Protein AF-A0A949Y6I0-F1 (afdb_monomer_lite)

Foldseek 3Di:
DDYDDDDDDDDDDDDDDDDDDDDDDDDDDDDDPDDPDDDDDDDDDDDDDDPDDDDDPPDPDDLLRLLLVLLVLLVVLVVVLLVVLLVLLVCLLVCLLVVVLVSVLVSLLCNLCSLVVSLVVSLVVNCVSCPVNLPVLVSLLSNVVSNLVVCLPALPSLLSLLSQQVNVVVSDVDQADDVSRHCLDPPDPDRSDDHPDDFKDKFFDDFQLVSQLCCCDVQNHNPVQALDSSVQSVVLSVVVCVVVVDTFGMWMWGSKWWGFRQWIKIWTFTDDVPDPLGKTWMFIWGQDPSGIHRPDIATHQVSLCLVLDQLFRAISISDSNLVVNLVRVCSSHVPDQSLSSCVNNPSNSSSLSSVSSVVVVCLVPDLFAKDFDDDDQAQFWGWIDTPPDPDIDTDGDPHGDPPDPDDPVRVVVVLVVCVSDTSVSPDHHDDDDDSHDDDPSRHDPVSVVVD

Radius of gyration: 28.42 Å; chains: 1; bounding box: 97×63×74 Å

Sequence (451 aa):
MKRRLQDGEGSLPVRHSPLERDGIRLSVATADPRDPLSESGALTIVGATAREDARPPAGKLTDSRLAALCANAVYGAFLNYQAEFHIITRRARDRFLHRDWPGAYSDAAERLGLYGQVLDELVAAILRLMGNRLEEKPIWAATKAVYSSLITFCDQWEIAESFFNSLTRRLFTTVGVNQQIEFVDSDFDAPPAEPSGRVRGVYQGTALPVLLNAVLTELGFPAEHYANLPAAVAAAAARLEMELGCPVSRIEMAENVFFRGRSAYLVGAAFRRDDERGLPIGFALLHGDGGITLDAVLLGEDDIAILFSFTRSYFRVDAPLPHDLVRFLKLLMPRKPLAELYTAIGYNKHGKTEFYRDFLHHLETSEDEFEKAEGERGMVMTVFTLPSYDVVFKVIRDRFDYPKDTSRAEVMRKYRLVFEHDRAGRLVEAYEFEHLRIPRNRFRPELLEEL

Secondary structure (DSSP, 8-state):
-----------------------PPP-PPPPPS---------------------PPP-----HHHHHHHHHHHHHHHHHHHHHHHHHHHHHHHHHHHTT-HHHHHHHHHHHHHHHHHHHHHHHHHHHHHHGGGTT-HHHHHHHHHHHHHHHTT-TTHHHHHHHHHHHHHHHS--SS--TTTS-SS-S-SS-SS--SS--EEEEESS-HHHHHHHIIIIII--GGGBS-HHHHHHHHHHHHHHHHSS---EEEEESS-EEETTEEEEEEEEE-TT-SS-EEEEEEEEEETTEEEEEEEEESHHHHHHHT-TTSPPPB---S-HHHHHHHHHHH-TTS-HHHHHHHTT-HHHHHHHHHHHHHHHHHH--PPBEEPSSSPPSSEEEEE-TTSS-EEEEE-SSPPTT----HHHHHHHHHHHHHS--TTTS------SS----GGGB-HHHHTT-

pLDDT: mean 84.49, std 21.51, range [23.14, 98.56]

Structure (mmCIF, N/CA/C/O backbone):
data_AF-A0A949Y6I0-F1
#
_entry.id   AF-A0A949Y6I0-F1
#
loop_
_atom_site.group_PDB
_atom_site.id
_atom_site.type_symbol
_atom_site.label_atom_id
_atom_site.label_alt_id
_atom_site.label_comp_id
_atom_site.label_asym_id
_atom_site.label_entity_id
_atom_site.label_seq_id
_atom_site.pdbx_PDB_ins_code
_atom_site.Cartn_x
_atom_site.Cartn_y
_atom_site.Cartn_z
_atom_site.occupancy
_atom_site.B_iso_or_equiv
_atom_site.auth_seq_id
_atom_site.auth_comp_id
_atom_site.auth_asym_id
_atom_site.auth_atom_id
_atom_site.pdbx_PDB_model_num
ATOM 1 N N . MET A 1 1 ? 53.340 16.240 7.770 1.00 32.72 1 MET A N 1
ATOM 2 C CA . MET A 1 1 ? 54.778 16.070 7.464 1.00 32.72 1 MET A CA 1
ATOM 3 C C . MET A 1 1 ? 55.595 16.572 8.657 1.00 32.72 1 MET A C 1
ATOM 5 O O . MET A 1 1 ? 55.570 17.762 8.901 1.00 32.72 1 MET A O 1
ATOM 9 N N . LYS A 1 2 ? 56.270 15.639 9.363 1.00 27.91 2 LYS A N 1
ATOM 10 C CA . LYS A 1 2 ? 57.365 15.782 10.369 1.00 27.91 2 LYS A CA 1
ATOM 11 C C . LYS A 1 2 ? 57.053 16.508 11.707 1.00 27.91 2 LYS A C 1
ATOM 13 O O . LYS A 1 2 ? 56.775 17.691 11.689 1.00 27.91 2 LYS A O 1
ATOM 18 N N . ARG A 1 3 ? 56.968 15.785 12.849 1.00 29.78 3 ARG A N 1
ATOM 19 C CA . ARG A 1 3 ? 58.038 15.284 13.791 1.00 29.78 3 ARG A CA 1
ATOM 20 C C . ARG A 1 3 ? 58.365 16.355 14.867 1.00 29.78 3 ARG A C 1
ATOM 22 O O . ARG A 1 3 ? 58.480 17.500 14.477 1.00 29.78 3 ARG A O 1
ATOM 29 N N . ARG A 1 4 ? 58.608 16.107 16.169 1.00 31.67 4 ARG A N 1
ATOM 30 C CA . ARG A 1 4 ? 58.941 14.920 17.002 1.00 31.67 4 ARG A CA 1
ATOM 31 C C . ARG A 1 4 ? 58.972 15.340 18.502 1.00 31.67 4 ARG A C 1
ATOM 33 O O . ARG A 1 4 ? 59.445 16.441 18.733 1.00 31.67 4 ARG A O 1
ATOM 40 N N . LEU A 1 5 ? 58.647 14.390 19.406 1.00 32.19 5 LEU A N 1
ATOM 41 C CA . LEU A 1 5 ? 59.268 14.038 20.725 1.00 32.19 5 LEU A CA 1
ATOM 42 C C . LEU A 1 5 ? 59.295 15.131 21.832 1.00 32.19 5 LEU A C 1
ATOM 44 O O . LEU A 1 5 ? 59.499 16.291 21.527 1.00 32.19 5 LEU A O 1
ATOM 48 N N . GLN A 1 6 ? 59.138 14.863 23.135 1.00 30.84 6 GLN A N 1
ATOM 49 C CA . GLN A 1 6 ? 59.630 13.733 23.935 1.00 30.84 6 GLN A CA 1
ATOM 50 C C . GLN A 1 6 ? 58.987 13.713 25.346 1.00 30.84 6 GLN A C 1
ATOM 52 O O . GLN A 1 6 ? 58.399 14.701 25.780 1.00 30.84 6 GLN A O 1
ATOM 57 N N . ASP A 1 7 ? 59.144 12.569 26.010 1.00 29.05 7 ASP A N 1
ATOM 58 C CA . ASP A 1 7 ? 58.525 12.053 27.240 1.00 29.05 7 ASP A CA 1
ATOM 59 C C . ASP A 1 7 ? 58.933 12.713 28.578 1.00 29.05 7 ASP A C 1
ATOM 61 O O . ASP A 1 7 ? 59.958 13.388 28.673 1.00 29.05 7 ASP A O 1
ATOM 65 N N . GLY A 1 8 ? 58.176 12.407 29.645 1.00 27.77 8 GLY A N 1
ATOM 66 C CA . GLY A 1 8 ? 58.583 12.619 31.041 1.00 27.77 8 GLY A CA 1
ATOM 67 C C . GLY A 1 8 ? 57.542 12.151 32.072 1.00 27.77 8 GLY A C 1
ATOM 68 O O . GLY A 1 8 ? 56.537 12.820 32.287 1.00 27.77 8 GLY A O 1
ATOM 69 N N . GLU A 1 9 ? 57.801 10.994 32.686 1.00 29.56 9 GLU A N 1
ATOM 70 C CA . GLU A 1 9 ? 57.006 10.276 33.700 1.00 29.56 9 GLU A CA 1
ATOM 71 C C . GLU A 1 9 ? 56.878 10.989 35.068 1.00 29.56 9 GLU A C 1
ATOM 73 O O . GLU A 1 9 ? 57.768 11.728 35.486 1.00 29.56 9 GLU A O 1
ATOM 78 N N . GLY A 1 10 ? 55.808 10.680 35.819 1.00 28.25 10 GLY A N 1
ATOM 79 C CA . GLY A 1 10 ? 55.638 11.047 37.236 1.00 28.25 10 GLY A CA 1
ATOM 80 C C . GLY A 1 10 ? 54.382 10.434 37.883 1.00 28.25 10 GLY A C 1
ATOM 81 O O . GLY A 1 10 ? 53.263 10.721 37.475 1.00 28.25 10 GLY A O 1
ATOM 82 N N . SER A 1 11 ? 54.580 9.576 38.885 1.00 26.38 11 SER A N 1
ATOM 83 C CA . SER A 1 11 ? 53.662 8.533 39.379 1.00 26.38 11 SER A CA 1
ATOM 84 C C . SER A 1 11 ? 52.776 8.889 40.602 1.00 26.38 11 SER A C 1
ATOM 86 O O . SER A 1 11 ? 53.285 9.439 41.572 1.00 26.38 11 SER A O 1
ATOM 88 N N . LEU A 1 12 ? 51.528 8.358 40.589 1.00 29.06 12 LEU A N 1
ATOM 89 C CA . LEU A 1 12 ? 50.633 7.874 41.693 1.00 29.06 12 LEU A CA 1
ATOM 90 C C . LEU A 1 12 ? 49.953 8.885 42.668 1.00 29.06 12 LEU A C 1
ATOM 92 O O . LEU A 1 12 ? 50.502 9.961 42.872 1.00 29.06 12 LEU A O 1
ATOM 96 N N . PRO A 1 13 ? 48.814 8.560 43.361 1.00 31.06 13 PRO A N 1
ATOM 97 C CA . PRO A 1 13 ? 48.021 7.310 43.404 1.00 31.06 13 PRO A CA 1
ATOM 98 C C . PRO A 1 13 ? 46.483 7.463 43.197 1.00 31.06 13 PRO A C 1
ATOM 100 O O . PRO A 1 13 ? 45.886 8.501 43.473 1.00 31.06 13 PRO A O 1
ATOM 103 N N . VAL A 1 14 ? 45.808 6.368 42.818 1.00 28.11 14 VAL A N 1
ATOM 104 C CA . VAL A 1 14 ? 44.333 6.236 42.777 1.00 28.11 14 VAL A CA 1
ATOM 105 C C . VAL A 1 14 ? 43.868 5.287 43.888 1.00 28.11 14 VAL A C 1
ATOM 107 O O . VAL A 1 14 ? 44.447 4.218 44.075 1.00 28.11 14 VAL A O 1
ATOM 110 N N . ARG A 1 15 ? 42.820 5.679 44.628 1.00 27.59 15 ARG A N 1
ATOM 111 C CA . ARG A 1 15 ? 42.113 4.843 45.616 1.00 27.59 15 ARG A CA 1
ATOM 112 C C . ARG A 1 15 ? 40.979 4.028 44.966 1.00 27.59 15 ARG A C 1
ATOM 114 O O . ARG A 1 15 ? 40.342 4.463 44.017 1.00 27.59 15 ARG A O 1
ATOM 121 N N . HIS A 1 16 ? 40.781 2.848 45.547 1.00 28.38 16 HIS A N 1
ATOM 122 C CA . HIS A 1 16 ? 39.996 1.664 45.173 1.00 28.38 16 HIS A CA 1
ATOM 123 C C . HIS A 1 16 ? 38.475 1.800 44.891 1.00 28.38 16 HIS A C 1
ATOM 125 O O . HIS A 1 16 ? 37.761 2.333 45.730 1.00 28.38 16 HIS A O 1
ATOM 131 N N . SER A 1 17 ? 38.047 1.168 43.771 1.00 28.14 17 SER A N 1
ATOM 132 C CA . SER A 1 17 ? 37.035 0.078 43.551 1.00 28.14 17 SER A CA 1
ATOM 133 C C . SER A 1 17 ? 35.580 0.175 44.078 1.00 28.14 17 SER A C 1
ATOM 135 O O . SER A 1 17 ? 35.338 0.942 45.002 1.00 28.14 17 SER A O 1
ATOM 137 N N . PRO A 1 18 ? 34.627 -0.703 43.649 1.00 38.16 18 PRO A N 1
ATOM 138 C CA . PRO A 1 18 ? 34.591 -1.648 42.503 1.00 38.16 18 PRO A CA 1
ATOM 139 C C . PRO A 1 18 ? 33.254 -1.636 41.701 1.00 38.16 18 PRO A C 1
ATOM 141 O O . PRO A 1 18 ? 32.264 -1.087 42.170 1.00 38.16 18 PRO A O 1
ATOM 144 N N . LEU A 1 19 ? 33.215 -2.297 40.528 1.00 27.11 19 LEU A N 1
ATOM 145 C CA . LEU A 1 19 ? 32.168 -3.251 40.074 1.00 27.11 19 LEU A CA 1
ATOM 146 C C . LEU A 1 19 ? 32.425 -3.659 38.600 1.00 27.11 19 LEU A C 1
ATOM 148 O O . LEU A 1 19 ? 32.036 -2.966 37.666 1.00 27.11 19 LEU A O 1
ATOM 152 N N . GLU A 1 20 ? 33.104 -4.795 38.411 1.00 30.27 20 GLU A N 1
ATOM 153 C CA . GLU A 1 20 ? 32.988 -5.664 37.221 1.00 30.27 20 GLU A CA 1
ATOM 154 C C . GLU A 1 20 ? 31.787 -6.619 37.466 1.00 30.27 20 GLU A C 1
ATOM 156 O O . GLU A 1 20 ? 31.506 -6.911 38.628 1.00 30.27 20 GLU A O 1
ATOM 161 N N . ARG A 1 21 ? 30.985 -7.119 36.513 1.00 29.81 21 ARG A N 1
ATOM 162 C CA . ARG A 1 21 ? 31.171 -8.123 35.425 1.00 29.81 21 ARG A CA 1
ATOM 163 C C . ARG A 1 21 ? 29.754 -8.358 34.820 1.00 29.81 21 ARG A C 1
ATOM 165 O O . ARG A 1 21 ? 28.787 -8.001 35.479 1.00 29.81 21 ARG A O 1
ATOM 172 N N . ASP A 1 22 ? 29.462 -8.886 33.629 1.00 29.00 22 ASP A N 1
ATOM 173 C CA . ASP A 1 22 ? 30.057 -9.922 32.776 1.00 29.00 22 ASP A CA 1
ATOM 174 C C . ASP A 1 22 ? 29.699 -9.645 31.297 1.00 29.00 22 ASP A C 1
ATOM 176 O O . ASP A 1 22 ? 28.555 -9.326 30.975 1.00 29.00 22 ASP A O 1
ATOM 180 N N . GLY A 1 23 ? 30.666 -9.816 30.390 1.00 25.52 23 GLY A N 1
ATOM 181 C CA . GLY A 1 23 ? 30.464 -9.832 28.938 1.00 25.52 23 GLY A CA 1
ATOM 182 C C . GLY A 1 23 ? 30.696 -11.237 28.377 1.00 25.52 23 GLY A C 1
ATOM 183 O O . GLY A 1 23 ? 31.665 -11.902 28.742 1.00 25.52 23 GLY A O 1
ATOM 184 N N . ILE A 1 24 ? 29.816 -11.697 27.487 1.00 27.17 24 ILE A N 1
ATOM 185 C CA . ILE A 1 24 ? 29.906 -13.014 26.841 1.00 27.17 24 ILE A CA 1
ATOM 186 C C . ILE A 1 24 ? 30.937 -12.962 25.697 1.00 27.17 24 ILE A C 1
ATOM 188 O O . ILE A 1 24 ? 30.835 -12.131 24.797 1.00 27.17 24 ILE A O 1
ATOM 192 N N . ARG A 1 25 ? 31.922 -13.874 25.720 1.00 24.59 25 ARG A N 1
ATOM 193 C CA . ARG A 1 25 ? 32.853 -14.159 24.610 1.00 24.59 25 ARG A CA 1
ATOM 194 C C . ARG A 1 25 ? 32.292 -15.275 23.727 1.00 24.59 25 ARG A C 1
ATOM 196 O O . ARG A 1 25 ? 31.953 -16.339 24.232 1.00 24.59 25 ARG A O 1
ATOM 203 N N . LEU A 1 26 ? 32.290 -15.060 22.414 1.00 23.14 26 LEU A N 1
ATOM 204 C CA . LEU A 1 26 ? 32.064 -16.094 21.402 1.00 23.14 26 LEU A CA 1
ATOM 205 C C . LEU A 1 26 ? 33.422 -16.590 20.886 1.00 23.14 26 LEU A C 1
ATOM 207 O O . LEU A 1 26 ? 34.235 -15.790 20.426 1.00 23.14 26 LEU A O 1
ATOM 211 N N . SER A 1 27 ? 33.670 -17.898 20.952 1.00 24.56 27 SER A N 1
ATOM 212 C CA . SER A 1 27 ? 34.800 -18.559 20.288 1.00 24.56 27 SER A CA 1
ATOM 213 C C . SER A 1 27 ? 34.279 -19.528 19.231 1.00 24.56 27 SER A C 1
ATOM 215 O O . SER A 1 27 ? 33.478 -20.406 19.545 1.00 24.56 27 SER A O 1
ATOM 217 N N . VAL A 1 28 ? 34.748 -19.376 17.994 1.00 24.66 28 VAL A N 1
ATOM 218 C CA . VAL A 1 28 ? 34.443 -20.259 16.860 1.00 24.66 28 VAL A CA 1
ATOM 219 C C . VAL A 1 28 ? 35.544 -21.315 16.758 1.00 24.66 28 VAL A C 1
ATOM 221 O O . VAL A 1 28 ? 36.719 -20.962 16.686 1.00 24.66 28 VAL A O 1
ATOM 224 N N . ALA A 1 29 ? 35.174 -22.596 16.747 1.00 26.62 29 ALA A N 1
ATOM 225 C CA . ALA A 1 29 ? 36.079 -23.694 16.418 1.00 26.62 29 ALA A CA 1
ATOM 226 C C . ALA A 1 29 ? 35.913 -24.075 14.938 1.00 26.62 29 ALA A C 1
ATOM 228 O O . ALA A 1 29 ? 34.793 -24.236 14.455 1.00 26.62 29 ALA A O 1
ATOM 229 N N . THR A 1 30 ? 37.026 -24.207 14.220 1.00 26.91 30 THR A N 1
ATOM 230 C CA . THR A 1 30 ? 37.101 -24.702 12.840 1.00 26.91 30 THR A CA 1
ATOM 231 C C . THR A 1 30 ? 37.200 -26.233 12.829 1.00 26.91 30 THR A C 1
ATOM 233 O O . THR A 1 30 ? 37.941 -26.804 13.626 1.00 26.91 30 THR A O 1
ATOM 236 N N . ALA A 1 31 ? 36.466 -26.901 11.933 1.00 31.00 31 ALA A N 1
ATOM 237 C CA . ALA A 1 31 ? 36.465 -28.362 11.783 1.00 31.00 31 ALA A CA 1
ATOM 238 C C . ALA A 1 31 ? 37.336 -28.836 10.595 1.00 31.00 31 ALA A C 1
ATOM 240 O O . ALA A 1 31 ? 37.393 -28.177 9.557 1.00 31.00 31 ALA A O 1
ATOM 241 N N . ASP A 1 32 ? 38.004 -29.980 10.779 1.00 32.34 32 ASP A N 1
ATOM 242 C CA . ASP A 1 32 ? 38.894 -30.702 9.845 1.00 32.34 32 ASP A CA 1
ATOM 243 C C . ASP A 1 32 ? 38.079 -31.567 8.846 1.00 32.34 32 ASP A C 1
ATOM 245 O O . ASP A 1 32 ? 37.168 -32.277 9.277 1.00 32.34 32 ASP A O 1
ATOM 249 N N . PRO A 1 33 ? 38.341 -31.538 7.522 1.00 32.38 33 PRO A N 1
ATOM 250 C CA . PRO A 1 33 ? 37.414 -32.083 6.525 1.00 32.38 33 PRO A CA 1
ATOM 251 C C . PRO A 1 33 ? 37.675 -33.552 6.121 1.00 32.38 33 PRO A C 1
ATOM 253 O O . PRO A 1 33 ? 37.726 -33.853 4.926 1.00 32.38 33 PRO A O 1
ATOM 256 N N . ARG A 1 34 ? 37.854 -34.490 7.067 1.00 33.38 34 ARG A N 1
ATOM 257 C CA . ARG A 1 34 ? 38.134 -35.913 6.738 1.00 33.38 34 ARG A CA 1
ATOM 258 C C . ARG A 1 34 ? 37.484 -36.972 7.645 1.00 33.38 34 ARG A C 1
ATOM 260 O O . ARG A 1 34 ? 38.145 -37.940 8.008 1.00 33.38 34 ARG A O 1
ATOM 267 N N . ASP A 1 35 ? 36.186 -36.866 7.924 1.00 35.50 35 ASP A N 1
ATOM 268 C CA . ASP A 1 35 ? 35.437 -38.000 8.493 1.00 35.50 35 ASP A CA 1
ATOM 269 C C . ASP A 1 35 ? 33.979 -38.058 7.988 1.00 35.50 35 ASP A C 1
ATOM 271 O O . ASP A 1 35 ? 33.163 -37.208 8.356 1.00 35.50 35 ASP A O 1
ATOM 275 N N . PRO A 1 36 ? 33.622 -39.004 7.098 1.00 36.66 36 PRO A N 1
ATOM 276 C CA . PRO A 1 36 ? 32.258 -39.205 6.649 1.00 36.66 36 PRO A CA 1
ATOM 277 C C . PRO A 1 36 ? 31.672 -40.398 7.408 1.00 36.66 36 PRO A C 1
ATOM 279 O O . PRO A 1 36 ? 31.881 -41.524 6.973 1.00 36.66 36 PRO A O 1
ATOM 282 N N . LEU A 1 37 ? 30.988 -40.146 8.534 1.00 36.38 37 LEU A N 1
ATOM 283 C CA . LEU A 1 37 ? 29.917 -40.953 9.163 1.00 36.38 37 LEU A CA 1
ATOM 284 C C . LEU A 1 37 ? 29.797 -40.603 10.665 1.00 36.38 37 LEU A C 1
ATOM 286 O O . LEU A 1 37 ? 30.328 -41.300 11.523 1.00 36.38 37 LEU A O 1
ATOM 290 N N . SER A 1 38 ? 29.029 -39.565 11.008 1.00 28.56 38 SER A N 1
ATOM 291 C CA . SER A 1 38 ? 28.221 -39.589 12.239 1.00 28.56 38 SER A CA 1
ATOM 292 C C . SER A 1 38 ? 27.020 -38.650 12.098 1.00 28.56 38 SER A C 1
ATOM 294 O O . SER A 1 38 ? 27.156 -37.477 11.755 1.00 28.56 38 SER A O 1
ATOM 296 N N . GLU A 1 39 ? 25.826 -39.206 12.276 1.00 33.91 39 GLU A N 1
ATOM 297 C CA . GLU A 1 39 ? 24.554 -38.488 12.288 1.00 33.91 39 GLU A CA 1
ATOM 298 C C . GLU A 1 39 ? 24.327 -37.769 13.631 1.00 33.91 39 GLU A C 1
ATOM 300 O O . GLU A 1 39 ? 24.743 -38.245 14.685 1.00 33.91 39 GLU A O 1
ATOM 305 N N . SER A 1 40 ? 23.550 -36.678 13.577 1.00 36.22 40 SER A N 1
ATOM 306 C CA . SER A 1 40 ? 22.813 -36.052 14.691 1.00 36.22 40 SER A CA 1
ATOM 307 C C . SER A 1 40 ? 23.626 -35.365 15.806 1.00 36.22 40 SER A C 1
ATOM 309 O O . SER A 1 40 ? 23.812 -35.897 16.900 1.00 36.22 40 SER A O 1
ATOM 311 N N . GLY A 1 41 ? 23.959 -34.086 15.595 1.00 26.50 41 GLY A N 1
ATOM 312 C CA . GLY A 1 41 ? 24.355 -33.147 16.653 1.00 26.50 41 GLY A CA 1
ATOM 313 C C . GLY A 1 41 ? 23.189 -32.268 17.117 1.00 26.50 41 GLY A C 1
ATOM 314 O O . GLY A 1 41 ? 23.084 -31.113 16.712 1.00 26.50 41 GLY A O 1
ATOM 315 N N . ALA A 1 42 ? 22.309 -32.807 17.962 1.00 29.56 42 ALA A N 1
ATOM 316 C CA . ALA A 1 42 ? 21.327 -32.024 18.708 1.00 29.56 42 ALA A CA 1
ATOM 317 C C . ALA A 1 42 ? 22.038 -31.204 19.801 1.00 29.56 42 ALA A C 1
ATOM 319 O O . ALA A 1 42 ? 22.770 -31.757 20.626 1.00 29.56 42 ALA A O 1
ATOM 320 N N . LEU A 1 43 ? 21.817 -29.886 19.829 1.00 26.38 43 LEU A N 1
ATOM 321 C CA . LEU A 1 43 ? 22.284 -29.029 20.918 1.00 26.38 43 LEU A CA 1
ATOM 322 C C . LEU A 1 43 ? 21.574 -29.426 22.221 1.00 26.38 43 LEU A C 1
ATOM 324 O O . LEU A 1 43 ? 20.390 -29.158 22.412 1.00 26.38 43 LEU A O 1
ATOM 328 N N . THR A 1 44 ? 22.318 -30.051 23.129 1.00 25.64 44 THR A N 1
ATOM 329 C CA . THR A 1 44 ? 21.883 -30.311 24.503 1.00 25.64 44 THR A CA 1
ATOM 330 C C . THR A 1 44 ? 22.328 -29.139 25.374 1.00 25.64 44 THR A C 1
ATOM 332 O O . THR A 1 44 ? 23.517 -28.974 25.638 1.00 25.64 44 THR A O 1
ATOM 335 N N . ILE A 1 45 ? 21.381 -28.315 25.830 1.00 28.75 45 ILE A N 1
ATOM 336 C CA . ILE A 1 45 ? 21.623 -27.329 26.890 1.00 28.75 45 ILE A CA 1
ATOM 337 C C . ILE A 1 45 ? 21.527 -28.071 28.226 1.00 28.75 45 ILE A C 1
ATOM 339 O O . ILE A 1 45 ? 20.441 -28.440 28.670 1.00 28.75 45 ILE A O 1
ATOM 343 N N . VAL A 1 46 ? 22.671 -28.319 28.864 1.00 30.30 46 VAL A N 1
ATOM 344 C CA . VAL A 1 46 ? 22.731 -28.924 30.200 1.00 30.30 46 VAL A CA 1
ATOM 345 C C . VAL A 1 46 ? 22.559 -27.837 31.264 1.00 30.30 46 VAL A C 1
ATOM 347 O O . VAL A 1 46 ? 23.464 -27.052 31.520 1.00 30.30 46 VAL A O 1
ATOM 350 N N . GLY A 1 47 ? 21.373 -27.835 31.877 1.00 25.66 47 GLY A N 1
ATOM 351 C CA . GLY A 1 47 ? 21.138 -27.640 33.312 1.00 25.66 47 GLY A CA 1
ATOM 352 C C . GLY A 1 47 ? 21.657 -26.367 33.986 1.00 25.66 47 GLY A C 1
ATOM 353 O O . GLY A 1 47 ? 22.682 -26.402 34.661 1.00 25.66 47 GLY A O 1
ATOM 354 N N . ALA A 1 48 ? 20.845 -25.306 33.978 1.00 30.78 48 ALA A N 1
ATOM 355 C CA . ALA A 1 48 ? 20.763 -24.415 35.134 1.00 30.78 48 ALA A CA 1
ATOM 356 C C . ALA A 1 48 ? 19.747 -25.016 36.116 1.00 30.78 48 ALA A C 1
ATOM 358 O O . ALA A 1 48 ? 18.597 -25.283 35.766 1.00 30.78 48 ALA A O 1
ATOM 359 N N . THR A 1 49 ? 20.214 -25.305 37.323 1.00 29.88 49 THR A N 1
ATOM 360 C CA . THR A 1 49 ? 19.473 -25.950 38.403 1.00 29.88 49 THR A CA 1
ATOM 361 C C . THR A 1 49 ? 18.188 -25.202 38.752 1.00 29.88 49 THR A C 1
ATOM 363 O O . THR A 1 49 ? 18.171 -23.983 38.923 1.00 29.88 49 THR A O 1
ATOM 366 N N . ALA A 1 50 ? 17.104 -25.968 38.881 1.00 35.88 50 ALA A N 1
ATOM 367 C CA . ALA A 1 50 ? 15.821 -25.504 39.375 1.00 35.88 50 ALA A CA 1
ATOM 368 C C . ALA A 1 50 ? 15.985 -24.881 40.770 1.00 35.88 50 ALA A C 1
ATOM 370 O O . ALA A 1 50 ? 16.266 -25.570 41.749 1.00 35.88 50 ALA A O 1
ATOM 371 N N . ARG A 1 51 ? 15.781 -23.565 40.855 1.00 30.70 51 ARG A N 1
ATOM 372 C CA . ARG A 1 51 ? 15.223 -22.943 42.054 1.00 30.70 51 ARG A CA 1
ATOM 373 C C . ARG A 1 51 ? 13.713 -22.897 41.867 1.00 30.70 51 ARG A C 1
ATOM 375 O O . ARG A 1 51 ? 13.173 -21.943 41.314 1.00 30.70 51 ARG A O 1
ATOM 382 N N . GLU A 1 52 ? 13.059 -23.972 42.290 1.00 41.31 52 GLU A N 1
ATOM 383 C CA . GLU A 1 52 ? 11.706 -23.858 42.826 1.00 41.31 52 GLU A CA 1
ATOM 384 C C . GLU A 1 52 ? 11.738 -22.911 44.037 1.00 41.31 52 GLU A C 1
ATOM 386 O O . GLU A 1 52 ? 12.740 -22.826 44.747 1.00 41.31 52 GLU A O 1
ATOM 391 N N . ASP A 1 53 ? 10.633 -22.192 44.220 1.00 39.81 53 ASP A N 1
ATOM 392 C CA . ASP A 1 53 ? 10.323 -21.274 45.322 1.00 39.81 53 ASP A CA 1
ATOM 393 C C . ASP A 1 53 ? 10.854 -19.835 45.242 1.00 39.81 53 ASP A C 1
ATOM 395 O O . ASP A 1 53 ? 11.752 -19.406 45.962 1.00 39.81 53 ASP A O 1
ATOM 399 N N . ALA A 1 54 ? 10.161 -19.036 44.422 1.00 35.25 54 ALA A N 1
ATOM 400 C CA . ALA A 1 54 ? 9.344 -17.930 44.942 1.00 35.25 54 ALA A CA 1
ATOM 401 C C . ALA A 1 54 ? 8.433 -17.375 43.829 1.00 35.25 54 ALA A C 1
ATOM 403 O O . ALA A 1 54 ? 8.728 -16.352 43.208 1.00 35.25 54 ALA A O 1
ATOM 404 N N . ARG A 1 55 ? 7.285 -18.024 43.574 1.00 38.91 55 ARG A N 1
ATOM 405 C CA . ARG A 1 55 ? 6.161 -17.303 42.952 1.00 38.91 55 ARG A CA 1
ATOM 406 C C . ARG A 1 55 ? 5.788 -16.178 43.923 1.00 38.91 55 ARG A C 1
ATOM 408 O O . ARG A 1 55 ? 5.485 -16.491 45.076 1.00 38.91 55 ARG A O 1
ATOM 415 N N . PRO A 1 56 ? 5.809 -14.897 43.512 1.00 38.53 56 PRO A N 1
ATOM 416 C CA . PRO A 1 56 ? 5.299 -13.849 44.377 1.00 38.53 56 PRO A CA 1
ATOM 417 C C . PRO A 1 56 ? 3.834 -14.180 44.706 1.00 38.53 56 PRO A C 1
ATOM 419 O O . PRO A 1 56 ? 3.133 -14.735 43.851 1.00 38.53 56 PRO A O 1
ATOM 422 N N . PRO A 1 57 ? 3.363 -13.888 45.932 1.00 40.84 57 PRO A N 1
ATOM 423 C CA . PRO A 1 57 ? 1.964 -14.090 46.281 1.00 40.84 57 PRO A CA 1
ATOM 424 C C . PRO A 1 57 ? 1.092 -13.395 45.233 1.00 40.84 57 PRO A C 1
ATOM 426 O O . PRO A 1 57 ? 1.476 -12.341 44.723 1.00 40.84 57 PRO A O 1
ATOM 429 N N . ALA A 1 58 ? -0.050 -14.001 44.899 1.00 40.28 58 ALA A N 1
ATOM 430 C CA . ALA A 1 58 ? -1.026 -13.510 43.928 1.00 40.28 58 ALA A CA 1
ATOM 431 C C . ALA A 1 58 ? -1.666 -12.182 44.388 1.00 40.28 58 ALA A C 1
ATOM 433 O O . ALA A 1 58 ? -2.849 -12.101 44.701 1.00 40.28 58 ALA A O 1
ATOM 434 N N . GLY A 1 59 ? -0.862 -11.125 44.463 1.00 52.12 59 GLY A N 1
ATOM 435 C CA . GLY A 1 59 ? -1.315 -9.751 44.478 1.00 52.12 59 GLY A CA 1
ATOM 436 C C . GLY A 1 59 ? -1.711 -9.386 43.056 1.00 52.12 59 GLY A C 1
ATOM 437 O O . GLY A 1 59 ? -0.969 -9.669 42.113 1.00 52.12 59 GLY A O 1
ATOM 438 N N . LYS A 1 60 ? -2.891 -8.780 42.897 1.00 73.56 60 LYS A N 1
ATOM 439 C CA . LYS A 1 60 ? -3.327 -8.200 41.621 1.00 73.56 60 LYS A CA 1
ATOM 440 C C . LYS A 1 60 ? -2.168 -7.384 41.034 1.00 73.56 60 LYS A C 1
ATOM 442 O O . LYS A 1 60 ? -1.619 -6.527 41.727 1.00 73.56 60 LYS A O 1
ATOM 447 N N . LEU A 1 61 ? -1.780 -7.670 39.787 1.00 85.62 61 LEU A N 1
ATOM 448 C CA . LEU A 1 61 ? -0.811 -6.846 39.062 1.00 85.62 61 LEU A CA 1
ATOM 449 C C . LEU A 1 61 ? -1.256 -5.382 39.146 1.00 85.62 61 LEU A C 1
ATOM 451 O O . LEU A 1 61 ? -2.436 -5.089 38.948 1.00 85.62 61 LEU A O 1
ATOM 455 N N . THR A 1 62 ? -0.323 -4.475 39.440 1.00 92.12 62 THR A N 1
ATOM 456 C CA . THR A 1 62 ? -0.610 -3.039 39.374 1.00 92.12 62 THR A CA 1
ATOM 457 C C . THR A 1 62 ? -0.949 -2.646 37.940 1.00 92.12 62 THR A C 1
ATOM 459 O O . THR A 1 62 ? -0.485 -3.287 36.994 1.00 92.12 62 THR A O 1
ATOM 462 N N . ASP A 1 63 ? -1.717 -1.574 37.773 1.00 92.31 63 ASP A N 1
ATOM 463 C CA . ASP A 1 63 ? -2.172 -1.086 36.465 1.00 92.31 63 ASP A CA 1
ATOM 464 C C . ASP A 1 63 ? -0.994 -0.855 35.522 1.00 92.31 63 ASP A C 1
ATOM 466 O O . ASP A 1 63 ? -0.997 -1.344 34.399 1.00 92.31 63 ASP A O 1
ATOM 470 N N . SER A 1 64 ? 0.074 -0.218 36.014 1.00 93.25 64 SER A N 1
ATOM 471 C CA . SER A 1 64 ? 1.290 0.034 35.237 1.00 93.25 64 SER A CA 1
ATOM 472 C C . SER A 1 64 ? 2.011 -1.251 34.819 1.00 93.25 64 SER A C 1
ATOM 474 O O . SER A 1 64 ? 2.516 -1.331 33.703 1.00 93.25 64 SER A O 1
ATOM 476 N N . ARG A 1 65 ? 2.060 -2.275 35.687 1.00 94.88 65 ARG A N 1
ATOM 477 C CA . ARG A 1 65 ? 2.689 -3.563 35.345 1.00 94.88 65 ARG A CA 1
ATOM 478 C C . ARG A 1 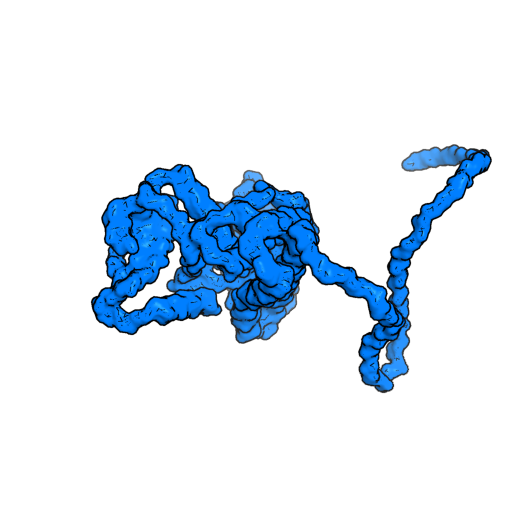65 ? 1.859 -4.325 34.322 1.00 94.88 65 ARG A C 1
ATOM 480 O O . ARG A 1 65 ? 2.424 -4.879 33.386 1.00 94.88 65 ARG A O 1
ATOM 487 N N . LEU A 1 66 ? 0.537 -4.341 34.485 1.00 95.69 66 LEU A N 1
ATOM 488 C CA . LEU A 1 66 ? -0.358 -4.986 33.531 1.00 95.69 66 LEU A CA 1
ATOM 489 C C . LEU A 1 66 ? -0.321 -4.276 32.170 1.00 95.69 66 LEU A C 1
ATOM 491 O O . LEU A 1 66 ? -0.205 -4.947 31.148 1.00 95.69 66 LEU A O 1
ATOM 495 N N . ALA A 1 67 ? -0.321 -2.942 32.160 1.00 96.88 67 ALA A N 1
ATOM 496 C CA . ALA A 1 67 ? -0.177 -2.144 30.948 1.00 96.88 67 ALA A CA 1
ATOM 497 C C . ALA A 1 67 ? 1.151 -2.415 30.229 1.00 96.88 67 ALA A C 1
ATOM 499 O O . ALA A 1 67 ? 1.162 -2.641 29.022 1.00 96.88 67 ALA A O 1
ATOM 500 N N . ALA A 1 68 ? 2.265 -2.476 30.967 1.00 97.56 68 ALA A N 1
ATOM 501 C CA . ALA A 1 68 ? 3.565 -2.808 30.392 1.00 97.56 68 ALA A CA 1
ATOM 502 C C . ALA A 1 68 ? 3.595 -4.225 29.795 1.00 97.56 68 ALA A C 1
ATOM 504 O O . ALA A 1 68 ? 4.125 -4.416 28.702 1.00 97.56 68 ALA A O 1
ATOM 505 N N . LEU A 1 69 ? 3.006 -5.217 30.472 1.00 97.94 69 LEU A N 1
ATOM 506 C CA . LEU A 1 69 ? 2.904 -6.585 29.950 1.00 97.94 69 LEU A CA 1
ATOM 507 C C . LEU A 1 69 ? 2.060 -6.646 28.673 1.00 97.94 69 LEU A C 1
ATOM 509 O O . LEU A 1 69 ? 2.471 -7.288 27.709 1.00 97.94 69 LEU A O 1
ATOM 513 N N . CYS A 1 70 ? 0.920 -5.952 28.644 1.00 98.06 70 CYS A N 1
ATOM 514 C CA . CYS A 1 70 ? 0.079 -5.873 27.453 1.00 98.06 70 CYS A CA 1
ATOM 515 C C . CYS A 1 70 ? 0.831 -5.192 26.304 1.00 98.06 70 CYS A C 1
ATOM 517 O O . CYS A 1 70 ? 0.906 -5.762 25.223 1.00 98.06 70 CYS A O 1
ATOM 519 N N . ALA A 1 71 ? 1.467 -4.041 26.543 1.00 98.12 71 ALA A N 1
ATOM 520 C CA . ALA A 1 71 ? 2.208 -3.303 25.520 1.00 98.12 71 ALA A CA 1
ATOM 521 C C . ALA A 1 71 ? 3.342 -4.140 24.908 1.00 98.12 71 ALA A C 1
ATOM 523 O O . ALA A 1 71 ? 3.480 -4.186 23.689 1.00 98.12 71 ALA A O 1
ATOM 524 N N . ASN A 1 72 ? 4.101 -4.867 25.736 1.00 98.06 72 ASN A N 1
ATOM 525 C CA . ASN A 1 72 ? 5.138 -5.783 25.256 1.00 98.06 72 ASN A CA 1
ATOM 526 C C . ASN A 1 72 ? 4.556 -6.966 24.471 1.00 98.06 72 ASN A C 1
ATOM 528 O O . ASN A 1 72 ? 5.149 -7.374 23.477 1.00 98.06 72 ASN A O 1
ATOM 532 N N . ALA A 1 73 ? 3.397 -7.501 24.873 1.00 98.44 73 ALA A N 1
ATOM 533 C CA . ALA A 1 73 ? 2.719 -8.547 24.111 1.00 98.44 73 ALA A CA 1
ATOM 534 C C . ALA A 1 73 ? 2.276 -8.042 22.727 1.00 98.44 73 ALA A C 1
ATOM 536 O O . ALA A 1 73 ? 2.511 -8.725 21.731 1.00 98.44 73 ALA A O 1
ATOM 537 N N . VAL A 1 74 ? 1.705 -6.831 22.646 1.00 98.44 74 VAL A N 1
ATOM 538 C CA . VAL A 1 74 ? 1.343 -6.210 21.360 1.00 98.44 74 VAL A CA 1
ATOM 539 C C . VAL A 1 74 ? 2.580 -5.966 20.503 1.00 98.44 74 VAL A C 1
ATOM 541 O O . VAL A 1 74 ? 2.578 -6.301 19.322 1.00 98.44 74 VAL A O 1
ATOM 544 N N . TYR A 1 75 ? 3.648 -5.420 21.087 1.00 98.38 75 TYR A N 1
ATOM 545 C CA . TYR A 1 75 ? 4.881 -5.127 20.361 1.00 98.38 75 TYR A CA 1
ATOM 546 C C . TYR A 1 75 ? 5.567 -6.396 19.849 1.00 98.38 75 TYR A C 1
ATOM 548 O O . TYR A 1 75 ? 5.919 -6.466 18.677 1.00 98.38 75 TYR A O 1
ATOM 556 N N . GLY A 1 76 ? 5.665 -7.439 20.675 1.00 98.25 76 GLY A N 1
ATOM 557 C CA . GLY A 1 76 ? 6.199 -8.735 20.256 1.00 98.25 76 GLY A CA 1
ATOM 558 C C . GLY A 1 76 ? 5.386 -9.373 19.126 1.00 98.25 76 GLY A C 1
ATOM 559 O O . GLY A 1 76 ? 5.965 -9.858 18.156 1.00 98.25 76 GLY A O 1
ATOM 560 N N . ALA A 1 77 ? 4.053 -9.320 19.204 1.00 98.56 77 ALA A N 1
ATOM 561 C CA . ALA A 1 77 ? 3.184 -9.807 18.133 1.00 98.56 77 ALA A CA 1
ATOM 562 C C . ALA A 1 77 ? 3.346 -8.993 16.839 1.00 98.56 77 ALA A C 1
ATOM 564 O O . ALA A 1 77 ? 3.393 -9.572 15.756 1.00 98.56 77 ALA A O 1
ATOM 565 N N . PHE A 1 78 ? 3.489 -7.669 16.941 1.00 98.44 78 PHE A N 1
ATOM 566 C CA . PHE A 1 78 ? 3.757 -6.808 15.792 1.00 98.44 78 PHE A CA 1
ATOM 567 C C . PHE A 1 78 ? 5.104 -7.133 15.127 1.00 98.44 78 PHE A C 1
ATOM 569 O O . PHE A 1 78 ? 5.158 -7.302 13.911 1.00 98.44 78 PHE A O 1
ATOM 576 N N . LEU A 1 79 ? 6.176 -7.300 15.909 1.00 97.50 79 LEU A N 1
ATOM 577 C CA . LEU A 1 79 ? 7.485 -7.700 15.383 1.00 97.50 79 LEU A CA 1
ATOM 578 C C . LEU A 1 79 ? 7.435 -9.074 14.703 1.00 97.50 79 LEU A C 1
ATOM 580 O O . LEU A 1 79 ? 8.029 -9.250 13.641 1.00 97.50 79 LEU A O 1
ATOM 584 N N . ASN A 1 80 ? 6.695 -10.028 15.276 1.00 97.75 80 ASN A N 1
ATOM 585 C CA . ASN A 1 80 ? 6.475 -11.336 14.661 1.00 97.75 80 ASN A CA 1
ATOM 586 C C . ASN A 1 80 ? 5.726 -11.218 13.324 1.00 97.75 80 ASN A C 1
ATOM 588 O O . ASN A 1 80 ? 6.152 -11.791 12.325 1.00 97.75 80 ASN A O 1
ATOM 592 N N . TYR A 1 81 ? 4.652 -10.421 13.283 1.00 98.19 81 TYR A N 1
ATOM 593 C CA . TYR A 1 81 ? 3.928 -10.124 12.048 1.00 98.19 81 TYR A CA 1
ATOM 594 C C . TYR A 1 81 ? 4.858 -9.541 10.975 1.00 98.19 81 TYR A C 1
ATOM 596 O O . TYR A 1 81 ? 4.881 -10.048 9.856 1.00 98.19 81 TYR A O 1
ATOM 604 N N . GLN A 1 82 ? 5.655 -8.525 11.315 1.00 97.38 82 GLN A N 1
ATOM 605 C CA . GLN A 1 82 ? 6.595 -7.905 10.380 1.00 97.38 82 GLN A CA 1
ATOM 606 C C . GLN A 1 82 ? 7.637 -8.915 9.877 1.00 97.38 82 GLN A C 1
ATOM 608 O O . GLN A 1 82 ? 7.874 -9.009 8.672 1.00 97.38 82 GLN A O 1
ATOM 613 N N . ALA A 1 83 ? 8.226 -9.714 10.771 1.00 96.94 83 ALA A N 1
ATOM 614 C CA . ALA A 1 83 ? 9.220 -10.720 10.405 1.00 96.94 83 ALA A CA 1
ATOM 615 C C . ALA A 1 83 ? 8.665 -11.741 9.398 1.00 96.94 83 ALA A C 1
ATOM 617 O O . ALA A 1 83 ? 9.266 -11.945 8.338 1.00 96.94 83 ALA A O 1
ATOM 618 N N . GLU A 1 84 ? 7.497 -12.323 9.682 1.00 98.06 84 GLU A N 1
ATOM 619 C CA . GLU A 1 84 ? 6.836 -13.291 8.799 1.00 98.06 84 GLU A CA 1
ATOM 620 C C . GLU A 1 84 ? 6.389 -12.652 7.477 1.00 98.06 84 GLU A C 1
ATOM 622 O O . GLU A 1 84 ? 6.607 -13.209 6.398 1.00 98.06 84 GLU A O 1
ATOM 627 N N . PHE A 1 85 ? 5.854 -11.430 7.526 1.00 98.00 85 PHE A N 1
ATOM 628 C CA . PHE A 1 85 ? 5.478 -10.672 6.335 1.00 98.00 85 PHE A CA 1
ATOM 629 C C . PHE A 1 85 ? 6.672 -10.483 5.393 1.00 98.00 85 PHE A C 1
ATOM 631 O O . PHE A 1 85 ? 6.550 -10.698 4.182 1.00 98.00 85 PHE A O 1
ATOM 638 N N . HIS A 1 86 ? 7.840 -10.135 5.934 1.00 96.88 86 HIS A N 1
ATOM 639 C CA . HIS A 1 86 ? 9.076 -10.001 5.168 1.00 96.88 86 HIS A CA 1
ATOM 640 C C . HIS A 1 86 ? 9.612 -11.348 4.667 1.00 96.88 86 HIS A C 1
ATOM 642 O O . HIS A 1 86 ? 10.052 -11.431 3.519 1.00 96.88 86 HIS A O 1
ATOM 648 N N . ILE A 1 87 ? 9.538 -12.419 5.469 1.00 97.81 87 ILE A N 1
ATOM 649 C CA . ILE A 1 87 ? 9.919 -13.775 5.039 1.00 97.81 87 ILE A CA 1
ATOM 650 C C . ILE A 1 87 ? 9.122 -14.183 3.799 1.00 97.81 87 ILE A C 1
ATOM 652 O O . ILE A 1 87 ? 9.723 -14.560 2.793 1.00 97.81 87 ILE A O 1
ATOM 656 N N . ILE A 1 88 ? 7.792 -14.064 3.838 1.00 98.19 88 ILE A N 1
ATOM 657 C CA . ILE A 1 88 ? 6.923 -14.418 2.708 1.00 98.19 88 ILE A CA 1
ATOM 658 C C . ILE A 1 88 ? 7.213 -13.514 1.503 1.00 98.19 88 ILE A C 1
ATOM 660 O O . ILE A 1 88 ? 7.296 -13.983 0.368 1.00 98.19 88 ILE A O 1
ATOM 664 N N . THR A 1 89 ? 7.413 -12.216 1.739 1.00 97.94 89 THR A N 1
ATOM 665 C CA . THR A 1 89 ? 7.670 -11.234 0.677 1.00 97.94 89 THR A CA 1
ATOM 666 C C . THR A 1 89 ? 8.980 -11.512 -0.065 1.00 97.94 89 THR A C 1
ATOM 668 O O . THR A 1 89 ? 8.996 -11.459 -1.297 1.00 97.94 89 THR A O 1
ATOM 671 N N . ARG A 1 90 ? 10.055 -11.882 0.644 1.00 97.50 90 ARG A N 1
ATOM 672 C CA . ARG A 1 90 ? 11.364 -12.195 0.042 1.00 97.50 90 ARG A CA 1
ATOM 673 C C . ARG A 1 90 ? 11.338 -13.392 -0.902 1.00 97.50 90 ARG A C 1
ATOM 675 O O . ARG A 1 90 ? 12.074 -13.392 -1.888 1.00 97.50 90 ARG A O 1
ATOM 682 N N . ARG A 1 91 ? 10.445 -14.364 -0.672 1.00 98.12 91 ARG A N 1
ATOM 683 C CA . ARG A 1 91 ? 10.266 -15.521 -1.571 1.00 98.12 91 ARG A CA 1
ATOM 684 C C . ARG A 1 91 ? 9.936 -15.086 -3.000 1.00 98.12 91 ARG A C 1
ATOM 686 O O . ARG A 1 91 ? 10.269 -15.799 -3.939 1.00 98.12 91 ARG A O 1
ATOM 693 N N . ALA A 1 92 ? 9.315 -13.916 -3.193 1.00 98.06 92 ALA A N 1
ATOM 694 C CA . ALA A 1 92 ? 8.837 -13.459 -4.498 1.00 98.06 92 ALA A CA 1
ATOM 695 C C . ALA A 1 92 ? 9.930 -13.420 -5.578 1.00 98.06 92 ALA A C 1
ATOM 697 O O . ALA A 1 92 ? 9.652 -13.766 -6.728 1.00 98.06 92 ALA A O 1
ATOM 698 N N . ARG A 1 93 ? 11.168 -13.063 -5.207 1.00 97.56 93 ARG A N 1
ATOM 699 C CA . ARG A 1 93 ? 12.306 -13.059 -6.133 1.00 97.56 93 ARG A CA 1
ATOM 700 C C . ARG A 1 93 ? 12.623 -14.465 -6.634 1.00 97.56 93 ARG A C 1
ATOM 702 O O . ARG A 1 93 ? 12.736 -14.674 -7.841 1.00 97.56 93 ARG A O 1
ATOM 709 N N . ASP A 1 94 ? 12.701 -15.428 -5.723 1.00 97.62 94 ASP A N 1
ATOM 710 C CA . ASP A 1 94 ? 12.992 -16.819 -6.065 1.00 97.62 94 ASP A CA 1
ATOM 711 C C . ASP A 1 94 ? 11.833 -17.456 -6.830 1.00 97.62 94 ASP A C 1
ATOM 713 O O . ASP A 1 94 ? 12.073 -18.145 -7.821 1.00 97.62 94 ASP A O 1
ATOM 717 N N . ARG A 1 95 ? 10.577 -17.171 -6.453 1.00 97.88 95 ARG A N 1
ATOM 718 C CA . ARG A 1 95 ? 9.395 -17.611 -7.216 1.00 97.88 95 ARG A CA 1
ATOM 719 C C . ARG A 1 95 ? 9.442 -17.106 -8.652 1.00 97.88 95 ARG A C 1
ATOM 721 O O . ARG A 1 95 ? 9.161 -17.868 -9.572 1.00 97.88 95 ARG A O 1
ATOM 728 N N . PHE A 1 96 ? 9.810 -15.839 -8.849 1.00 98.31 96 PHE A N 1
ATOM 729 C CA . PHE A 1 96 ? 9.941 -15.249 -10.178 1.00 98.31 96 PHE A CA 1
ATOM 730 C C . PHE A 1 96 ? 11.039 -15.935 -10.993 1.00 98.31 96 PHE A C 1
ATOM 732 O O . PHE A 1 96 ? 10.759 -16.373 -12.105 1.00 98.31 96 PHE A O 1
ATOM 739 N N . LEU A 1 97 ? 12.241 -16.102 -10.428 1.00 97.31 97 LEU A N 1
ATOM 740 C CA . LEU A 1 97 ? 13.385 -16.737 -11.099 1.00 97.31 97 LEU A CA 1
ATOM 741 C C . LEU A 1 97 ? 13.151 -18.211 -11.447 1.00 97.31 97 LEU A C 1
ATOM 743 O O . LEU A 1 97 ? 13.568 -18.668 -12.504 1.00 97.31 97 LEU A O 1
ATOM 747 N N . HIS A 1 98 ? 12.446 -18.953 -10.595 1.00 97.06 98 HIS A N 1
ATOM 748 C CA . HIS A 1 98 ? 12.104 -20.352 -10.859 1.00 97.06 98 HIS A CA 1
ATOM 749 C C . HIS A 1 98 ? 10.804 -20.511 -11.658 1.00 97.06 98 HIS A C 1
ATOM 751 O O . HIS A 1 98 ? 10.410 -21.635 -11.965 1.00 97.06 98 HIS A O 1
ATOM 757 N N . ARG A 1 99 ? 10.135 -19.400 -12.002 1.00 97.50 99 ARG A N 1
ATOM 758 C CA . ARG A 1 99 ? 8.825 -19.375 -12.673 1.00 97.50 99 ARG A CA 1
ATOM 759 C C . ARG A 1 99 ? 7.756 -20.176 -11.919 1.00 97.50 99 ARG A C 1
ATOM 761 O O . ARG A 1 99 ? 6.827 -20.723 -12.515 1.00 97.50 99 ARG A O 1
ATOM 768 N N . ASP A 1 100 ? 7.872 -20.221 -10.594 1.00 97.75 100 ASP A N 1
ATOM 769 C CA . ASP A 1 100 ? 6.923 -20.870 -9.694 1.00 97.75 100 ASP A CA 1
ATOM 770 C C . ASP A 1 100 ? 5.722 -19.950 -9.442 1.00 97.75 100 ASP A C 1
ATOM 772 O O . ASP A 1 100 ? 5.574 -19.302 -8.400 1.00 97.75 100 ASP A O 1
ATOM 776 N N . TRP A 1 101 ? 4.857 -19.861 -10.454 1.00 95.94 101 TRP A N 1
ATOM 777 C CA . TRP A 1 101 ? 3.637 -19.061 -10.393 1.00 95.94 101 TRP A CA 1
ATOM 778 C C . TRP A 1 101 ? 2.639 -19.569 -9.350 1.00 95.94 101 TRP A C 1
ATOM 780 O O . TRP A 1 101 ? 2.108 -18.732 -8.620 1.00 95.94 101 TRP A O 1
ATOM 790 N N . PRO A 1 102 ? 2.380 -20.887 -9.217 1.00 96.19 102 PRO A N 1
ATOM 791 C CA . PRO A 1 102 ? 1.521 -21.397 -8.152 1.00 96.19 102 PRO A CA 1
ATOM 792 C C . PRO A 1 102 ? 2.026 -21.009 -6.757 1.00 96.19 102 PRO A C 1
ATOM 794 O O . PRO A 1 102 ? 1.243 -20.493 -5.958 1.00 96.19 102 PRO A O 1
ATOM 797 N N . GLY A 1 103 ? 3.329 -21.158 -6.489 1.00 97.00 103 GLY A N 1
ATOM 798 C CA . GLY A 1 103 ? 3.945 -20.716 -5.238 1.00 97.00 103 GLY A CA 1
ATOM 799 C C . GLY A 1 103 ? 3.817 -19.209 -5.034 1.00 97.00 103 GLY A C 1
ATOM 800 O O . GLY A 1 103 ? 3.463 -18.761 -3.947 1.00 97.00 103 GLY A O 1
ATOM 801 N N . ALA A 1 104 ? 3.976 -18.416 -6.096 1.00 95.56 104 ALA A N 1
ATOM 802 C CA . ALA A 1 104 ? 3.722 -16.984 -6.037 1.00 95.56 104 ALA A CA 1
ATOM 803 C C . ALA A 1 104 ? 2.262 -16.639 -5.667 1.00 95.56 104 ALA A C 1
ATOM 805 O O . ALA A 1 104 ? 2.054 -15.712 -4.887 1.00 95.56 104 ALA A O 1
ATOM 806 N N . TYR A 1 105 ? 1.250 -17.332 -6.187 1.00 93.69 105 TYR A N 1
ATOM 807 C CA . TYR A 1 105 ? -0.137 -17.079 -5.770 1.00 93.69 105 TYR A CA 1
ATOM 808 C C . TYR A 1 105 ? -0.391 -17.530 -4.324 1.00 93.69 105 TYR A C 1
ATOM 810 O O . TYR A 1 105 ? -1.068 -16.821 -3.581 1.00 93.69 105 TYR A O 1
ATOM 818 N N . SER A 1 106 ? 0.210 -18.648 -3.902 1.00 95.25 106 SER A N 1
ATOM 819 C CA . SER A 1 106 ? 0.139 -19.132 -2.517 1.00 95.25 106 SER A CA 1
ATOM 820 C C . SER A 1 106 ? 0.740 -18.130 -1.528 1.00 95.25 106 SER A C 1
ATOM 822 O O . SER A 1 106 ? 0.080 -17.767 -0.559 1.00 95.25 106 SER A O 1
ATOM 824 N N . ASP A 1 107 ? 1.945 -17.619 -1.801 1.00 97.00 107 ASP A N 1
ATOM 825 C CA . ASP A 1 107 ? 2.616 -16.634 -0.941 1.00 97.00 107 ASP A CA 1
ATOM 826 C C . ASP A 1 107 ? 1.786 -15.333 -0.826 1.00 97.00 107 ASP A C 1
ATOM 828 O O . ASP A 1 107 ? 1.768 -14.683 0.218 1.00 97.00 107 ASP A O 1
ATOM 832 N N . ALA A 1 108 ? 1.070 -14.935 -1.888 1.00 93.75 108 ALA A N 1
ATOM 833 C CA . ALA A 1 108 ? 0.196 -13.760 -1.849 1.00 93.75 108 ALA A CA 1
ATOM 834 C C . ALA A 1 108 ? -1.017 -13.965 -0.923 1.00 93.75 108 ALA A C 1
ATOM 836 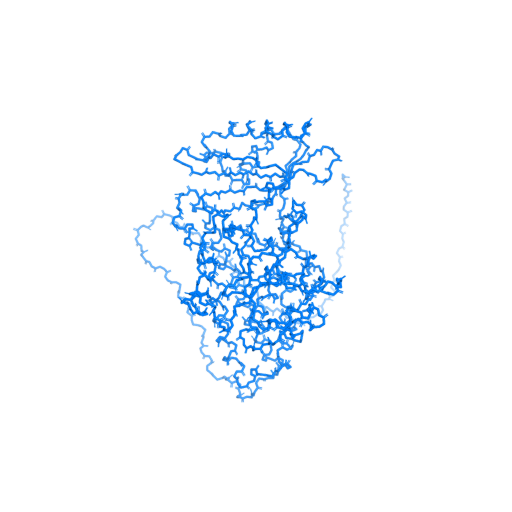O O . ALA A 1 108 ? -1.354 -13.060 -0.159 1.00 93.75 108 ALA A O 1
ATOM 837 N N . ALA A 1 109 ? -1.640 -15.148 -0.960 1.00 93.31 109 ALA A N 1
ATOM 838 C CA . ALA A 1 109 ? -2.751 -15.498 -0.076 1.00 93.31 109 ALA A CA 1
ATOM 839 C C . ALA A 1 109 ? -2.299 -15.661 1.389 1.00 93.31 109 ALA A C 1
ATOM 841 O O . ALA A 1 109 ? -2.956 -15.143 2.292 1.00 93.31 109 ALA A O 1
ATOM 842 N N . GLU A 1 110 ? -1.154 -16.313 1.622 1.00 96.25 110 GLU A N 1
ATOM 843 C CA . GLU A 1 110 ? -0.533 -16.468 2.949 1.00 96.25 110 GLU A CA 1
ATOM 844 C C . GLU A 1 110 ? -0.285 -15.096 3.593 1.00 96.25 110 GLU A C 1
ATOM 846 O O . GLU A 1 110 ? -0.763 -14.821 4.695 1.00 96.25 110 GLU A O 1
ATOM 851 N N . ARG A 1 111 ? 0.363 -14.183 2.856 1.00 96.56 111 ARG A N 1
ATOM 852 C CA . ARG A 1 111 ? 0.643 -12.816 3.319 1.00 96.56 111 ARG A CA 1
ATOM 853 C C . ARG A 1 111 ? -0.629 -12.019 3.618 1.00 96.56 111 ARG A C 1
ATOM 855 O O . ARG A 1 111 ? -0.645 -11.252 4.576 1.00 96.56 111 ARG A O 1
ATOM 862 N N . LEU A 1 112 ? -1.688 -12.195 2.823 1.00 93.00 112 LEU A N 1
ATOM 863 C CA . LEU A 1 112 ? -2.973 -11.519 3.030 1.00 93.00 112 LEU A CA 1
ATOM 864 C C . LEU A 1 112 ? -3.665 -11.966 4.331 1.00 93.00 112 LEU A C 1
ATOM 866 O O . LEU A 1 112 ? -4.260 -11.144 5.029 1.00 93.00 112 LEU A O 1
ATOM 870 N N . GLY A 1 113 ? -3.582 -13.260 4.658 1.00 94.50 113 GLY A N 1
ATOM 871 C CA . GLY A 1 113 ? -4.175 -13.844 5.866 1.00 94.50 113 GLY A CA 1
ATOM 872 C C . GLY A 1 113 ? -3.374 -13.600 7.151 1.00 94.50 113 GLY A C 1
ATOM 873 O O . GLY A 1 113 ? -3.965 -13.552 8.234 1.00 94.50 113 GLY A O 1
ATOM 874 N N . LEU A 1 114 ? -2.058 -13.392 7.035 1.00 97.38 114 LEU A N 1
ATOM 875 C CA . LEU A 1 114 ? -1.112 -13.321 8.154 1.00 97.38 114 LEU A CA 1
ATOM 876 C C . LEU A 1 114 ? -1.527 -12.328 9.251 1.00 97.38 114 LEU A C 1
ATOM 878 O O . LEU A 1 114 ? -1.559 -12.673 10.430 1.00 97.38 114 LEU A O 1
ATOM 882 N N . TYR A 1 115 ? -1.896 -11.102 8.870 1.00 96.44 115 TYR A N 1
ATOM 883 C CA . TYR A 1 115 ? -2.289 -10.058 9.826 1.00 96.44 115 TYR A CA 1
ATOM 884 C C . TYR A 1 115 ? -3.457 -10.503 10.716 1.00 96.44 115 TYR A C 1
ATOM 886 O O . TYR A 1 115 ? -3.504 -10.212 11.910 1.00 96.44 115 TYR A O 1
ATOM 894 N N . GLY A 1 116 ? -4.423 -11.210 10.121 1.00 95.25 116 GLY A N 1
ATOM 895 C CA . GLY A 1 116 ? -5.599 -11.687 10.831 1.00 95.25 116 GLY A CA 1
ATOM 896 C C . GLY A 1 116 ? -5.254 -12.744 11.874 1.00 95.25 116 GLY A C 1
ATOM 897 O O . GLY A 1 116 ? -5.718 -12.627 13.007 1.00 95.25 116 GLY A O 1
ATOM 898 N N . GLN A 1 117 ? -4.407 -13.699 11.485 1.00 97.12 117 GLN A N 1
ATOM 899 C CA . GLN A 1 117 ? -3.948 -14.807 12.322 1.00 97.12 117 GLN A CA 1
ATOM 900 C C . GLN A 1 117 ? -3.162 -14.307 13.538 1.00 97.12 117 GLN A C 1
ATOM 902 O O . GLN A 1 117 ? -3.514 -14.634 14.670 1.00 97.12 117 GLN A O 1
ATOM 907 N N . VAL A 1 118 ? -2.169 -13.435 13.324 1.00 98.12 118 VAL A N 1
ATOM 908 C CA . VAL A 1 118 ? -1.352 -12.888 14.422 1.00 98.12 118 VAL A CA 1
ATOM 909 C C . VAL A 1 118 ? -2.212 -12.095 15.413 1.00 98.12 118 VAL A C 1
ATOM 911 O O . VAL A 1 118 ? -2.021 -12.189 16.626 1.00 98.12 118 VAL A O 1
ATOM 914 N N . LEU A 1 119 ? -3.200 -11.337 14.924 1.00 97.25 119 LEU A N 1
ATOM 915 C CA . LEU A 1 119 ? -4.117 -10.620 15.808 1.00 97.25 119 LEU A CA 1
ATOM 916 C C . LEU A 1 119 ? -5.027 -11.547 16.621 1.00 97.25 119 LEU A C 1
ATOM 918 O O . LEU A 1 119 ? -5.329 -11.211 17.762 1.00 97.25 119 LEU A O 1
ATOM 922 N N . ASP A 1 120 ? -5.472 -12.684 16.081 1.00 96.94 120 ASP A N 1
ATOM 923 C CA . ASP A 1 120 ? -6.321 -13.622 16.831 1.00 96.94 120 ASP A CA 1
ATOM 924 C C . ASP A 1 120 ? -5.548 -14.256 17.996 1.00 96.94 120 ASP A C 1
ATOM 926 O O . ASP A 1 120 ? -6.055 -14.350 19.120 1.00 96.94 120 ASP A O 1
ATOM 930 N N . GLU A 1 121 ? -4.283 -14.606 17.764 1.00 97.75 121 GLU A N 1
ATOM 931 C CA . GLU A 1 121 ? -3.379 -15.092 18.808 1.00 97.75 121 GLU A CA 1
ATOM 932 C C . GLU A 1 121 ? -3.116 -14.027 19.880 1.00 97.75 121 GLU A C 1
ATOM 934 O O . GLU A 1 121 ? -3.178 -14.315 21.084 1.00 97.75 121 GLU A O 1
ATOM 939 N N . LEU A 1 122 ? -2.880 -12.781 19.456 1.00 98.25 122 LEU A N 1
ATOM 940 C CA . LEU A 1 122 ? -2.674 -11.653 20.359 1.00 98.25 122 LEU A CA 1
ATOM 941 C C . LEU A 1 122 ? -3.920 -11.359 21.198 1.00 98.25 122 LEU A C 1
ATOM 943 O O . LEU A 1 122 ? -3.806 -11.181 22.410 1.00 98.25 122 LEU A O 1
ATOM 947 N N . VAL A 1 123 ? -5.110 -11.350 20.592 1.00 97.62 123 VAL A N 1
ATOM 948 C CA . VAL A 1 123 ? -6.387 -11.182 21.304 1.00 97.62 123 VAL A CA 1
ATOM 949 C C . VAL A 1 123 ? -6.514 -12.236 22.401 1.00 97.62 123 VAL A C 1
ATOM 951 O O . VAL A 1 123 ? -6.762 -11.894 23.558 1.00 97.62 123 VAL A O 1
ATOM 954 N N . ALA A 1 124 ? -6.258 -13.509 22.085 1.00 96.75 124 ALA A N 1
ATOM 955 C CA . ALA A 1 124 ? -6.297 -14.580 23.076 1.00 96.75 124 ALA A CA 1
ATOM 956 C C . ALA A 1 124 ? -5.271 -14.371 24.209 1.00 96.75 124 ALA A C 1
ATOM 958 O O . ALA A 1 124 ? -5.567 -14.661 25.371 1.00 96.75 124 ALA A O 1
ATOM 959 N N . ALA A 1 125 ? -4.074 -13.862 23.901 1.00 97.19 125 ALA A N 1
ATOM 960 C CA . ALA A 1 125 ? -3.059 -13.541 24.903 1.00 97.19 125 ALA A CA 1
ATOM 961 C C . ALA A 1 125 ? -3.482 -12.383 25.820 1.00 97.19 125 ALA A C 1
ATOM 963 O O . ALA A 1 125 ? -3.370 -12.502 27.042 1.00 97.19 125 ALA A O 1
ATOM 964 N N . ILE A 1 126 ? -4.024 -11.302 25.257 1.00 97.38 126 ILE A N 1
ATOM 965 C CA . ILE A 1 126 ? -4.498 -10.139 26.016 1.00 97.38 126 ILE A CA 1
ATOM 966 C C . ILE A 1 126 ? -5.681 -10.507 26.914 1.00 97.38 126 ILE A C 1
ATOM 968 O O . ILE A 1 126 ? -5.687 -10.135 28.086 1.00 97.38 126 ILE A O 1
ATOM 972 N N . LEU A 1 127 ? -6.634 -11.308 26.423 1.00 95.50 127 LEU A N 1
ATOM 973 C CA . LEU A 1 127 ? -7.750 -11.807 27.235 1.00 95.50 127 LEU A CA 1
ATOM 974 C C . LEU A 1 127 ? -7.259 -12.588 28.464 1.00 95.50 127 LEU A C 1
ATOM 976 O O . LEU A 1 127 ? -7.789 -12.408 29.561 1.00 95.50 127 LEU A O 1
ATOM 980 N N . ARG A 1 128 ? -6.209 -13.409 28.313 1.00 95.38 128 ARG A N 1
ATOM 981 C CA . ARG A 1 128 ? -5.584 -14.125 29.441 1.00 95.38 128 ARG A CA 1
ATOM 982 C C . ARG A 1 128 ? -4.848 -13.191 30.403 1.00 95.38 128 ARG A C 1
ATOM 984 O O . ARG A 1 128 ? -4.897 -13.427 31.606 1.00 95.38 128 ARG A O 1
ATOM 991 N N . LEU A 1 129 ? -4.164 -12.164 29.893 1.00 94.56 129 LEU A N 1
ATOM 992 C CA . LEU A 1 129 ? -3.416 -11.204 30.713 1.00 94.56 129 LEU A CA 1
ATOM 993 C C . LEU A 1 129 ? -4.341 -10.295 31.530 1.00 94.56 129 LEU A C 1
ATOM 995 O O . LEU A 1 129 ? -4.094 -10.079 32.716 1.00 94.56 129 LEU A O 1
ATOM 999 N N . MET A 1 130 ? -5.390 -9.760 30.904 1.00 93.06 130 MET A N 1
ATOM 1000 C CA . MET A 1 130 ? -6.274 -8.773 31.529 1.00 93.06 130 MET A CA 1
ATOM 1001 C C . MET A 1 130 ? -7.404 -9.415 32.335 1.00 93.06 130 MET A C 1
ATOM 1003 O O . MET A 1 130 ? -7.818 -8.849 33.347 1.00 93.06 130 MET A O 1
ATOM 1007 N N . GLY A 1 131 ? -7.900 -10.591 31.934 1.00 91.81 131 GLY A N 1
ATOM 1008 C CA . GLY A 1 131 ? -8.984 -11.285 32.627 1.00 91.81 131 GLY A CA 1
ATOM 1009 C C . GLY A 1 131 ? -10.199 -10.380 32.858 1.00 91.81 131 GLY A C 1
ATOM 1010 O O . GLY A 1 131 ? -10.713 -9.755 31.934 1.00 91.81 131 GLY A O 1
ATOM 1011 N N . ASN A 1 132 ? -10.633 -10.258 34.113 1.00 92.12 132 ASN A N 1
ATOM 1012 C CA . ASN A 1 132 ? -11.764 -9.407 34.501 1.00 92.12 132 ASN A CA 1
ATOM 1013 C C . ASN A 1 132 ? -11.489 -7.894 34.413 1.00 92.12 132 ASN A C 1
ATOM 1015 O O . ASN A 1 132 ? -12.404 -7.106 34.633 1.00 92.12 132 ASN A O 1
ATOM 1019 N N . ARG A 1 133 ? -10.252 -7.488 34.115 1.00 93.00 133 ARG A N 1
ATOM 1020 C CA . ARG A 1 133 ? -9.826 -6.086 33.999 1.00 93.00 133 ARG A CA 1
ATOM 1021 C C . ARG A 1 133 ? -9.838 -5.571 32.561 1.00 93.00 133 ARG A C 1
ATOM 1023 O O . ARG A 1 133 ? -9.382 -4.461 32.306 1.00 93.00 133 ARG A O 1
ATOM 1030 N N . LEU A 1 134 ? -10.319 -6.377 31.610 1.00 91.12 134 LEU A N 1
ATOM 1031 C CA . LEU A 1 134 ? -10.313 -6.051 30.182 1.00 91.12 134 LEU A CA 1
ATOM 1032 C C . LEU A 1 134 ? -11.001 -4.714 29.879 1.00 91.12 134 LEU A C 1
ATOM 1034 O O . LEU A 1 134 ? -10.505 -3.948 29.063 1.00 91.12 134 LEU A O 1
ATOM 1038 N N . GLU A 1 135 ? -12.109 -4.411 30.556 1.00 90.44 135 GLU A N 1
ATOM 1039 C CA . GLU A 1 135 ? -12.904 -3.198 30.318 1.00 90.44 135 GLU A CA 1
ATOM 1040 C C . GLU A 1 135 ? -12.340 -1.939 31.011 1.00 90.44 135 GLU A C 1
ATOM 1042 O O . GLU A 1 135 ? -12.866 -0.835 30.843 1.00 90.44 135 GLU A O 1
ATOM 1047 N N . GLU A 1 136 ? -11.252 -2.060 31.780 1.00 91.38 136 GLU A N 1
ATOM 1048 C CA . GLU A 1 136 ? -10.655 -0.941 32.512 1.00 91.38 136 GLU A CA 1
ATOM 1049 C C . GLU A 1 136 ? -9.865 -0.010 31.573 1.00 91.38 136 GLU A C 1
ATOM 1051 O O . GLU A 1 136 ? -8.663 -0.167 31.346 1.00 91.38 136 GLU A O 1
ATOM 1056 N N . LYS A 1 137 ? -10.542 1.022 31.051 1.00 89.50 137 LYS A N 1
ATOM 1057 C CA . LYS A 1 137 ? -9.959 2.036 30.147 1.00 89.50 137 LYS A CA 1
ATOM 1058 C C . LYS A 1 137 ? -8.633 2.663 30.617 1.00 89.50 137 LYS A C 1
ATOM 1060 O O . LYS A 1 137 ? -7.772 2.859 29.760 1.00 89.50 137 LYS A O 1
ATOM 1065 N N . PRO A 1 138 ? -8.406 2.963 31.915 1.00 92.69 138 PRO A N 1
ATOM 1066 C CA . PRO A 1 138 ? -7.123 3.513 32.360 1.00 92.69 138 PRO A CA 1
ATOM 1067 C C . PRO A 1 138 ? -5.925 2.604 32.046 1.00 92.69 138 PRO A C 1
ATOM 1069 O O . PRO A 1 138 ? -4.848 3.102 31.720 1.00 92.69 138 PRO A O 1
ATOM 1072 N N . ILE A 1 139 ? -6.112 1.279 32.075 1.00 94.00 139 ILE A N 1
ATOM 1073 C CA . ILE A 1 139 ? -5.056 0.316 31.737 1.00 94.00 139 ILE A CA 1
ATOM 1074 C C . ILE A 1 139 ? -4.744 0.376 30.244 1.00 94.00 139 ILE A C 1
ATOM 1076 O O . ILE A 1 139 ? -3.578 0.337 29.863 1.00 94.00 139 ILE A O 1
ATOM 1080 N N . TRP A 1 140 ? -5.759 0.521 29.392 1.00 95.19 140 TRP A N 1
ATOM 1081 C CA . TRP A 1 140 ? -5.578 0.668 27.946 1.00 95.19 140 TRP A CA 1
ATOM 1082 C C . TRP A 1 140 ? -4.879 1.965 27.564 1.00 95.19 140 TRP A C 1
ATOM 1084 O O . TRP A 1 140 ? -3.968 1.929 26.742 1.00 95.19 140 TRP A O 1
ATOM 1094 N N . ALA A 1 141 ? -5.233 3.080 28.205 1.00 93.75 141 ALA A N 1
ATOM 1095 C CA . ALA A 1 141 ? -4.532 4.347 28.013 1.00 93.75 141 ALA A CA 1
ATOM 1096 C C . ALA A 1 141 ? -3.048 4.228 28.409 1.00 93.75 141 ALA A C 1
ATOM 1098 O O . ALA A 1 141 ? -2.165 4.631 27.654 1.00 93.75 141 ALA A O 1
ATOM 1099 N N . ALA A 1 142 ? -2.755 3.588 29.548 1.00 95.38 142 ALA A N 1
ATOM 1100 C CA . ALA A 1 142 ? -1.380 3.305 29.960 1.00 95.38 142 ALA A CA 1
ATOM 1101 C C . ALA A 1 142 ? -0.668 2.328 29.005 1.00 95.38 142 ALA A C 1
ATOM 1103 O O . ALA A 1 142 ? 0.516 2.494 28.722 1.00 95.38 142 ALA A O 1
ATOM 1104 N N . THR A 1 143 ? -1.382 1.330 28.477 1.00 97.12 143 THR A N 1
ATOM 1105 C CA . THR A 1 143 ? -0.848 0.361 27.507 1.00 97.12 143 THR A CA 1
ATOM 1106 C C . THR A 1 143 ? -0.466 1.066 26.210 1.00 97.12 143 THR A C 1
ATOM 1108 O O . THR A 1 143 ? 0.646 0.864 25.730 1.00 97.12 143 THR A O 1
ATOM 1111 N N . LYS A 1 144 ? -1.344 1.933 25.684 1.00 96.00 144 LYS A N 1
ATOM 1112 C CA . LYS A 1 144 ? -1.080 2.770 24.505 1.00 96.00 144 LYS A CA 1
ATOM 1113 C C . LYS A 1 144 ? 0.164 3.634 24.725 1.00 96.00 144 LYS A C 1
ATOM 1115 O O . LYS A 1 144 ? 1.046 3.633 23.877 1.00 96.00 144 LYS A O 1
ATOM 1120 N N . ALA A 1 145 ? 0.274 4.304 25.875 1.00 94.69 145 ALA A N 1
ATOM 1121 C CA . ALA A 1 145 ? 1.421 5.159 26.189 1.00 94.69 145 ALA A CA 1
ATOM 1122 C C . ALA A 1 145 ? 2.752 4.384 26.225 1.00 94.69 145 ALA A C 1
ATOM 1124 O O . ALA A 1 145 ? 3.737 4.809 25.622 1.00 94.69 145 ALA A O 1
ATOM 1125 N N . VAL A 1 146 ? 2.782 3.220 26.888 1.00 96.50 146 VAL A N 1
ATOM 1126 C CA . VAL A 1 146 ? 3.980 2.361 26.909 1.00 96.50 146 VAL A CA 1
ATOM 1127 C C . VAL A 1 146 ? 4.291 1.828 25.509 1.00 96.50 146 VAL A C 1
ATOM 1129 O O . VAL A 1 146 ? 5.449 1.824 25.105 1.00 96.50 146 VAL A O 1
ATOM 1132 N N . TYR A 1 147 ? 3.273 1.411 24.753 1.00 97.00 147 TYR A N 1
ATOM 1133 C CA . TYR A 1 147 ? 3.434 0.918 23.386 1.00 97.00 147 TYR A CA 1
ATOM 1134 C C . TYR A 1 147 ? 3.999 1.990 22.445 1.00 97.00 147 TYR A C 1
ATOM 1136 O O . TYR A 1 147 ? 4.951 1.711 21.723 1.00 97.00 147 TYR A O 1
ATOM 1144 N N . SER A 1 148 ? 3.486 3.222 22.523 1.00 94.75 148 SER A N 1
ATOM 1145 C CA . SER A 1 148 ? 3.972 4.388 21.769 1.00 94.75 148 SER A CA 1
ATOM 1146 C C . SER A 1 148 ? 5.476 4.625 21.999 1.00 94.75 148 SER A C 1
ATOM 1148 O O . SER A 1 148 ? 6.236 4.818 21.053 1.00 94.75 148 SER A O 1
ATOM 1150 N N . SER A 1 149 ? 5.951 4.456 23.243 1.00 93.94 149 SER A N 1
ATOM 1151 C CA . SER A 1 149 ? 7.388 4.533 23.568 1.00 93.94 149 SER A CA 1
ATOM 1152 C C . SER A 1 149 ? 8.225 3.378 22.996 1.00 93.94 149 SER A C 1
ATOM 1154 O O . SER A 1 149 ? 9.410 3.555 22.726 1.00 93.94 149 SER A O 1
ATOM 1156 N N . LEU A 1 150 ? 7.650 2.180 22.830 1.00 95.00 150 LEU A N 1
ATOM 1157 C CA . LEU A 1 150 ? 8.360 1.028 22.253 1.00 95.00 150 LEU A CA 1
ATOM 1158 C C . LEU A 1 150 ? 8.559 1.184 20.740 1.00 95.00 150 LEU A C 1
ATOM 1160 O O . LEU A 1 150 ? 9.610 0.815 20.220 1.00 95.00 150 LEU A O 1
ATOM 1164 N N . ILE A 1 151 ? 7.565 1.738 20.042 1.00 94.88 151 ILE A N 1
ATOM 1165 C CA . ILE A 1 151 ? 7.578 1.853 18.577 1.00 94.88 151 ILE A CA 1
ATOM 1166 C C . ILE A 1 151 ? 8.373 3.060 18.065 1.00 94.88 151 ILE A C 1
ATOM 1168 O O . ILE A 1 151 ? 8.631 3.133 16.872 1.00 94.88 151 ILE A O 1
ATOM 1172 N N . THR A 1 152 ? 8.822 3.966 18.942 1.00 89.81 152 THR A N 1
ATOM 1173 C CA . THR A 1 152 ? 9.643 5.142 18.582 1.00 89.81 152 THR A CA 1
ATOM 1174 C C . THR A 1 152 ? 10.896 4.782 17.773 1.00 89.81 152 THR A C 1
ATOM 1176 O O . THR A 1 152 ? 11.311 5.545 16.910 1.00 89.81 152 THR A O 1
ATOM 1179 N N . PHE A 1 153 ? 11.498 3.618 18.029 1.00 83.62 153 PHE A N 1
ATOM 1180 C CA . PHE A 1 153 ? 12.697 3.143 17.322 1.00 83.62 153 PHE A CA 1
ATOM 1181 C C . PHE A 1 153 ? 12.385 2.073 16.270 1.00 83.62 153 PHE A C 1
ATOM 1183 O O . PHE A 1 153 ? 13.284 1.371 15.810 1.00 83.62 153 PHE A O 1
ATOM 1190 N N . CYS A 1 154 ? 11.108 1.894 15.931 1.00 89.25 154 CYS A N 1
ATOM 1191 C CA . CYS A 1 154 ? 10.681 0.968 14.901 1.00 89.25 154 CYS A CA 1
ATOM 1192 C C . CYS A 1 154 ? 10.558 1.703 13.565 1.00 89.25 154 CYS A C 1
ATOM 1194 O O . CYS A 1 154 ? 9.810 2.668 13.445 1.00 89.25 154 CYS A O 1
ATOM 1196 N N . ASP A 1 155 ? 11.218 1.180 12.538 1.00 90.19 155 ASP A N 1
ATOM 1197 C CA . ASP A 1 155 ? 11.135 1.684 11.162 1.00 90.19 155 ASP A CA 1
ATOM 1198 C C . ASP A 1 155 ? 9.715 1.601 10.552 1.00 90.19 155 ASP A C 1
ATOM 1200 O O . ASP A 1 155 ? 9.452 2.191 9.509 1.00 90.19 155 ASP A O 1
ATOM 1204 N N . GLN A 1 156 ? 8.798 0.851 11.180 1.00 93.94 156 GLN A N 1
ATOM 1205 C CA . GLN A 1 156 ? 7.406 0.655 10.743 1.00 93.94 156 GLN A CA 1
ATOM 1206 C C . GLN A 1 156 ? 6.396 1.147 11.791 1.00 93.94 156 GLN A C 1
ATOM 1208 O O . GLN A 1 156 ? 5.332 0.546 11.984 1.00 93.94 156 GLN A O 1
ATOM 1213 N N . TRP A 1 157 ? 6.759 2.202 12.519 1.00 93.81 157 TRP A N 1
ATOM 1214 C CA . TRP A 1 157 ? 5.976 2.787 13.607 1.00 93.81 157 TRP A CA 1
ATOM 1215 C C . TRP A 1 157 ? 4.521 3.085 13.206 1.00 93.81 157 TRP A C 1
ATOM 1217 O O . TRP A 1 157 ? 3.607 2.801 13.978 1.00 93.81 157 TRP A O 1
ATOM 1227 N N . GLU A 1 158 ? 4.267 3.556 11.983 1.00 94.62 158 GLU A N 1
ATOM 1228 C CA . GLU A 1 158 ? 2.931 3.946 11.516 1.00 94.62 158 GLU A CA 1
ATOM 1229 C C . GLU A 1 158 ? 2.008 2.732 11.317 1.00 94.62 158 GLU A C 1
ATOM 1231 O O . GLU A 1 158 ? 0.796 2.759 11.574 1.00 94.62 158 GLU A O 1
ATOM 1236 N N . ILE A 1 159 ? 2.605 1.607 10.918 1.00 96.81 159 ILE A N 1
ATOM 1237 C CA . ILE A 1 159 ? 1.910 0.327 10.785 1.00 96.81 159 ILE A CA 1
ATOM 1238 C C . ILE A 1 159 ? 1.665 -0.254 12.181 1.00 96.81 159 ILE A C 1
ATOM 1240 O O . ILE A 1 159 ? 0.606 -0.839 12.422 1.00 96.81 159 ILE A O 1
ATOM 1244 N N . ALA A 1 160 ? 2.594 -0.041 13.116 1.00 97.06 160 ALA A N 1
ATOM 1245 C CA . ALA A 1 160 ? 2.472 -0.454 14.510 1.00 97.06 160 ALA A CA 1
ATOM 1246 C C . ALA A 1 160 ? 1.265 0.216 15.200 1.00 97.06 160 ALA A C 1
ATOM 1248 O O . ALA A 1 160 ? 0.457 -0.459 15.843 1.00 97.06 160 ALA A O 1
ATOM 1249 N N . GLU A 1 161 ? 1.055 1.519 14.987 1.00 96.44 161 GLU A N 1
ATOM 1250 C CA . GLU A 1 161 ? -0.147 2.228 15.456 1.00 96.44 161 GLU A CA 1
ATOM 1251 C C . GLU A 1 161 ? -1.441 1.583 14.931 1.00 96.44 161 GLU A C 1
ATOM 1253 O O . GLU A 1 161 ? -2.394 1.335 15.677 1.00 96.44 161 GLU A O 1
ATOM 1258 N N . SER A 1 162 ? -1.467 1.246 13.639 1.00 96.38 162 SER A N 1
ATOM 1259 C CA . SER A 1 162 ? -2.622 0.593 13.005 1.00 96.38 162 SER A CA 1
ATOM 1260 C C . SER A 1 162 ? -2.854 -0.830 13.517 1.00 96.38 162 SER A C 1
ATOM 1262 O O . SER A 1 162 ? -4.004 -1.273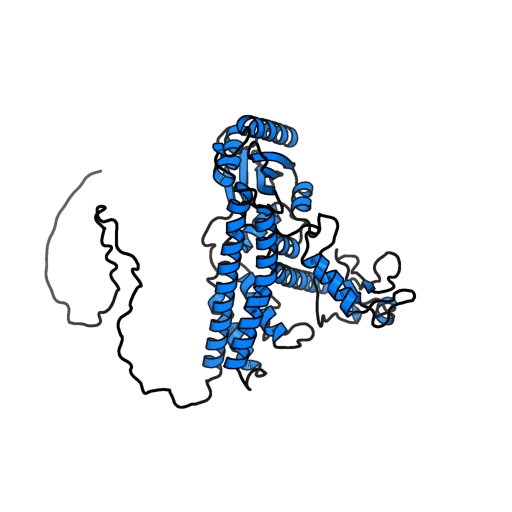 13.645 1.00 96.38 162 SER A O 1
ATOM 1264 N N . PHE A 1 163 ? -1.774 -1.535 13.853 1.00 97.62 163 PHE A N 1
ATOM 1265 C CA . PHE A 1 163 ? -1.811 -2.845 14.490 1.00 97.62 163 PHE A CA 1
ATOM 1266 C C . PHE A 1 163 ? -2.450 -2.770 15.879 1.00 97.62 163 PHE A C 1
ATOM 1268 O O . PHE A 1 163 ? -3.377 -3.531 16.172 1.00 97.62 163 PHE A O 1
ATOM 1275 N N . PHE A 1 164 ? -2.056 -1.783 16.687 1.00 97.00 164 PHE A N 1
ATOM 1276 C CA . PHE A 1 164 ? -2.677 -1.516 17.984 1.00 97.00 164 PHE A CA 1
ATOM 1277 C C . PHE A 1 164 ? -4.167 -1.166 17.853 1.00 97.00 164 PHE A C 1
ATOM 1279 O O . PHE A 1 164 ? -4.998 -1.751 18.548 1.00 97.00 164 PHE A O 1
ATOM 1286 N N . ASN A 1 165 ? -4.535 -0.288 16.912 1.00 94.94 165 ASN A N 1
ATOM 1287 C CA . ASN A 1 165 ? -5.939 0.052 16.641 1.00 94.94 165 ASN A CA 1
ATOM 1288 C C . ASN A 1 165 ? -6.771 -1.173 16.251 1.00 94.94 165 ASN A C 1
ATOM 1290 O O . ASN A 1 165 ? -7.940 -1.300 16.612 1.00 94.94 165 ASN A O 1
ATOM 1294 N N . SER A 1 166 ? -6.176 -2.095 15.497 1.00 94.88 166 SER A N 1
ATOM 1295 C CA . SER A 1 166 ? -6.861 -3.319 15.088 1.00 94.88 166 SER A CA 1
ATOM 1296 C C . SER A 1 166 ? -7.095 -4.266 16.264 1.00 94.88 166 SER A C 1
ATOM 1298 O O . SER A 1 166 ? -8.147 -4.901 16.324 1.00 94.88 166 SER A O 1
ATOM 1300 N N . LEU A 1 167 ? -6.156 -4.340 17.212 1.00 95.56 167 LEU A N 1
ATOM 1301 C CA . LEU A 1 167 ? -6.339 -5.080 18.458 1.00 95.56 167 LEU A CA 1
ATOM 1302 C C . LEU A 1 167 ? -7.490 -4.498 19.283 1.00 95.56 167 LEU A C 1
ATOM 1304 O O . LEU A 1 167 ? -8.394 -5.236 19.678 1.00 95.56 167 LEU A O 1
ATOM 1308 N N . THR A 1 168 ? -7.474 -3.189 19.541 1.00 93.38 168 THR A N 1
ATOM 1309 C CA . THR A 1 168 ? -8.498 -2.561 20.386 1.00 93.38 168 THR A CA 1
ATOM 1310 C C . THR A 1 168 ? -9.878 -2.664 19.749 1.00 93.38 168 THR A C 1
ATOM 1312 O O . THR A 1 168 ? -10.827 -3.023 20.438 1.00 93.38 168 THR A O 1
ATOM 1315 N N . ARG A 1 169 ? -9.994 -2.506 18.427 1.00 90.50 169 ARG A N 1
ATOM 1316 C CA . ARG A 1 169 ? -11.263 -2.708 17.703 1.00 90.50 169 ARG A CA 1
ATOM 1317 C C . ARG A 1 169 ? -11.761 -4.155 17.668 1.00 90.50 169 ARG A C 1
ATOM 1319 O O . ARG A 1 169 ? -12.957 -4.363 17.509 1.00 90.50 169 ARG A O 1
ATOM 1326 N N . ARG A 1 170 ? -10.891 -5.162 17.812 1.00 91.12 170 ARG A N 1
ATOM 1327 C CA . ARG A 1 170 ? -11.331 -6.563 17.977 1.00 91.12 170 ARG A CA 1
ATOM 1328 C C . ARG A 1 170 ? -11.861 -6.847 19.379 1.00 91.12 170 ARG A C 1
ATOM 1330 O O . ARG A 1 170 ? -12.733 -7.695 19.535 1.00 91.12 170 ARG A O 1
ATOM 1337 N N . LEU A 1 171 ? -11.318 -6.169 20.387 1.00 90.75 171 LEU A N 1
ATOM 1338 C CA . LEU A 1 171 ? -11.692 -6.358 21.790 1.00 90.75 171 LEU A CA 1
ATOM 1339 C C . LEU A 1 171 ? -12.886 -5.493 22.208 1.00 90.75 171 LEU A C 1
ATOM 1341 O O . LEU A 1 171 ? -13.639 -5.885 23.096 1.00 90.75 171 LEU A O 1
ATOM 1345 N N . PHE A 1 172 ? -13.071 -4.341 21.564 1.00 86.69 172 PHE A N 1
ATOM 1346 C CA . PHE A 1 172 ? -14.121 -3.381 21.874 1.00 86.69 172 PHE A CA 1
ATOM 1347 C C . PHE A 1 172 ? -15.002 -3.104 20.663 1.00 86.69 172 PHE A C 1
ATOM 1349 O O . PHE A 1 172 ? -14.521 -2.754 19.588 1.00 86.69 172 PHE A O 1
ATOM 1356 N N . THR A 1 173 ? -16.317 -3.130 20.874 1.00 79.06 173 THR A N 1
ATOM 1357 C CA . THR A 1 173 ? -17.279 -2.547 19.933 1.00 79.06 173 THR A CA 1
ATOM 1358 C C . THR A 1 173 ? -17.263 -1.020 20.072 1.00 79.06 173 THR A C 1
ATOM 1360 O O . THR A 1 173 ? -18.137 -0.421 20.699 1.00 79.06 173 THR A O 1
ATOM 1363 N N . THR A 1 174 ? -16.226 -0.371 19.537 1.00 74.44 174 THR A N 1
ATOM 1364 C CA . THR A 1 174 ? -16.125 1.095 19.523 1.00 74.44 174 THR A CA 1
ATOM 1365 C C . THR A 1 174 ? -16.997 1.669 18.406 1.00 74.44 174 THR A C 1
ATOM 1367 O O . THR A 1 174 ? -16.797 1.361 17.234 1.00 74.44 174 THR A O 1
ATOM 1370 N N . VAL A 1 175 ? -17.938 2.554 18.752 1.00 70.06 175 VAL A N 1
ATOM 1371 C CA . VAL A 1 175 ? -18.655 3.377 17.764 1.00 70.06 175 VAL A CA 1
ATOM 1372 C C . VAL A 1 175 ? -17.823 4.614 17.432 1.00 70.06 175 VAL A C 1
ATOM 1374 O O . VAL A 1 175 ? -17.530 5.423 18.313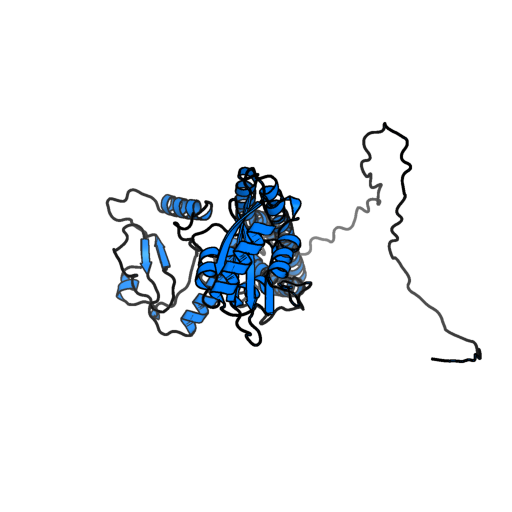 1.00 70.06 175 VAL A O 1
ATOM 1377 N N . GLY A 1 176 ? -17.463 4.782 16.158 1.00 78.19 176 GLY A N 1
ATOM 1378 C CA . GLY A 1 176 ? -16.569 5.840 15.692 1.00 78.19 176 GLY A CA 1
ATOM 1379 C C . GLY A 1 176 ? -15.106 5.573 16.057 1.00 78.19 176 GLY A C 1
ATOM 1380 O O . GLY A 1 176 ? -14.493 4.635 15.544 1.00 78.19 176 GLY A O 1
ATOM 1381 N N . VAL A 1 177 ? -14.543 6.429 16.913 1.00 76.19 177 VAL A N 1
ATOM 1382 C CA . VAL A 1 177 ? -13.161 6.357 17.410 1.00 76.19 177 VAL A CA 1
ATOM 1383 C C . VAL A 1 177 ? -13.094 6.710 18.889 1.00 76.19 177 VAL A C 1
ATOM 1385 O O . VAL A 1 177 ? -13.908 7.488 19.391 1.00 76.19 177 VAL A O 1
ATOM 1388 N N . ASN A 1 178 ? -12.081 6.185 19.577 1.00 80.50 178 ASN A N 1
ATOM 1389 C CA . ASN A 1 178 ? -11.760 6.567 20.946 1.00 80.50 178 ASN A CA 1
ATOM 1390 C C . ASN A 1 178 ? -10.267 6.906 21.080 1.00 80.50 178 ASN A C 1
ATOM 1392 O O . ASN A 1 178 ? -9.455 6.025 21.345 1.00 80.50 178 ASN A O 1
ATOM 1396 N N . GLN A 1 179 ? -9.918 8.193 20.962 1.00 83.75 179 GLN A N 1
ATOM 1397 C CA . GLN A 1 179 ? -8.532 8.694 21.030 1.00 83.75 179 GLN A CA 1
ATOM 1398 C C . GLN A 1 179 ? -7.763 8.278 22.301 1.00 83.75 179 GLN A C 1
ATOM 1400 O O . GLN A 1 179 ? -6.534 8.215 22.284 1.00 83.75 179 GLN A O 1
ATOM 1405 N N . GLN A 1 180 ? -8.457 7.954 23.402 1.00 79.94 180 GLN A N 1
ATOM 1406 C CA . GLN A 1 180 ? -7.806 7.498 24.638 1.00 79.94 180 GLN A CA 1
ATOM 1407 C C . GLN A 1 180 ? -7.170 6.108 24.504 1.00 79.94 180 GLN A C 1
ATOM 1409 O O . GLN A 1 180 ? -6.253 5.781 25.253 1.00 79.94 180 GLN A O 1
ATOM 1414 N N . ILE A 1 181 ? -7.678 5.278 23.588 1.00 83.38 181 ILE A N 1
ATOM 1415 C CA . ILE A 1 181 ? -7.270 3.875 23.418 1.00 83.38 181 ILE A CA 1
ATOM 1416 C C . ILE A 1 181 ? -7.004 3.511 21.947 1.00 83.38 181 ILE A C 1
ATOM 1418 O O . ILE A 1 181 ? -6.774 2.350 21.637 1.00 83.38 181 ILE A O 1
ATOM 1422 N N . GLU A 1 182 ? -7.045 4.483 21.037 1.00 85.75 182 GLU A N 1
ATOM 1423 C CA . GLU A 1 182 ? -6.748 4.341 19.608 1.00 85.75 182 GLU A CA 1
ATOM 1424 C C . GLU A 1 182 ? -5.824 5.490 19.166 1.00 85.75 182 GLU A C 1
ATOM 1426 O O . GLU A 1 182 ? -5.888 6.606 19.689 1.00 85.75 182 GLU A O 1
ATOM 1431 N N . PHE A 1 183 ? -4.956 5.217 18.199 1.00 86.44 183 PHE A N 1
ATOM 1432 C CA . PHE A 1 183 ? -4.179 6.189 17.431 1.00 86.44 183 PHE A CA 1
ATOM 1433 C C . PHE A 1 183 ? -5.045 6.702 16.274 1.00 86.44 183 PHE A C 1
ATOM 1435 O O . PHE A 1 183 ? -5.003 6.156 15.171 1.00 86.44 183 PHE A O 1
ATOM 1442 N N . VAL A 1 184 ? -5.925 7.669 16.554 1.00 80.19 184 VAL A N 1
ATOM 1443 C CA . VAL A 1 184 ? -6.778 8.294 15.523 1.00 80.19 184 VAL A CA 1
ATOM 1444 C C . VAL A 1 184 ? -5.901 9.130 14.604 1.00 80.19 184 VAL A C 1
ATOM 1446 O O . VAL A 1 184 ? -5.772 8.821 13.421 1.00 80.19 184 VAL A O 1
ATOM 1449 N N . ASP A 1 185 ? -5.212 10.091 15.200 1.00 80.94 185 ASP A N 1
ATOM 1450 C CA . ASP A 1 185 ? -4.059 10.751 14.613 1.00 80.94 185 ASP A CA 1
ATOM 1451 C C . ASP A 1 185 ? -2.804 9.941 14.934 1.00 80.94 185 ASP A C 1
ATOM 1453 O O . ASP A 1 185 ? -2.809 9.077 15.821 1.00 80.94 185 ASP A O 1
ATOM 1457 N N . SER A 1 186 ? -1.756 10.177 14.155 1.00 79.19 186 SER A N 1
ATOM 1458 C CA . SER A 1 186 ? -0.429 9.665 14.476 1.00 79.19 186 SER A CA 1
ATOM 1459 C C . SER A 1 186 ? 0.063 10.326 15.761 1.00 79.19 186 SER A C 1
ATOM 1461 O O . SER A 1 186 ? -0.106 11.534 15.926 1.00 79.19 186 SER A O 1
ATOM 1463 N N . ASP A 1 187 ? 0.702 9.568 16.652 1.00 74.75 187 ASP A N 1
ATOM 1464 C CA . ASP A 1 187 ? 1.422 10.157 17.791 1.00 74.75 187 ASP A CA 1
ATOM 1465 C C . ASP A 1 187 ? 2.727 10.853 17.320 1.00 74.75 187 ASP A C 1
ATOM 1467 O O . ASP A 1 187 ? 3.390 11.535 18.105 1.00 74.75 187 ASP A O 1
ATOM 1471 N N . PHE A 1 188 ? 3.093 10.704 16.038 1.00 73.06 188 PHE A N 1
ATOM 1472 C CA . PHE A 1 188 ? 4.291 11.271 15.418 1.00 73.06 188 PHE A CA 1
ATOM 1473 C C . PHE A 1 188 ? 3.955 12.120 14.176 1.00 73.06 188 PHE A C 1
ATOM 1475 O O . PHE A 1 188 ? 3.452 11.606 13.175 1.00 73.06 188 PHE A O 1
ATOM 1482 N N . ASP A 1 189 ? 4.293 13.413 14.199 1.00 64.50 189 ASP A N 1
ATOM 1483 C CA . ASP A 1 189 ? 4.102 14.332 13.056 1.00 64.50 189 ASP A CA 1
ATOM 1484 C C . ASP A 1 189 ? 5.085 14.068 11.894 1.00 64.50 189 ASP A C 1
ATOM 1486 O O . ASP A 1 189 ? 4.861 14.451 10.743 1.00 64.50 189 ASP A O 1
ATOM 1490 N N . ALA A 1 190 ? 6.205 13.417 12.203 1.00 74.12 190 ALA A N 1
ATOM 1491 C CA . ALA A 1 190 ? 7.271 13.019 11.293 1.00 74.12 190 ALA A CA 1
ATOM 1492 C C . ALA A 1 190 ? 7.877 11.697 11.791 1.00 74.12 190 ALA A C 1
ATOM 1494 O O . ALA A 1 190 ? 7.645 11.344 12.949 1.00 74.12 190 ALA A O 1
ATOM 1495 N N . PRO A 1 191 ? 8.665 10.974 10.970 1.00 77.44 191 PRO A N 1
ATOM 1496 C CA . PRO A 1 191 ? 9.372 9.787 11.438 1.00 77.44 191 PRO A CA 1
ATOM 1497 C C . PRO A 1 191 ? 10.097 10.059 12.772 1.00 77.44 191 PRO A C 1
ATOM 1499 O O . PRO A 1 191 ? 10.871 11.016 12.852 1.00 77.44 191 PRO A O 1
ATOM 1502 N N . PRO A 1 192 ? 9.835 9.264 13.825 1.00 75.00 192 PRO A N 1
ATOM 1503 C CA . PRO A 1 192 ? 10.353 9.516 15.172 1.00 75.00 192 PRO A CA 1
ATOM 1504 C C . PRO A 1 192 ? 11.866 9.326 15.299 1.00 75.00 192 PRO A C 1
ATOM 1506 O O . PRO A 1 192 ? 12.475 9.805 16.256 1.00 75.00 192 PRO A O 1
ATOM 1509 N N . ALA A 1 193 ? 12.469 8.627 14.341 1.00 78.94 193 ALA A N 1
ATOM 1510 C CA . ALA A 1 193 ? 13.894 8.385 14.244 1.00 78.94 193 ALA A CA 1
ATOM 1511 C C . ALA A 1 193 ? 14.356 8.565 12.793 1.00 78.94 193 ALA A C 1
ATOM 1513 O O . ALA A 1 193 ? 13.552 8.509 11.858 1.00 78.94 193 ALA A O 1
ATOM 1514 N N . GLU A 1 194 ? 15.661 8.779 12.607 1.00 76.62 194 GLU A N 1
ATOM 1515 C CA . GLU A 1 194 ? 16.246 8.751 11.268 1.00 76.62 194 GLU A CA 1
ATOM 1516 C C . GLU A 1 194 ? 16.106 7.346 10.658 1.00 76.62 194 GLU A C 1
ATOM 1518 O O . GLU A 1 194 ? 16.286 6.359 11.380 1.00 76.62 194 GLU A O 1
ATOM 1523 N N . PRO A 1 195 ? 15.820 7.238 9.348 1.00 74.75 195 PRO A N 1
ATOM 1524 C CA . PRO A 1 195 ? 15.689 5.945 8.693 1.00 74.75 195 PRO A CA 1
ATOM 1525 C C . PRO A 1 195 ? 16.967 5.116 8.835 1.00 74.75 195 PRO A C 1
ATOM 1527 O O . PRO A 1 195 ? 18.075 5.611 8.616 1.00 74.75 195 PRO A O 1
ATOM 1530 N N . SER A 1 196 ? 16.820 3.825 9.129 1.00 78.31 196 SER A N 1
ATOM 1531 C CA . SER A 1 196 ? 17.955 2.907 9.301 1.00 78.31 196 SER A CA 1
ATOM 1532 C C . SER A 1 196 ? 18.692 2.555 7.995 1.00 78.31 196 SER A C 1
ATOM 1534 O O . SER A 1 196 ? 19.712 1.860 8.017 1.00 78.31 196 SER A O 1
ATOM 1536 N N . GLY A 1 197 ? 18.203 3.032 6.845 1.00 81.56 197 GLY A N 1
ATOM 1537 C CA . GLY A 1 197 ? 18.703 2.664 5.526 1.00 81.56 197 GLY A CA 1
ATOM 1538 C C . GLY A 1 197 ? 18.278 3.613 4.408 1.00 81.56 197 GLY A C 1
ATOM 1539 O O . GLY A 1 197 ? 17.851 4.745 4.631 1.00 81.56 197 GLY A O 1
ATOM 1540 N N . ARG A 1 198 ? 18.429 3.141 3.169 1.00 84.81 198 ARG A N 1
ATOM 1541 C CA . ARG A 1 198 ? 18.151 3.897 1.947 1.00 84.81 198 ARG A CA 1
ATOM 1542 C C . ARG A 1 198 ? 16.970 3.265 1.207 1.00 84.81 198 ARG A C 1
ATOM 1544 O O . ARG A 1 198 ? 16.777 2.058 1.254 1.00 84.81 198 ARG A O 1
ATOM 1551 N N . VAL A 1 199 ? 16.166 4.097 0.543 1.00 87.44 199 VAL A N 1
ATOM 1552 C CA . VAL A 1 199 ? 15.018 3.646 -0.273 1.00 87.44 199 VAL A CA 1
ATOM 1553 C C . VAL A 1 199 ? 15.155 3.964 -1.759 1.00 87.44 199 VAL A C 1
ATOM 1555 O O . VAL A 1 199 ? 14.349 3.504 -2.566 1.00 87.44 199 VAL A O 1
ATOM 1558 N N . ARG A 1 200 ? 16.167 4.760 -2.133 1.00 91.88 200 ARG A N 1
ATOM 1559 C CA . ARG A 1 200 ? 16.331 5.306 -3.486 1.00 91.88 200 ARG A CA 1
ATOM 1560 C C . ARG A 1 200 ? 17.756 5.171 -4.018 1.00 91.88 200 ARG A C 1
ATOM 1562 O O . ARG A 1 200 ? 18.613 5.979 -3.657 1.00 91.88 200 ARG A O 1
ATOM 1569 N N . GLY A 1 201 ? 17.987 4.277 -4.974 1.00 93.38 201 GLY A N 1
ATOM 1570 C CA . GLY A 1 201 ? 19.215 4.187 -5.770 1.00 93.38 201 GLY A CA 1
ATOM 1571 C C . GLY A 1 201 ? 19.359 5.373 -6.734 1.00 93.38 201 GLY A C 1
ATOM 1572 O O . GLY A 1 201 ? 18.362 5.892 -7.223 1.00 93.38 201 GLY A O 1
ATOM 1573 N N . VAL A 1 202 ? 20.586 5.831 -7.004 1.00 95.06 202 VAL A N 1
ATOM 1574 C CA . VAL A 1 202 ? 20.862 6.938 -7.943 1.00 95.06 202 VAL A CA 1
ATOM 1575 C C . VAL A 1 202 ? 21.952 6.498 -8.910 1.00 95.06 202 VAL A C 1
ATOM 1577 O O . VAL A 1 202 ? 23.051 6.154 -8.480 1.00 95.06 202 VAL A O 1
ATOM 1580 N N . TYR A 1 203 ? 21.647 6.558 -10.202 1.00 94.94 203 TYR A N 1
ATOM 1581 C CA . TYR A 1 203 ? 22.513 6.177 -11.312 1.00 94.94 203 TYR A CA 1
ATOM 1582 C C . TYR A 1 203 ? 22.800 7.424 -12.151 1.00 94.94 203 TYR A C 1
ATOM 1584 O O . TYR A 1 203 ? 21.878 8.034 -12.691 1.00 94.94 203 TYR A O 1
ATOM 1592 N N . GLN A 1 204 ? 24.065 7.832 -12.258 1.00 93.75 204 GLN A N 1
ATOM 1593 C CA . GLN A 1 204 ? 24.458 9.062 -12.956 1.00 93.75 204 GLN A CA 1
ATOM 1594 C C . GLN A 1 204 ? 25.896 8.998 -13.488 1.00 93.75 204 GLN A C 1
ATOM 1596 O O . GLN A 1 204 ? 26.662 8.106 -13.131 1.00 93.75 204 GLN A O 1
ATOM 1601 N N . GLY A 1 205 ? 26.279 9.978 -14.313 1.00 84.44 205 GLY A N 1
ATOM 1602 C CA . GLY A 1 205 ? 27.676 10.192 -14.721 1.00 84.44 205 GLY A CA 1
ATOM 1603 C C . GLY A 1 205 ? 28.151 9.380 -15.930 1.00 84.44 205 GLY A C 1
ATOM 1604 O O . GLY A 1 205 ? 29.337 9.412 -16.247 1.00 84.44 205 GLY A O 1
ATOM 1605 N N . THR A 1 206 ? 27.253 8.675 -16.622 1.00 88.75 206 THR A N 1
ATOM 1606 C CA . THR A 1 206 ? 27.559 7.912 -17.845 1.00 88.75 206 THR A CA 1
ATOM 1607 C C . THR A 1 206 ? 26.425 8.033 -18.870 1.00 88.75 206 THR A C 1
ATOM 1609 O O . THR A 1 206 ? 25.407 8.671 -18.603 1.00 88.75 206 THR A O 1
ATOM 1612 N N . ALA A 1 207 ? 26.610 7.466 -20.067 1.00 91.88 207 ALA A N 1
ATOM 1613 C CA . ALA A 1 207 ? 25.583 7.454 -21.109 1.00 91.88 207 ALA A CA 1
ATOM 1614 C C . ALA A 1 207 ? 24.366 6.607 -20.698 1.00 91.88 207 ALA A C 1
ATOM 1616 O O . ALA A 1 207 ? 24.509 5.601 -20.003 1.00 91.88 207 ALA A O 1
ATOM 1617 N N . LEU A 1 208 ? 23.175 6.967 -21.187 1.00 94.56 208 LEU A N 1
ATOM 1618 C CA . LEU A 1 208 ? 21.918 6.334 -20.783 1.00 94.56 208 LEU A CA 1
ATOM 1619 C C . LEU A 1 208 ? 21.903 4.795 -20.914 1.00 94.56 208 LEU A C 1
ATOM 1621 O O . LEU A 1 208 ? 21.482 4.148 -19.955 1.00 94.56 208 LEU A O 1
ATOM 1625 N N . PRO A 1 209 ? 22.397 4.169 -22.002 1.00 95.88 209 PRO A N 1
ATOM 1626 C CA . PRO A 1 209 ? 22.464 2.708 -22.079 1.00 95.88 209 PRO A CA 1
ATOM 1627 C C . PRO A 1 209 ? 23.279 2.071 -20.943 1.00 95.88 209 PRO A C 1
ATOM 1629 O O . PRO A 1 209 ? 22.922 1.006 -20.450 1.00 95.88 209 PRO A O 1
ATOM 1632 N N . VAL A 1 210 ? 24.347 2.729 -20.482 1.00 95.56 210 VAL A N 1
ATOM 1633 C CA . VAL A 1 210 ? 25.175 2.240 -19.367 1.00 95.56 210 VAL A CA 1
ATOM 1634 C C . VAL A 1 210 ? 24.411 2.348 -18.048 1.00 95.56 210 VAL A C 1
ATOM 1636 O O . VAL A 1 210 ? 24.409 1.395 -17.270 1.00 95.56 210 VAL A O 1
ATOM 1639 N N . LEU A 1 211 ? 23.704 3.462 -17.827 1.00 95.56 211 LEU A N 1
ATOM 1640 C CA . LEU A 1 211 ? 22.840 3.638 -16.655 1.00 95.56 211 LEU A CA 1
ATOM 1641 C C . LEU A 1 211 ? 21.721 2.592 -16.618 1.00 95.56 211 LEU A C 1
ATOM 1643 O O . LEU A 1 211 ? 21.495 1.975 -15.584 1.00 95.56 211 LEU A O 1
ATOM 1647 N N . LEU A 1 212 ? 21.047 2.357 -17.746 1.00 97.25 212 LEU A N 1
ATOM 1648 C CA . LEU A 1 212 ? 19.968 1.372 -17.840 1.00 97.25 212 LEU A CA 1
ATOM 1649 C C . LEU A 1 212 ? 20.474 -0.059 -17.684 1.00 97.25 212 LEU A C 1
ATOM 1651 O O . LEU A 1 212 ? 19.802 -0.863 -17.044 1.00 97.25 212 LEU A O 1
ATOM 1655 N N . ASN A 1 213 ? 21.657 -0.375 -18.215 1.00 97.50 213 ASN A N 1
ATOM 1656 C CA . ASN A 1 213 ? 22.292 -1.659 -17.953 1.00 97.50 213 ASN A CA 1
ATOM 1657 C C . ASN A 1 213 ? 22.503 -1.849 -16.446 1.00 97.50 213 ASN A C 1
ATOM 1659 O O . ASN A 1 213 ? 22.069 -2.862 -15.914 1.00 97.50 213 ASN A O 1
ATOM 1663 N N . ALA A 1 214 ? 23.088 -0.860 -15.758 1.00 96.25 214 ALA A N 1
ATOM 1664 C CA . ALA A 1 214 ? 23.298 -0.911 -14.311 1.00 96.25 214 ALA A CA 1
ATOM 1665 C C . ALA A 1 214 ? 21.979 -1.052 -13.531 1.00 96.25 214 ALA A C 1
ATOM 1667 O O . ALA A 1 214 ? 21.879 -1.914 -12.666 1.00 96.25 214 ALA A O 1
ATOM 1668 N N . VAL A 1 215 ? 20.933 -0.291 -13.878 1.00 96.81 215 VAL A N 1
ATOM 1669 C CA . VAL A 1 215 ? 19.595 -0.432 -13.270 1.00 96.81 215 VAL A CA 1
ATOM 1670 C C . VAL A 1 215 ? 19.050 -1.853 -13.459 1.00 96.81 215 VAL A C 1
ATOM 1672 O O . VAL A 1 215 ? 18.602 -2.482 -12.504 1.00 96.81 215 VAL A O 1
ATOM 1675 N N . LEU A 1 216 ? 19.103 -2.396 -14.676 1.00 97.69 216 LEU A N 1
ATOM 1676 C CA . LEU A 1 216 ? 18.569 -3.728 -14.960 1.00 97.69 216 LEU A CA 1
ATOM 1677 C C . LEU A 1 216 ? 19.389 -4.852 -14.308 1.00 97.69 216 LEU A C 1
ATOM 1679 O O . LEU A 1 216 ? 18.805 -5.889 -13.980 1.00 97.69 216 LEU A O 1
ATOM 1683 N N . THR A 1 217 ? 20.698 -4.665 -14.095 1.00 96.75 217 THR A N 1
ATOM 1684 C CA . THR A 1 217 ? 21.574 -5.708 -13.539 1.00 96.75 217 THR A CA 1
ATOM 1685 C C . THR A 1 217 ? 21.795 -5.637 -12.037 1.00 96.75 217 THR A C 1
ATOM 1687 O O . THR A 1 217 ? 21.772 -6.669 -11.372 1.00 96.75 217 THR A O 1
ATOM 1690 N N . GLU A 1 218 ? 22.035 -4.443 -11.497 1.00 94.50 218 GLU A N 1
ATOM 1691 C CA . GLU A 1 218 ? 22.353 -4.248 -10.078 1.00 94.50 218 GLU A CA 1
ATOM 1692 C C . GLU A 1 218 ? 21.091 -4.277 -9.217 1.00 94.50 218 GLU A C 1
ATOM 1694 O O . GLU A 1 218 ? 21.079 -4.915 -8.168 1.00 94.50 218 GLU A O 1
ATOM 1699 N N . LEU A 1 219 ? 20.022 -3.613 -9.673 1.00 92.38 219 LEU A N 1
ATOM 1700 C CA . LEU A 1 219 ? 18.739 -3.586 -8.971 1.00 92.38 219 LEU A CA 1
ATOM 1701 C C . LEU A 1 219 ? 17.829 -4.746 -9.400 1.00 92.38 219 LEU A C 1
ATOM 1703 O O . LEU A 1 219 ? 17.155 -5.344 -8.565 1.00 92.38 219 LEU A O 1
ATOM 1707 N N . GLY A 1 220 ? 17.785 -5.049 -10.701 1.00 93.31 220 GLY A N 1
ATOM 1708 C CA . GLY A 1 220 ? 16.960 -6.127 -11.246 1.00 93.31 220 GLY A CA 1
ATOM 1709 C C . GLY A 1 220 ? 17.560 -7.517 -11.020 1.00 93.31 220 GLY A C 1
ATOM 1710 O O . GLY A 1 220 ? 17.389 -8.141 -9.970 1.00 93.31 220 GLY A O 1
ATOM 1711 N N . PHE A 1 221 ? 18.215 -8.043 -12.053 1.00 97.31 221 PHE A N 1
ATOM 1712 C CA . PHE A 1 221 ? 18.723 -9.415 -12.078 1.00 97.31 221 PHE A CA 1
ATOM 1713 C C . PHE A 1 221 ? 20.092 -9.488 -12.753 1.00 97.31 221 PHE A C 1
ATOM 1715 O O . PHE A 1 221 ? 20.342 -8.726 -13.677 1.00 97.31 221 PHE A O 1
ATOM 1722 N N . PRO A 1 222 ? 20.969 -10.428 -12.373 1.00 97.00 222 PRO A N 1
ATOM 1723 C CA . PRO A 1 222 ? 22.222 -10.648 -13.089 1.00 97.00 222 PRO A CA 1
ATOM 1724 C C . PRO A 1 222 ? 22.027 -10.833 -14.605 1.00 97.00 222 PRO A C 1
ATOM 1726 O O . PRO A 1 222 ? 21.008 -11.369 -15.055 1.00 97.00 222 PRO A O 1
ATOM 1729 N N . ALA A 1 223 ? 22.998 -10.371 -15.398 1.00 96.88 223 ALA A N 1
ATOM 1730 C CA . ALA A 1 223 ? 22.891 -10.286 -16.857 1.00 96.88 223 ALA A CA 1
ATOM 1731 C C . ALA A 1 223 ? 22.588 -11.640 -17.525 1.00 96.88 223 ALA A C 1
ATOM 1733 O O . ALA A 1 223 ? 21.867 -11.685 -18.521 1.00 96.88 223 ALA A O 1
ATOM 1734 N N . GLU A 1 224 ? 23.085 -12.736 -16.952 1.00 96.19 224 GLU A N 1
ATOM 1735 C CA . GLU A 1 224 ? 22.886 -14.113 -17.410 1.00 96.19 224 GLU A CA 1
ATOM 1736 C C . GLU A 1 224 ? 21.429 -14.590 -17.360 1.00 96.19 224 GLU A C 1
ATOM 1738 O O . GLU A 1 224 ? 21.079 -15.549 -18.045 1.00 96.19 224 GLU A O 1
ATOM 1743 N N . HIS A 1 225 ? 20.568 -13.932 -16.580 1.00 97.06 225 HIS A N 1
ATOM 1744 C CA . HIS A 1 225 ? 19.151 -14.279 -16.536 1.00 97.06 225 HIS A CA 1
ATOM 1745 C C . HIS A 1 225 ? 18.355 -13.682 -17.696 1.00 97.06 225 HIS A C 1
ATOM 1747 O O . HIS A 1 225 ? 17.245 -14.143 -17.957 1.00 97.06 225 HIS A O 1
ATOM 1753 N N . TYR A 1 226 ? 18.872 -12.664 -18.386 1.00 98.19 226 TYR A N 1
ATOM 1754 C CA . TYR A 1 226 ? 18.157 -12.012 -19.479 1.00 98.19 226 TYR A CA 1
ATOM 1755 C C . TYR A 1 226 ? 18.304 -12.775 -20.792 1.00 98.19 226 TYR A C 1
ATOM 1757 O O . TYR A 1 226 ? 19.394 -13.196 -21.165 1.00 98.19 226 TYR A O 1
ATOM 1765 N N . ALA A 1 227 ? 17.213 -12.851 -21.556 1.00 97.56 227 ALA A N 1
ATOM 1766 C CA . ALA A 1 227 ? 17.222 -13.448 -22.889 1.00 97.56 227 ALA A CA 1
ATOM 1767 C C . ALA A 1 227 ? 18.134 -12.672 -23.861 1.00 97.56 227 ALA A C 1
ATOM 1769 O O . ALA A 1 227 ? 18.858 -13.261 -24.660 1.00 97.56 227 ALA A O 1
ATOM 1770 N N . ASN A 1 228 ? 18.087 -11.334 -23.803 1.00 96.69 228 ASN A N 1
ATOM 1771 C CA . ASN A 1 228 ? 18.952 -10.439 -24.575 1.00 96.69 228 ASN A CA 1
ATOM 1772 C C . ASN A 1 228 ? 19.024 -9.051 -23.910 1.00 96.69 228 ASN A C 1
ATOM 1774 O O . ASN A 1 228 ? 18.306 -8.122 -24.291 1.00 96.69 228 ASN A O 1
ATOM 1778 N N . LEU A 1 229 ? 19.881 -8.917 -22.893 1.00 97.75 229 LEU A N 1
ATOM 1779 C CA . LEU A 1 229 ? 20.049 -7.662 -22.153 1.00 97.75 229 LEU A CA 1
ATOM 1780 C C . LEU A 1 229 ? 20.481 -6.478 -23.046 1.00 97.75 229 LEU A C 1
ATOM 1782 O O . LEU A 1 229 ? 19.854 -5.425 -22.934 1.00 97.75 229 LEU A O 1
ATOM 1786 N N . PRO A 1 230 ? 21.466 -6.606 -23.965 1.00 97.81 230 PRO A N 1
ATOM 1787 C CA . PRO A 1 230 ? 21.862 -5.487 -24.824 1.00 97.81 230 PRO A CA 1
ATOM 1788 C C . PRO A 1 230 ? 20.712 -4.926 -25.669 1.00 97.81 230 PRO A C 1
ATOM 1790 O O . PRO A 1 230 ? 20.570 -3.709 -25.781 1.00 97.81 230 PRO A O 1
ATOM 1793 N N . ALA A 1 231 ? 19.861 -5.795 -26.227 1.00 96.81 231 ALA A N 1
ATOM 1794 C CA . ALA A 1 231 ? 18.697 -5.359 -26.994 1.00 96.81 231 ALA A CA 1
ATOM 1795 C C . ALA A 1 231 ? 17.647 -4.668 -26.109 1.00 96.81 231 ALA A C 1
ATOM 1797 O O . ALA A 1 231 ? 17.114 -3.629 -26.497 1.00 96.81 231 ALA A O 1
ATOM 1798 N N . ALA A 1 232 ? 17.386 -5.205 -24.911 1.00 97.06 232 ALA A N 1
ATOM 1799 C CA . ALA A 1 232 ? 16.467 -4.601 -23.946 1.00 97.06 232 ALA A CA 1
ATOM 1800 C C . ALA A 1 232 ? 16.925 -3.195 -23.521 1.00 97.06 232 ALA A C 1
ATOM 1802 O O . ALA A 1 232 ? 16.137 -2.251 -23.549 1.00 97.06 232 ALA A O 1
ATOM 1803 N N . VAL A 1 233 ? 18.213 -3.042 -23.198 1.00 98.00 233 VAL A N 1
ATOM 1804 C CA . VAL A 1 233 ? 18.830 -1.756 -22.841 1.00 98.00 233 VAL A CA 1
ATOM 1805 C C . VAL A 1 233 ? 18.726 -0.754 -23.990 1.00 98.00 233 VAL A C 1
ATOM 1807 O O . VAL A 1 233 ? 18.324 0.386 -23.766 1.00 98.00 233 VAL A O 1
ATOM 1810 N N . ALA A 1 234 ? 19.053 -1.165 -25.219 1.00 97.06 234 ALA A N 1
ATOM 1811 C CA . ALA A 1 234 ? 18.991 -0.285 -26.384 1.00 97.06 234 ALA A CA 1
ATOM 1812 C C . ALA A 1 234 ? 17.557 0.191 -26.673 1.00 97.06 234 ALA A C 1
ATOM 1814 O O . ALA A 1 234 ? 17.340 1.380 -26.909 1.00 97.06 234 ALA A O 1
ATOM 1815 N N . ALA A 1 235 ? 16.574 -0.713 -26.604 1.00 96.50 235 ALA A N 1
ATOM 1816 C CA . ALA A 1 235 ? 15.167 -0.373 -26.799 1.00 96.50 235 ALA A CA 1
ATOM 1817 C C . ALA A 1 235 ? 14.649 0.581 -25.710 1.00 96.50 235 ALA A C 1
ATOM 1819 O O . ALA A 1 235 ? 13.969 1.562 -26.016 1.00 96.50 235 ALA A O 1
ATOM 1820 N N . ALA A 1 236 ? 15.010 0.333 -24.448 1.00 97.19 236 ALA A N 1
ATOM 1821 C CA . ALA A 1 236 ? 14.638 1.193 -23.331 1.00 97.19 236 ALA A CA 1
ATOM 1822 C C . ALA A 1 236 ? 15.262 2.589 -23.429 1.00 97.19 236 ALA A C 1
ATOM 1824 O O . ALA A 1 236 ? 14.564 3.583 -23.227 1.00 97.19 236 ALA A O 1
ATOM 1825 N N . ALA A 1 237 ? 16.548 2.667 -23.787 1.00 96.00 237 ALA A N 1
ATOM 1826 C CA . ALA A 1 237 ? 17.247 3.931 -23.994 1.00 96.00 237 ALA A CA 1
ATOM 1827 C C . ALA A 1 237 ? 16.573 4.752 -25.098 1.00 96.00 237 ALA A C 1
ATOM 1829 O O . ALA A 1 237 ? 16.210 5.901 -24.865 1.00 96.00 237 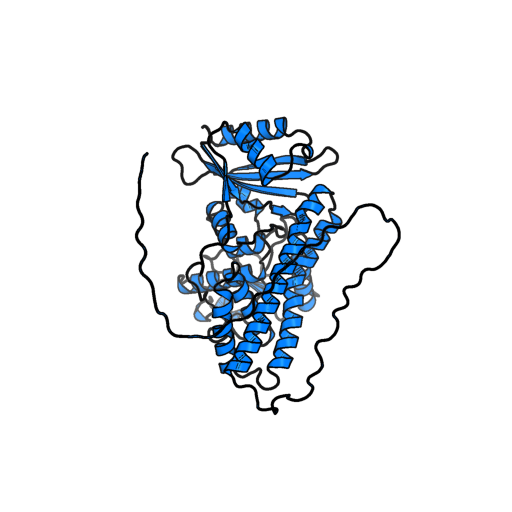ALA A O 1
ATOM 1830 N N . ALA A 1 238 ? 16.317 4.131 -26.254 1.00 94.44 238 ALA A N 1
ATOM 1831 C CA . ALA A 1 238 ? 15.665 4.792 -27.380 1.00 94.44 238 ALA A CA 1
ATOM 1832 C C . ALA A 1 238 ? 14.262 5.308 -27.018 1.00 94.44 238 ALA A C 1
ATOM 1834 O O . ALA A 1 238 ? 13.904 6.429 -27.377 1.00 94.44 238 ALA A O 1
ATOM 1835 N N . ARG A 1 239 ? 13.467 4.518 -26.279 1.00 94.62 239 ARG A N 1
ATOM 1836 C CA . ARG A 1 239 ? 12.120 4.922 -25.847 1.00 94.62 239 ARG A CA 1
ATOM 1837 C C . ARG A 1 239 ? 12.156 6.106 -24.876 1.00 94.62 239 ARG A C 1
ATOM 1839 O O . ARG A 1 239 ? 11.320 7.000 -25.006 1.00 94.62 239 ARG A O 1
ATOM 1846 N N . LEU A 1 240 ? 13.100 6.111 -23.933 1.00 94.12 240 LEU A N 1
ATOM 1847 C CA . LEU A 1 240 ? 13.240 7.166 -22.928 1.00 94.12 240 LEU A CA 1
ATOM 1848 C C . LEU A 1 240 ? 13.815 8.463 -23.521 1.00 94.12 240 LEU A C 1
ATOM 1850 O O . LEU A 1 240 ? 13.327 9.545 -23.204 1.00 94.12 240 LEU A O 1
ATOM 1854 N N . GLU A 1 241 ? 14.802 8.369 -24.416 1.00 91.94 241 GLU A N 1
ATOM 1855 C CA . GLU A 1 241 ? 15.346 9.524 -25.148 1.00 91.94 241 GLU A CA 1
ATOM 1856 C C . GLU A 1 241 ? 14.297 10.163 -26.056 1.00 91.94 241 GLU A C 1
ATOM 1858 O O . GLU A 1 241 ? 14.206 11.389 -26.116 1.00 91.94 241 GLU A O 1
ATOM 1863 N N . MET A 1 242 ? 13.475 9.345 -26.723 1.00 92.00 242 MET A N 1
ATOM 1864 C CA . MET A 1 242 ? 12.369 9.835 -27.544 1.00 92.00 242 MET A CA 1
ATOM 1865 C C . MET A 1 242 ? 11.348 10.624 -26.717 1.00 92.00 242 MET A C 1
ATOM 1867 O O . MET A 1 242 ? 10.887 11.666 -27.172 1.00 92.00 242 MET A O 1
ATOM 1871 N N . GLU A 1 243 ? 11.009 10.150 -25.516 1.00 92.75 243 GLU A N 1
ATOM 1872 C CA . GLU A 1 243 ? 10.045 10.822 -24.637 1.00 92.75 243 GLU A CA 1
ATOM 1873 C C . GLU A 1 243 ? 10.599 12.125 -24.049 1.00 92.75 243 GLU A C 1
ATOM 1875 O O . GLU A 1 243 ? 9.918 13.145 -24.019 1.00 92.75 243 GLU A O 1
ATOM 1880 N N . LEU A 1 244 ? 11.850 12.108 -23.582 1.00 88.44 244 LEU A N 1
ATOM 1881 C CA . LEU A 1 244 ? 12.452 13.266 -22.921 1.00 88.44 244 LEU A CA 1
ATOM 1882 C C . LEU A 1 244 ? 12.951 14.331 -23.903 1.00 88.44 244 LEU A C 1
ATOM 1884 O O . LEU A 1 244 ? 13.079 15.495 -23.518 1.00 88.44 244 LEU A O 1
ATOM 1888 N N . GLY A 1 245 ? 13.275 13.949 -25.142 1.00 87.94 245 GLY A N 1
ATOM 1889 C CA . GLY A 1 245 ? 13.799 14.846 -26.177 1.00 87.94 245 GLY A CA 1
ATOM 1890 C C . GLY A 1 245 ? 15.179 15.442 -25.867 1.00 87.94 245 GLY A C 1
ATOM 1891 O O . GLY A 1 245 ? 15.670 16.290 -26.612 1.00 87.94 245 GLY A O 1
ATOM 1892 N N . CYS A 1 246 ? 15.817 15.031 -24.769 1.00 84.50 246 CYS A N 1
ATOM 1893 C CA . CYS A 1 246 ? 17.138 15.479 -24.354 1.00 84.50 246 CYS A CA 1
ATOM 1894 C C . CYS A 1 246 ? 17.869 14.392 -23.543 1.00 84.50 246 CYS A C 1
ATOM 1896 O O . CYS A 1 246 ? 17.243 13.430 -23.089 1.00 84.50 246 CYS A O 1
ATOM 1898 N N . PRO A 1 247 ? 19.196 14.520 -23.350 1.00 86.88 247 PRO A N 1
ATOM 1899 C CA . PRO A 1 247 ? 19.962 13.539 -22.592 1.00 86.88 247 PRO A CA 1
ATOM 1900 C C . PRO A 1 247 ? 19.515 13.433 -21.127 1.00 86.88 247 PRO A C 1
ATOM 1902 O O . PRO A 1 247 ? 19.368 14.440 -20.427 1.00 86.88 247 PRO A O 1
ATOM 1905 N N . VAL A 1 248 ? 19.383 12.197 -20.646 1.00 91.56 248 VAL A N 1
ATOM 1906 C CA . VAL A 1 248 ? 19.135 11.882 -19.232 1.00 91.56 248 VAL A CA 1
ATOM 1907 C C . VAL A 1 248 ? 20.387 12.188 -18.410 1.00 91.56 248 VAL A C 1
ATOM 1909 O O . VAL A 1 248 ? 21.479 11.733 -18.743 1.00 91.56 248 VAL A O 1
ATOM 1912 N N . SER A 1 249 ? 20.236 12.958 -17.330 1.00 91.50 249 SER A N 1
ATOM 1913 C CA . SER A 1 249 ? 21.336 13.336 -16.431 1.00 91.50 249 SER A CA 1
ATOM 1914 C C . SER A 1 249 ? 21.562 12.303 -15.324 1.00 91.50 249 SER A C 1
ATOM 1916 O O . SER A 1 249 ? 22.705 11.962 -15.008 1.00 91.50 249 SER A O 1
ATOM 1918 N N . ARG A 1 250 ? 20.466 11.799 -14.752 1.00 94.69 250 ARG A N 1
ATOM 1919 C CA . ARG A 1 250 ? 20.445 10.763 -13.719 1.00 94.69 250 ARG A CA 1
ATOM 1920 C C . ARG A 1 250 ? 19.138 9.979 -13.760 1.00 94.69 250 ARG A C 1
ATOM 1922 O O . ARG A 1 250 ? 18.111 10.495 -14.202 1.00 94.69 250 ARG A O 1
ATOM 1929 N N . ILE A 1 251 ? 19.181 8.760 -13.244 1.00 96.44 251 ILE A N 1
ATOM 1930 C CA . ILE A 1 251 ? 18.011 7.932 -12.957 1.00 96.44 251 ILE A CA 1
ATOM 1931 C C . ILE A 1 251 ? 17.991 7.666 -11.458 1.00 96.44 251 ILE A C 1
ATOM 1933 O O . ILE A 1 251 ? 19.008 7.290 -10.875 1.00 96.44 251 ILE A O 1
ATOM 1937 N N . GLU A 1 252 ? 16.836 7.850 -10.835 1.00 96.75 252 GLU A N 1
ATOM 1938 C CA . GLU A 1 252 ? 16.612 7.494 -9.441 1.00 96.75 252 GLU A CA 1
ATOM 1939 C C . GLU A 1 252 ? 15.594 6.361 -9.372 1.00 96.75 252 GLU A C 1
ATOM 1941 O O . GLU A 1 252 ? 14.508 6.487 -9.926 1.00 96.75 252 GLU A O 1
ATOM 1946 N N . MET A 1 253 ? 15.925 5.261 -8.703 1.00 97.88 253 MET A N 1
ATOM 1947 C CA . MET A 1 253 ? 15.079 4.064 -8.633 1.00 97.88 253 MET A CA 1
ATOM 1948 C C . MET A 1 253 ? 14.743 3.737 -7.187 1.00 97.88 253 MET A C 1
ATOM 1950 O O . MET A 1 253 ? 15.592 3.918 -6.317 1.00 97.88 253 MET A O 1
ATOM 1954 N N . ALA A 1 254 ? 13.554 3.193 -6.930 1.00 97.06 254 ALA A N 1
ATOM 1955 C CA . ALA A 1 254 ? 13.307 2.488 -5.677 1.00 97.06 254 ALA A CA 1
ATOM 1956 C C . ALA A 1 254 ? 14.319 1.337 -5.546 1.00 97.06 254 ALA A C 1
ATOM 1958 O O . ALA A 1 254 ? 14.582 0.641 -6.525 1.00 97.06 254 ALA A O 1
ATOM 1959 N N . GLU A 1 255 ? 14.881 1.122 -4.356 1.00 94.56 255 GLU A N 1
ATOM 1960 C CA . GLU A 1 255 ? 15.884 0.061 -4.135 1.00 94.56 255 GLU A CA 1
ATOM 1961 C C . GLU A 1 255 ? 15.295 -1.355 -4.122 1.00 94.56 255 GLU A C 1
ATOM 1963 O O . GLU A 1 255 ? 16.025 -2.343 -4.086 1.00 94.56 255 GLU A O 1
ATOM 1968 N N . ASN A 1 256 ? 13.971 -1.470 -4.187 1.00 94.50 256 ASN A N 1
ATOM 1969 C CA . ASN A 1 256 ? 13.260 -2.729 -4.049 1.00 94.50 256 ASN A CA 1
ATOM 1970 C C . ASN A 1 256 ? 12.529 -3.070 -5.354 1.00 94.50 256 ASN A C 1
ATOM 1972 O O . ASN A 1 256 ? 11.868 -2.226 -5.963 1.00 94.50 256 ASN A O 1
ATOM 1976 N N . VAL A 1 257 ? 12.610 -4.337 -5.760 1.00 97.62 257 VAL A N 1
ATOM 1977 C CA . VAL A 1 257 ? 11.864 -4.868 -6.907 1.00 97.62 257 VAL A CA 1
ATOM 1978 C C . VAL A 1 257 ? 10.430 -5.182 -6.484 1.00 97.62 257 VAL A C 1
ATOM 1980 O O . VAL A 1 257 ? 10.195 -5.834 -5.465 1.00 97.62 257 VAL A O 1
ATOM 1983 N N . PHE A 1 258 ? 9.461 -4.751 -7.287 1.00 98.50 258 PHE A N 1
ATOM 1984 C CA . PHE A 1 258 ? 8.044 -4.989 -7.039 1.00 98.50 258 PHE A CA 1
ATOM 1985 C C . PHE A 1 258 ? 7.584 -6.233 -7.799 1.00 98.50 258 PHE A C 1
ATOM 1987 O O . PHE A 1 258 ? 7.665 -6.278 -9.022 1.00 98.50 258 PHE A O 1
ATOM 1994 N N . PHE A 1 259 ? 7.047 -7.237 -7.110 1.00 98.19 259 PHE A N 1
ATOM 1995 C CA . PHE A 1 259 ? 6.572 -8.473 -7.739 1.00 98.19 259 PHE A CA 1
ATOM 1996 C C . PHE A 1 259 ? 5.053 -8.579 -7.703 1.00 98.19 259 PHE A C 1
ATOM 1998 O O . PHE A 1 259 ? 4.439 -8.480 -6.636 1.00 98.19 259 PHE A O 1
ATOM 2005 N N . ARG A 1 260 ? 4.434 -8.865 -8.852 1.00 94.81 260 ARG A N 1
ATOM 2006 C CA . ARG A 1 260 ? 2.991 -9.124 -8.946 1.00 94.81 260 ARG A CA 1
ATOM 2007 C C . ARG A 1 260 ? 2.661 -10.078 -10.082 1.00 94.81 260 ARG A C 1
ATOM 2009 O O . ARG A 1 260 ? 3.079 -9.868 -11.218 1.00 94.81 260 ARG A O 1
ATOM 2016 N N . GLY A 1 261 ? 1.863 -11.101 -9.777 1.00 91.06 261 GLY A N 1
ATOM 2017 C CA . GLY A 1 261 ? 1.551 -12.161 -10.732 1.00 91.06 261 GLY A CA 1
ATOM 2018 C C . GLY A 1 261 ? 2.837 -12.809 -11.247 1.00 91.06 261 GLY A C 1
ATOM 2019 O O . GLY A 1 261 ? 3.617 -13.338 -10.457 1.00 91.06 261 GLY A O 1
ATOM 2020 N N . ARG A 1 262 ? 3.061 -12.720 -12.562 1.00 94.75 262 ARG A N 1
ATOM 2021 C CA . ARG A 1 262 ? 4.230 -13.279 -13.266 1.00 94.75 262 ARG A CA 1
ATOM 2022 C C . ARG A 1 262 ? 5.284 -12.232 -13.637 1.00 94.75 262 ARG A C 1
ATOM 2024 O O . ARG A 1 262 ? 6.144 -12.497 -14.472 1.00 94.75 262 ARG A O 1
ATOM 2031 N N . SER A 1 263 ? 5.179 -11.037 -13.069 1.00 96.56 263 SER A N 1
ATOM 2032 C CA . SER A 1 263 ? 5.969 -9.880 -13.476 1.00 96.56 263 SER A CA 1
ATOM 2033 C C . SER A 1 263 ? 6.757 -9.313 -12.303 1.00 96.56 263 SER A C 1
ATOM 2035 O O . SER A 1 263 ? 6.271 -9.286 -11.165 1.00 96.56 263 SER A O 1
ATOM 2037 N N . ALA A 1 264 ? 7.947 -8.816 -12.614 1.00 98.38 264 ALA A N 1
ATOM 2038 C CA . ALA A 1 264 ? 8.749 -7.979 -11.738 1.00 98.38 264 ALA A CA 1
ATOM 2039 C C . ALA A 1 264 ? 8.780 -6.556 -12.307 1.00 98.38 264 ALA A C 1
ATOM 2041 O O . ALA A 1 264 ? 8.791 -6.377 -13.523 1.00 98.38 264 ALA A O 1
ATOM 2042 N N . TYR A 1 265 ? 8.770 -5.548 -11.443 1.00 98.56 265 TYR A N 1
ATOM 2043 C CA . TYR A 1 265 ? 8.752 -4.150 -11.846 1.00 98.56 265 TYR A CA 1
ATOM 2044 C C . TYR A 1 265 ? 9.834 -3.375 -11.108 1.00 98.56 265 TYR A C 1
ATOM 2046 O O . TYR A 1 265 ? 9.986 -3.510 -9.892 1.00 98.56 265 TYR A O 1
ATOM 2054 N N . LEU A 1 266 ? 10.559 -2.545 -11.851 1.00 98.50 266 LEU A N 1
ATOM 2055 C CA . LEU A 1 266 ? 11.482 -1.549 -11.311 1.00 98.50 266 LEU A CA 1
ATOM 2056 C C . LEU A 1 266 ? 10.849 -0.179 -11.528 1.00 98.50 266 LEU A C 1
ATOM 2058 O O . LEU A 1 266 ? 10.414 0.104 -12.640 1.00 98.50 266 LEU A O 1
ATOM 2062 N N . VAL A 1 267 ? 10.772 0.654 -10.494 1.00 98.31 267 VAL A N 1
ATOM 2063 C CA . VAL A 1 267 ? 10.029 1.923 -10.537 1.00 98.31 267 VAL A CA 1
ATOM 2064 C C . VAL A 1 267 ? 10.919 3.056 -10.043 1.00 98.31 267 VAL A C 1
ATOM 2066 O O . VAL A 1 267 ? 11.659 2.885 -9.074 1.00 98.31 267 VAL A O 1
ATOM 2069 N N . GLY A 1 268 ? 10.866 4.203 -10.712 1.00 97.75 268 GLY A N 1
ATOM 2070 C CA . GLY A 1 268 ? 11.731 5.336 -10.412 1.00 97.75 268 GLY A CA 1
ATOM 2071 C C . GLY A 1 268 ? 11.377 6.591 -11.199 1.00 97.75 268 GLY A C 1
ATOM 2072 O O . GLY A 1 268 ? 10.251 6.744 -11.665 1.00 97.75 268 GLY A O 1
ATOM 2073 N N . ALA A 1 269 ? 12.355 7.474 -11.371 1.00 97.25 269 ALA A N 1
ATOM 2074 C CA . ALA A 1 269 ? 12.265 8.650 -12.222 1.00 97.25 269 ALA A CA 1
ATOM 2075 C C . ALA A 1 269 ? 13.566 8.889 -13.001 1.00 97.25 269 ALA A C 1
ATOM 2077 O O . ALA A 1 269 ? 14.671 8.701 -12.486 1.00 97.25 269 ALA A O 1
ATOM 2078 N N . ALA A 1 270 ? 13.431 9.340 -14.245 1.00 96.62 270 ALA A N 1
ATOM 2079 C CA . ALA A 1 270 ? 14.526 9.843 -15.064 1.00 96.62 270 ALA A CA 1
ATOM 2080 C C . ALA A 1 270 ? 14.539 11.370 -15.025 1.00 96.62 270 ALA A C 1
ATOM 2082 O O . ALA A 1 270 ? 13.505 12.015 -15.179 1.00 96.62 270 ALA A O 1
ATOM 2083 N N . PHE A 1 271 ? 15.715 11.963 -14.864 1.00 94.69 271 PHE A N 1
ATOM 2084 C CA . PHE A 1 271 ? 15.850 13.407 -14.730 1.00 94.69 271 PHE A CA 1
ATOM 2085 C C . PHE A 1 271 ? 16.641 13.993 -15.884 1.00 94.69 271 PHE A C 1
ATOM 2087 O O . PHE A 1 271 ? 17.631 13.427 -16.354 1.00 94.69 271 PHE A O 1
ATOM 2094 N N . ARG A 1 272 ? 16.218 15.182 -16.301 1.00 91.50 272 ARG A N 1
ATOM 2095 C CA . ARG A 1 272 ? 16.972 16.031 -17.221 1.00 91.50 272 ARG A CA 1
ATOM 2096 C C . ARG A 1 272 ? 18.025 16.806 -16.434 1.00 91.50 272 ARG A C 1
ATOM 2098 O O . ARG A 1 272 ? 18.066 16.765 -15.201 1.00 91.50 272 ARG A O 1
ATOM 2105 N N . ARG A 1 273 ? 18.940 17.476 -17.128 1.00 84.69 273 ARG A N 1
ATOM 2106 C CA . ARG A 1 273 ? 19.803 18.462 -16.467 1.00 84.69 273 ARG A CA 1
ATOM 2107 C C . ARG A 1 273 ? 18.917 19.633 -16.013 1.00 84.69 273 ARG A C 1
ATOM 2109 O O . ARG A 1 273 ? 18.074 20.068 -16.789 1.00 84.69 273 ARG A O 1
ATOM 2116 N N . ASP A 1 274 ? 19.089 20.077 -14.771 1.00 81.62 274 ASP A N 1
ATOM 2117 C CA . ASP A 1 274 ? 18.359 21.202 -14.156 1.00 81.62 274 ASP A CA 1
ATOM 2118 C C . ASP A 1 274 ? 16.830 21.007 -14.004 1.00 81.62 274 ASP A C 1
ATOM 2120 O O . ASP A 1 274 ? 16.094 21.970 -13.808 1.00 81.62 274 ASP A O 1
ATOM 2124 N N . ASP A 1 275 ? 16.345 19.760 -14.057 1.00 83.81 275 ASP A N 1
ATOM 2125 C CA . ASP A 1 275 ? 14.954 19.396 -13.756 1.00 83.81 275 ASP A CA 1
ATOM 2126 C C . ASP A 1 275 ? 14.887 18.609 -12.443 1.00 83.81 275 ASP A C 1
ATOM 2128 O O . ASP A 1 275 ? 15.496 17.542 -12.309 1.00 83.81 275 ASP A O 1
ATOM 2132 N N . GLU A 1 276 ? 14.146 19.141 -11.473 1.00 81.12 276 GLU A N 1
ATOM 2133 C CA . GLU A 1 276 ? 13.941 18.516 -10.165 1.00 81.12 276 GLU A CA 1
ATOM 2134 C C . GLU A 1 276 ? 12.671 17.664 -10.090 1.00 81.12 276 GLU A C 1
ATOM 2136 O O . GLU A 1 276 ? 12.560 16.840 -9.187 1.00 81.12 276 GLU A O 1
ATOM 2141 N N . ARG A 1 277 ? 11.725 17.816 -11.028 1.00 83.62 277 ARG A N 1
ATOM 2142 C CA . ARG A 1 277 ? 10.461 17.066 -10.994 1.00 83.62 277 ARG A CA 1
ATOM 2143 C C . ARG A 1 277 ? 10.654 15.629 -11.473 1.00 83.62 277 ARG A C 1
ATOM 2145 O O . ARG A 1 277 ? 10.079 14.716 -10.892 1.00 83.62 277 ARG A O 1
ATOM 2152 N N . GLY A 1 278 ? 11.503 15.446 -12.487 1.00 92.31 278 GLY A N 1
ATOM 2153 C CA . GLY A 1 278 ? 11.770 14.147 -13.106 1.00 92.31 278 GLY A CA 1
ATOM 2154 C C . GLY A 1 278 ? 10.560 13.581 -13.856 1.00 92.31 278 GLY A C 1
ATOM 2155 O O . GLY A 1 278 ? 9.410 13.929 -13.601 1.00 92.31 278 GLY A O 1
ATOM 2156 N N . LEU A 1 279 ? 10.818 12.698 -14.815 1.00 95.69 279 LEU A N 1
ATOM 2157 C CA . LEU A 1 279 ? 9.799 11.899 -15.485 1.00 95.69 279 LEU A CA 1
ATOM 2158 C C . LEU A 1 279 ? 9.671 10.566 -14.738 1.00 95.69 279 LEU A C 1
ATOM 2160 O O . LEU A 1 279 ? 10.662 9.832 -14.711 1.00 95.69 279 LEU A O 1
ATOM 2164 N N . PRO A 1 280 ? 8.509 10.215 -14.156 1.00 97.75 280 PRO A N 1
ATOM 2165 C CA . PRO A 1 280 ? 8.295 8.885 -13.594 1.00 97.75 280 PRO A CA 1
ATOM 2166 C C . PRO A 1 280 ? 8.522 7.803 -14.651 1.00 97.75 280 PRO A C 1
ATOM 2168 O O . PRO A 1 280 ? 8.072 7.939 -15.788 1.00 97.75 280 PRO A O 1
ATOM 2171 N N . ILE A 1 281 ? 9.227 6.736 -14.285 1.00 98.00 281 ILE A N 1
ATOM 2172 C CA . ILE A 1 281 ? 9.539 5.616 -15.173 1.00 98.00 281 ILE A CA 1
ATOM 2173 C C . ILE A 1 281 ? 9.293 4.276 -14.482 1.00 98.00 281 ILE A C 1
ATOM 2175 O O . ILE A 1 281 ? 9.427 4.142 -13.262 1.00 98.00 281 ILE A O 1
ATOM 2179 N N . GLY A 1 282 ? 8.977 3.259 -15.280 1.00 98.25 282 GLY A N 1
ATOM 2180 C CA . GLY A 1 282 ? 8.810 1.890 -14.815 1.00 98.25 282 GLY A CA 1
ATOM 2181 C C . GLY A 1 282 ? 9.283 0.877 -15.849 1.00 98.25 282 GLY A C 1
ATOM 2182 O O . GLY A 1 282 ? 9.047 1.044 -17.040 1.00 98.25 282 GLY A O 1
ATOM 2183 N N . PHE A 1 283 ? 9.924 -0.196 -15.402 1.00 98.44 283 PHE A N 1
ATOM 2184 C CA . PHE A 1 283 ? 10.386 -1.291 -16.253 1.00 98.44 283 PHE A CA 1
ATOM 2185 C C . PHE A 1 283 ? 9.634 -2.562 -15.878 1.00 98.44 283 PHE A C 1
ATOM 2187 O O . PHE A 1 283 ? 9.766 -3.031 -14.749 1.00 98.44 283 PHE A O 1
ATOM 2194 N N . ALA A 1 284 ? 8.844 -3.107 -16.803 1.00 98.19 284 ALA A N 1
ATOM 2195 C CA . ALA A 1 284 ? 8.114 -4.353 -16.600 1.00 98.19 284 ALA A CA 1
ATOM 2196 C C . ALA A 1 284 ? 8.930 -5.532 -17.140 1.00 98.19 284 ALA A C 1
ATOM 2198 O O . ALA A 1 284 ? 9.209 -5.619 -18.336 1.00 98.19 284 ALA A O 1
ATOM 2199 N N . LEU A 1 285 ? 9.307 -6.442 -16.251 1.00 98.56 285 LEU A N 1
ATOM 2200 C CA . LEU A 1 285 ? 10.099 -7.626 -16.549 1.00 98.56 285 LEU A CA 1
ATOM 2201 C C . LEU A 1 285 ? 9.211 -8.870 -16.499 1.00 98.56 285 LEU A C 1
ATOM 2203 O O . LEU A 1 285 ? 8.480 -9.089 -15.527 1.00 98.56 285 LEU A O 1
ATOM 2207 N N . LEU A 1 286 ? 9.311 -9.709 -17.526 1.00 98.00 286 LEU A N 1
ATOM 2208 C CA . LEU A 1 286 ? 8.671 -11.024 -17.590 1.00 98.00 286 LEU A CA 1
ATOM 2209 C C . LEU A 1 286 ? 9.736 -12.111 -17.648 1.00 98.00 286 LEU A C 1
ATOM 2211 O O . LEU A 1 286 ? 10.806 -11.892 -18.210 1.00 98.00 286 LEU A O 1
ATOM 2215 N N . HIS A 1 287 ? 9.434 -13.291 -17.105 1.00 97.69 287 HIS A N 1
ATOM 2216 C CA . HIS A 1 287 ? 10.314 -14.449 -17.225 1.00 97.69 287 HIS A CA 1
ATOM 2217 C C . HIS A 1 287 ? 9.648 -15.576 -18.024 1.00 97.69 287 HIS A C 1
ATOM 2219 O O . HIS A 1 287 ? 8.741 -16.260 -17.542 1.00 97.69 287 HIS A O 1
ATOM 2225 N N . GLY A 1 288 ? 10.113 -15.753 -19.264 1.00 95.06 288 GLY A N 1
ATOM 2226 C CA . GLY A 1 288 ? 9.705 -16.830 -20.168 1.00 95.06 288 GLY A CA 1
ATOM 2227 C C . GLY A 1 288 ? 10.738 -17.956 -20.258 1.00 95.06 288 GLY A C 1
ATOM 2228 O O . GLY A 1 288 ? 11.730 -17.965 -19.531 1.00 95.06 288 GLY A O 1
ATOM 2229 N N . ASP A 1 289 ? 10.519 -18.905 -21.172 1.00 92.94 289 ASP A N 1
ATOM 2230 C CA . ASP A 1 289 ? 11.430 -20.043 -21.400 1.00 92.94 289 ASP A CA 1
ATOM 2231 C C . ASP A 1 289 ? 12.844 -19.622 -21.818 1.00 92.94 289 ASP A C 1
ATOM 2233 O O . ASP A 1 289 ? 13.812 -20.286 -21.465 1.00 92.94 289 ASP A O 1
ATOM 2237 N N . GLY A 1 290 ? 12.967 -18.505 -22.539 1.00 93.12 290 GLY A N 1
ATOM 2238 C CA . GLY A 1 290 ? 14.245 -17.983 -23.027 1.00 93.12 290 GLY A CA 1
ATOM 2239 C C . GLY A 1 290 ? 14.994 -17.071 -22.052 1.00 93.12 290 GLY A C 1
ATOM 2240 O O . GLY A 1 290 ? 16.006 -16.505 -22.447 1.00 93.12 290 GLY A O 1
ATOM 2241 N N . GLY A 1 291 ? 14.500 -16.882 -20.823 1.00 96.69 291 GLY A N 1
ATOM 2242 C CA . GLY A 1 291 ? 15.060 -15.933 -19.854 1.00 96.69 291 GLY A CA 1
ATOM 2243 C C . GLY A 1 291 ? 14.134 -14.753 -19.556 1.00 96.69 291 GLY A C 1
ATOM 2244 O O . GLY A 1 291 ? 12.935 -14.777 -19.855 1.00 96.69 291 GLY A O 1
ATOM 2245 N N . ILE A 1 292 ? 14.688 -13.736 -18.904 1.00 98.44 292 ILE A N 1
ATOM 2246 C CA . ILE A 1 292 ? 14.008 -12.493 -18.548 1.00 98.44 292 ILE A CA 1
ATOM 2247 C C . ILE A 1 292 ? 14.002 -11.553 -19.753 1.00 98.44 292 ILE A C 1
ATOM 2249 O O . ILE A 1 292 ? 15.022 -11.355 -20.418 1.00 98.44 292 ILE A O 1
ATOM 2253 N N . THR A 1 293 ? 12.855 -10.940 -20.015 1.00 98.19 293 THR A N 1
ATOM 2254 C CA . THR A 1 293 ? 12.676 -9.919 -21.048 1.00 98.19 293 THR A CA 1
ATOM 2255 C C . THR A 1 293 ? 12.145 -8.636 -20.431 1.00 98.19 293 THR A C 1
ATOM 2257 O O . THR A 1 293 ? 11.291 -8.675 -19.544 1.00 98.19 293 THR A O 1
ATOM 2260 N N . LEU A 1 294 ? 12.618 -7.497 -20.937 1.00 97.94 294 LEU A N 1
ATOM 2261 C CA . LEU A 1 294 ? 11.976 -6.211 -20.696 1.00 97.94 294 LEU A CA 1
ATOM 2262 C C . LEU A 1 294 ? 10.767 -6.096 -21.625 1.00 97.94 294 LEU A C 1
ATOM 2264 O O . LEU A 1 294 ? 10.927 -5.891 -22.824 1.00 97.94 294 LEU A O 1
ATOM 2268 N N . ASP A 1 295 ? 9.580 -6.292 -21.066 1.00 97.12 295 ASP A N 1
ATOM 2269 C CA . ASP A 1 295 ? 8.317 -6.344 -21.806 1.00 97.12 295 ASP A CA 1
ATOM 2270 C C . ASP A 1 295 ? 7.770 -4.944 -22.102 1.00 97.12 295 ASP A C 1
ATOM 2272 O O . ASP A 1 295 ? 7.278 -4.678 -23.195 1.00 97.12 295 ASP A O 1
ATOM 2276 N N . ALA A 1 296 ? 7.916 -4.021 -21.146 1.00 96.62 296 ALA A N 1
ATOM 2277 C CA . ALA A 1 296 ? 7.461 -2.647 -21.308 1.00 96.62 296 ALA A CA 1
ATOM 2278 C C . ALA A 1 296 ? 8.334 -1.637 -20.554 1.00 96.62 296 ALA A C 1
ATOM 2280 O O . ALA A 1 296 ? 8.893 -1.929 -19.492 1.00 96.62 296 ALA A O 1
ATOM 2281 N N . VAL A 1 297 ? 8.375 -0.420 -21.101 1.00 97.69 297 VAL A N 1
ATOM 2282 C CA . VAL A 1 297 ? 8.887 0.788 -20.447 1.00 97.69 297 VAL A CA 1
ATOM 2283 C C . VAL A 1 297 ? 7.714 1.748 -20.277 1.00 97.69 297 VAL A C 1
ATOM 2285 O O . VAL A 1 297 ? 7.157 2.228 -21.263 1.00 97.69 297 VAL A O 1
ATOM 2288 N N . LEU A 1 298 ? 7.332 1.974 -19.027 1.00 97.62 298 LEU A N 1
ATOM 2289 C CA . LEU A 1 298 ? 6.262 2.867 -18.593 1.00 97.62 298 LEU A CA 1
ATOM 2290 C C . LEU A 1 298 ? 6.837 4.260 -18.374 1.00 97.62 298 LEU A C 1
ATOM 2292 O O . LEU A 1 298 ? 7.893 4.375 -17.747 1.00 97.62 298 LEU A O 1
ATOM 2296 N N . LEU A 1 299 ? 6.167 5.293 -18.881 1.00 96.56 299 LEU A N 1
ATOM 2297 C CA . LEU A 1 299 ? 6.690 6.656 -18.874 1.00 96.56 299 LEU A CA 1
ATOM 2298 C C . LEU A 1 299 ? 5.596 7.648 -18.484 1.00 96.56 299 LEU A C 1
ATOM 2300 O O . LEU A 1 299 ? 4.558 7.738 -19.130 1.00 96.56 299 LEU A O 1
ATOM 2304 N N . GLY A 1 300 ? 5.864 8.436 -17.449 1.00 95.94 300 GLY A N 1
ATOM 2305 C CA . GLY A 1 300 ? 4.944 9.445 -16.942 1.00 95.94 300 GLY A CA 1
ATOM 2306 C C . GLY A 1 300 ? 4.085 8.969 -15.773 1.00 95.94 300 GLY A C 1
ATOM 2307 O O . GLY A 1 300 ? 4.032 7.794 -15.418 1.00 95.94 300 GLY A O 1
ATOM 2308 N N . GLU A 1 301 ? 3.425 9.935 -15.140 1.00 95.75 301 GLU A N 1
ATOM 2309 C CA . GLU A 1 301 ? 2.651 9.725 -13.915 1.00 95.75 301 GLU A CA 1
ATOM 2310 C C . GLU A 1 301 ? 1.491 8.741 -14.114 1.00 95.75 301 GLU A C 1
ATOM 2312 O O . GLU A 1 301 ? 1.294 7.861 -13.280 1.00 95.75 301 GLU A O 1
ATOM 2317 N N . ASP A 1 302 ? 0.745 8.864 -15.216 1.00 95.50 302 ASP A N 1
ATOM 2318 C CA . ASP A 1 302 ? -0.468 8.072 -15.453 1.00 95.50 302 ASP A CA 1
ATOM 2319 C C . ASP A 1 302 ? -0.153 6.574 -15.613 1.00 95.50 302 ASP A C 1
ATOM 2321 O O . ASP A 1 302 ? -0.804 5.732 -14.987 1.00 95.50 302 ASP A O 1
ATOM 2325 N N . ASP A 1 303 ? 0.896 6.232 -16.369 1.00 95.31 303 ASP A N 1
ATOM 2326 C CA . ASP A 1 303 ? 1.336 4.845 -16.560 1.00 95.31 303 ASP A CA 1
ATOM 2327 C C . ASP A 1 303 ? 1.737 4.190 -15.229 1.00 95.31 303 ASP A C 1
ATOM 2329 O O . ASP A 1 303 ? 1.349 3.053 -14.925 1.00 95.31 303 ASP A O 1
ATOM 2333 N N . ILE A 1 304 ? 2.491 4.920 -14.399 1.00 97.06 304 ILE A N 1
ATOM 2334 C CA . ILE A 1 304 ? 2.903 4.438 -13.078 1.00 97.06 304 ILE A CA 1
ATOM 2335 C C . ILE A 1 304 ? 1.691 4.365 -12.139 1.00 97.06 304 ILE A C 1
ATOM 2337 O O . ILE A 1 304 ? 1.507 3.360 -11.455 1.00 97.06 304 ILE A O 1
ATOM 2341 N N . ALA A 1 305 ? 0.785 5.341 -12.156 1.00 95.56 305 ALA A N 1
ATOM 2342 C CA . ALA A 1 305 ? -0.426 5.319 -11.334 1.00 95.56 305 ALA A CA 1
ATOM 2343 C C . ALA A 1 305 ? -1.331 4.110 -11.636 1.00 95.56 305 ALA A C 1
ATOM 2345 O O . ALA A 1 305 ? -1.864 3.492 -10.703 1.00 95.56 305 ALA A O 1
ATOM 2346 N N . ILE A 1 306 ? -1.456 3.721 -12.912 1.00 93.31 306 ILE A N 1
ATOM 2347 C CA . ILE A 1 306 ? -2.181 2.516 -13.349 1.00 93.31 306 ILE A CA 1
ATOM 2348 C C . ILE A 1 306 ? -1.500 1.246 -12.827 1.00 93.31 306 ILE A C 1
ATOM 2350 O O . ILE A 1 306 ? -2.179 0.302 -12.397 1.00 93.31 306 ILE A O 1
ATOM 2354 N N . LEU A 1 307 ? -0.163 1.210 -12.824 1.00 93.94 307 LEU A N 1
ATOM 2355 C CA . LEU A 1 307 ? 0.599 0.085 -12.286 1.00 93.94 307 LEU A CA 1
ATOM 2356 C C . LEU A 1 307 ? 0.274 -0.150 -10.799 1.00 93.94 307 LEU A C 1
ATOM 2358 O O . LEU A 1 307 ? 0.156 -1.305 -10.379 1.00 93.94 307 LEU A O 1
ATOM 2362 N N . PHE A 1 308 ? 0.034 0.910 -10.030 1.00 95.25 308 PHE A N 1
ATOM 2363 C CA . PHE A 1 308 ? -0.339 0.853 -8.612 1.00 95.25 308 PHE A CA 1
ATOM 2364 C C . PHE A 1 308 ? -1.862 0.957 -8.370 1.00 95.25 308 PHE A C 1
ATOM 2366 O O . PHE A 1 308 ? -2.295 1.298 -7.273 1.00 95.25 308 PHE A O 1
ATOM 2373 N N . SER A 1 309 ? -2.714 0.696 -9.369 1.00 90.50 309 SER A N 1
ATOM 2374 C CA . SER A 1 309 ? -4.179 0.782 -9.220 1.00 90.50 309 SER A CA 1
ATOM 2375 C C . SER A 1 309 ? -4.741 -0.172 -8.151 1.00 90.50 309 SER A C 1
ATOM 2377 O O . SER A 1 309 ? -4.372 -1.348 -8.104 1.00 90.50 309 SER A O 1
ATOM 2379 N N . PHE A 1 310 ? -5.727 0.302 -7.379 1.00 84.81 310 PHE A N 1
ATOM 2380 C CA . PHE A 1 310 ? -6.524 -0.493 -6.429 1.00 84.81 310 PHE A CA 1
ATOM 2381 C C . PHE A 1 310 ? -7.284 -1.663 -7.086 1.00 84.81 310 PHE A C 1
ATOM 2383 O O . PHE A 1 310 ? -7.738 -2.590 -6.418 1.00 84.81 310 PHE A O 1
ATOM 2390 N N . THR A 1 311 ? -7.400 -1.667 -8.417 1.00 85.44 311 THR A N 1
ATOM 2391 C CA . THR A 1 311 ? -8.024 -2.760 -9.179 1.00 85.44 311 THR A CA 1
ATOM 2392 C C . THR A 1 311 ? -7.108 -3.962 -9.412 1.00 85.44 311 THR A C 1
ATOM 2394 O O . THR A 1 311 ? -7.492 -4.931 -10.068 1.00 85.44 311 THR A O 1
ATOM 2397 N N . ARG A 1 312 ? -5.874 -3.925 -8.905 1.00 86.75 312 ARG A N 1
ATOM 2398 C CA . ARG A 1 312 ? -4.884 -4.999 -9.049 1.00 86.75 312 ARG A CA 1
ATOM 2399 C C . ARG A 1 312 ? -4.528 -5.584 -7.693 1.00 86.75 312 ARG A C 1
ATOM 2401 O O . ARG A 1 312 ? -4.705 -4.924 -6.674 1.00 86.75 312 ARG A O 1
ATOM 2408 N N . SER A 1 313 ? -4.023 -6.816 -7.679 1.00 88.50 313 SER A N 1
ATOM 2409 C CA . SER A 1 313 ? -3.474 -7.413 -6.460 1.00 88.50 313 SER A CA 1
ATOM 2410 C C . SER A 1 313 ? -2.283 -6.601 -5.932 1.00 88.50 313 SER A C 1
ATOM 2412 O O . SER A 1 313 ? -1.619 -5.883 -6.690 1.00 88.50 313 SER A O 1
ATOM 2414 N N . TYR A 1 314 ? -1.982 -6.746 -4.644 1.00 94.88 314 TYR A N 1
ATOM 2415 C CA . TYR A 1 314 ? -0.859 -6.049 -4.022 1.00 94.88 314 TYR A CA 1
ATOM 2416 C C . TYR A 1 314 ? 0.482 -6.529 -4.569 1.00 94.88 314 TYR A C 1
ATOM 2418 O O . TYR A 1 314 ? 0.653 -7.697 -4.936 1.00 94.88 314 TYR A O 1
ATOM 2426 N N . PHE A 1 315 ? 1.447 -5.621 -4.591 1.00 97.38 315 PHE A N 1
ATOM 2427 C CA . PHE A 1 315 ? 2.838 -5.959 -4.802 1.00 97.38 315 PHE A CA 1
ATOM 2428 C C . PHE A 1 315 ? 3.403 -6.687 -3.591 1.00 97.38 315 PHE A C 1
ATOM 2430 O O . PHE A 1 315 ? 3.065 -6.413 -2.436 1.00 97.38 315 PHE A O 1
ATOM 2437 N N . ARG A 1 316 ? 4.329 -7.596 -3.874 1.00 97.69 316 ARG A N 1
ATOM 2438 C CA . ARG A 1 316 ? 5.314 -8.068 -2.906 1.00 97.69 316 ARG A CA 1
ATOM 2439 C C . ARG A 1 316 ? 6.594 -7.303 -3.172 1.00 97.69 316 ARG A C 1
ATOM 2441 O O . ARG A 1 316 ? 7.166 -7.427 -4.252 1.00 97.69 316 ARG A O 1
ATOM 2448 N N . VAL A 1 317 ? 6.979 -6.482 -2.210 1.00 97.25 317 VAL A N 1
ATOM 2449 C CA . VAL A 1 317 ? 8.159 -5.628 -2.259 1.00 97.25 317 VAL A CA 1
ATOM 2450 C C . VAL A 1 317 ? 8.816 -5.695 -0.887 1.00 97.25 317 VAL A C 1
ATOM 2452 O O . VAL A 1 317 ? 8.174 -5.399 0.120 1.00 97.25 317 VAL A O 1
ATOM 2455 N N . ASP A 1 318 ? 10.056 -6.180 -0.828 1.00 95.31 318 ASP A N 1
ATOM 2456 C CA . ASP A 1 318 ? 10.773 -6.341 0.441 1.00 95.31 318 ASP A CA 1
ATOM 2457 C C . ASP A 1 318 ? 11.344 -4.996 0.883 1.00 95.31 318 ASP A C 1
ATOM 2459 O O . ASP A 1 318 ? 12.506 -4.702 0.630 1.00 95.31 318 ASP A O 1
ATOM 2463 N N . ALA A 1 319 ? 10.487 -4.153 1.457 1.00 93.19 319 ALA A N 1
ATOM 2464 C CA . ALA A 1 319 ? 10.800 -2.780 1.831 1.00 93.19 319 ALA A CA 1
ATOM 2465 C C . ALA A 1 319 ? 10.792 -2.625 3.360 1.00 93.19 319 ALA A C 1
ATOM 2467 O O . ALA A 1 319 ? 9.708 -2.523 3.942 1.00 93.19 319 ALA A O 1
ATOM 2468 N N . PRO A 1 320 ? 11.964 -2.613 4.025 1.00 91.94 320 PRO A N 1
ATOM 2469 C CA . PRO A 1 320 ? 12.042 -2.446 5.477 1.00 91.94 320 PRO A CA 1
ATOM 2470 C C . PRO A 1 320 ? 11.626 -1.040 5.936 1.00 91.94 320 PRO A C 1
ATOM 2472 O O . PRO A 1 320 ? 11.256 -0.865 7.088 1.00 91.94 320 PRO A O 1
ATOM 2475 N N . LEU A 1 321 ? 11.636 -0.051 5.038 1.00 93.88 321 LEU A N 1
ATOM 2476 C CA . LEU A 1 321 ? 11.261 1.340 5.310 1.00 93.88 321 LEU A CA 1
ATOM 2477 C C . LEU A 1 321 ? 9.990 1.709 4.514 1.00 93.88 321 LEU A C 1
ATOM 2479 O O . LEU A 1 321 ? 10.077 2.378 3.478 1.00 93.88 321 LEU A O 1
ATOM 2483 N N . PRO A 1 322 ? 8.800 1.218 4.912 1.00 95.19 322 PRO A N 1
ATOM 2484 C CA . PRO A 1 322 ? 7.569 1.413 4.147 1.00 95.19 322 PRO A CA 1
ATOM 2485 C C . PRO A 1 322 ? 7.156 2.884 4.056 1.00 95.19 322 PRO A C 1
ATOM 2487 O O . PRO A 1 322 ? 6.734 3.308 2.980 1.00 95.19 322 PRO A O 1
ATOM 2490 N N . HIS A 1 323 ? 7.339 3.668 5.124 1.00 94.62 323 HIS A N 1
ATOM 2491 C CA . HIS A 1 323 ? 7.083 5.108 5.130 1.00 94.62 323 HIS A CA 1
ATOM 2492 C C . HIS A 1 323 ? 7.854 5.839 4.022 1.00 94.62 323 HIS A C 1
ATOM 2494 O O . HIS A 1 323 ? 7.271 6.534 3.185 1.00 94.62 323 HIS A O 1
ATOM 2500 N N . ASP A 1 324 ? 9.172 5.644 3.982 1.00 94.19 324 ASP A N 1
ATOM 2501 C CA . ASP A 1 324 ? 10.055 6.285 3.010 1.00 94.19 324 ASP A CA 1
ATOM 2502 C C . ASP A 1 324 ? 9.780 5.803 1.582 1.00 94.19 324 ASP A C 1
ATOM 2504 O O . ASP A 1 324 ? 9.763 6.608 0.645 1.00 94.19 324 ASP A O 1
ATOM 2508 N N . LEU A 1 325 ? 9.484 4.508 1.402 1.00 96.38 325 LEU A N 1
ATOM 2509 C CA . LEU A 1 325 ? 9.079 3.977 0.102 1.00 96.38 325 LEU A CA 1
ATOM 2510 C C . LEU A 1 325 ? 7.777 4.625 -0.385 1.00 96.38 325 LEU A C 1
ATOM 2512 O O . LEU A 1 325 ? 7.697 5.042 -1.540 1.00 96.38 325 LEU A O 1
ATOM 2516 N N . VAL A 1 326 ? 6.759 4.736 0.474 1.00 97.00 326 VAL A N 1
ATOM 2517 C CA . VAL A 1 326 ? 5.485 5.378 0.120 1.00 97.00 326 VAL A CA 1
ATOM 2518 C C . VAL A 1 326 ? 5.692 6.851 -0.216 1.00 97.00 326 VAL A C 1
ATOM 2520 O O . VAL A 1 326 ? 5.123 7.322 -1.200 1.00 97.00 326 VAL A O 1
ATOM 2523 N N . ARG A 1 327 ? 6.549 7.576 0.514 1.00 94.44 327 ARG A N 1
ATOM 2524 C CA . ARG A 1 327 ? 6.902 8.962 0.164 1.00 94.44 327 ARG A CA 1
ATOM 2525 C C . ARG A 1 327 ? 7.601 9.058 -1.185 1.00 94.44 327 ARG A C 1
ATOM 2527 O O . ARG A 1 327 ? 7.245 9.928 -1.978 1.00 94.44 327 ARG A O 1
ATOM 2534 N N . PHE A 1 328 ? 8.533 8.156 -1.483 1.00 95.81 328 PHE A N 1
ATOM 2535 C CA . PHE A 1 328 ? 9.161 8.101 -2.801 1.00 95.81 328 PHE A CA 1
ATOM 2536 C C . PHE A 1 328 ? 8.123 7.841 -3.902 1.00 95.81 328 PHE A C 1
ATOM 2538 O O . PHE A 1 328 ? 8.063 8.581 -4.880 1.00 95.81 328 PHE A O 1
ATOM 2545 N N . LEU A 1 329 ? 7.227 6.868 -3.713 1.00 97.25 329 LEU A N 1
ATOM 2546 C CA . LEU A 1 329 ? 6.133 6.592 -4.649 1.00 97.25 329 LEU A CA 1
ATOM 2547 C C . LEU A 1 329 ? 5.163 7.776 -4.793 1.00 97.25 329 LEU A C 1
ATOM 2549 O O . LEU A 1 329 ? 4.660 8.017 -5.888 1.00 97.25 329 LEU A O 1
ATOM 2553 N N . LYS A 1 330 ? 4.925 8.546 -3.726 1.00 96.25 330 LYS A N 1
ATOM 2554 C CA . LYS A 1 330 ? 4.090 9.755 -3.746 1.00 96.25 330 LYS A CA 1
ATOM 2555 C C . LYS A 1 330 ? 4.716 10.879 -4.573 1.00 96.25 330 LYS A C 1
ATOM 2557 O O . LYS A 1 330 ? 3.976 11.621 -5.209 1.00 96.25 330 LYS A O 1
ATOM 2562 N N . LEU A 1 331 ? 6.047 10.979 -4.625 1.00 94.94 331 LEU A N 1
ATOM 2563 C CA . LEU A 1 331 ? 6.732 11.896 -5.548 1.00 94.94 331 LEU A CA 1
ATOM 2564 C C . LEU A 1 331 ? 6.509 11.489 -7.011 1.00 94.94 331 LEU A C 1
ATOM 2566 O O . LEU A 1 331 ? 6.320 12.354 -7.861 1.00 94.94 331 LEU A O 1
ATOM 2570 N N . LEU A 1 332 ? 6.484 10.182 -7.294 1.00 95.88 332 LEU A N 1
ATOM 2571 C CA . LEU A 1 332 ? 6.227 9.652 -8.638 1.00 95.88 332 LEU A CA 1
ATOM 2572 C C . LEU A 1 332 ? 4.751 9.742 -9.048 1.00 95.88 332 LEU A C 1
ATOM 2574 O O . LEU A 1 332 ? 4.450 9.836 -10.235 1.00 95.88 332 LEU A O 1
ATOM 2578 N N . MET A 1 333 ? 3.837 9.691 -8.075 1.00 96.50 333 MET A N 1
ATOM 2579 C CA . MET A 1 333 ? 2.384 9.699 -8.271 1.00 96.50 333 MET A CA 1
ATOM 2580 C C . MET A 1 333 ? 1.691 10.699 -7.321 1.00 96.50 333 MET A C 1
ATOM 2582 O O . MET A 1 333 ? 0.974 10.282 -6.403 1.00 96.50 333 MET A O 1
ATOM 2586 N N . PRO A 1 334 ? 1.855 12.024 -7.516 1.00 94.69 334 PRO A N 1
ATOM 2587 C CA . PRO A 1 334 ? 1.381 13.034 -6.566 1.00 94.69 334 PRO A CA 1
ATOM 2588 C C . PRO A 1 334 ? -0.126 13.005 -6.314 1.00 94.69 334 PRO A C 1
ATOM 2590 O O . PRO A 1 334 ? -0.564 13.256 -5.191 1.00 94.69 334 PRO A O 1
ATOM 2593 N N . ARG A 1 335 ? -0.928 12.654 -7.326 1.00 93.50 335 ARG A N 1
ATOM 2594 C CA . ARG A 1 335 ? -2.392 12.567 -7.204 1.00 93.50 335 ARG A CA 1
ATOM 2595 C C . ARG A 1 335 ? -2.879 11.305 -6.490 1.00 93.50 335 ARG A C 1
ATOM 2597 O O . ARG A 1 335 ? -4.035 11.246 -6.096 1.00 93.50 335 ARG A O 1
ATOM 2604 N N . LYS A 1 336 ? -2.024 10.299 -6.289 1.00 94.38 336 LYS A N 1
ATOM 2605 C CA . LYS A 1 336 ? -2.447 9.012 -5.726 1.00 94.38 336 LYS A CA 1
ATOM 2606 C C . LYS A 1 336 ? -2.550 9.071 -4.196 1.00 94.38 336 LYS A C 1
ATOM 2608 O O . LYS A 1 336 ? -1.581 9.499 -3.560 1.00 94.38 336 LYS A O 1
ATOM 2613 N N . PRO A 1 337 ? -3.673 8.672 -3.575 1.00 94.38 337 PRO A N 1
ATOM 2614 C CA . PRO A 1 337 ? -3.829 8.728 -2.120 1.00 94.38 337 PRO A CA 1
ATOM 2615 C C . PRO A 1 337 ? -2.794 7.870 -1.379 1.00 94.38 337 PRO A C 1
ATOM 2617 O O . PRO A 1 337 ? -2.416 6.798 -1.857 1.00 94.38 337 PRO A O 1
ATOM 2620 N N . LEU A 1 338 ? -2.368 8.301 -0.184 1.00 94.88 338 LEU A N 1
ATOM 2621 C CA . LEU A 1 338 ? -1.423 7.531 0.647 1.00 94.88 338 LEU A CA 1
ATOM 2622 C C . LEU A 1 338 ? -1.977 6.145 0.990 1.00 94.88 338 LEU A C 1
ATOM 2624 O O . LEU A 1 338 ? -1.262 5.148 0.888 1.00 94.88 338 LEU A O 1
ATOM 2628 N N . ALA A 1 339 ? -3.274 6.080 1.297 1.00 94.88 339 ALA A N 1
ATOM 2629 C CA . ALA A 1 339 ? -4.002 4.841 1.529 1.00 94.88 339 ALA A CA 1
ATOM 2630 C C . ALA A 1 339 ? -3.808 3.818 0.401 1.00 94.88 339 ALA A C 1
ATOM 2632 O O . ALA A 1 339 ? -3.534 2.648 0.659 1.00 94.88 339 ALA A O 1
ATOM 2633 N N . GLU A 1 340 ? -3.908 4.255 -0.858 1.00 95.12 340 GLU A N 1
ATOM 2634 C CA . GLU A 1 340 ? -3.708 3.375 -2.011 1.00 95.12 340 GLU A CA 1
ATOM 2635 C C . GLU A 1 340 ? -2.260 2.916 -2.151 1.00 95.12 340 GLU A C 1
ATOM 2637 O O . GLU A 1 340 ? -2.029 1.774 -2.540 1.00 95.12 340 GLU A O 1
ATOM 2642 N N . LEU A 1 341 ? -1.284 3.772 -1.841 1.00 97.19 341 LEU A N 1
ATOM 2643 C CA . LEU A 1 341 ? 0.134 3.418 -1.926 1.00 97.19 341 LEU A CA 1
ATOM 2644 C C . LEU A 1 341 ? 0.510 2.361 -0.881 1.00 97.19 341 LEU A C 1
ATOM 2646 O O . LEU A 1 341 ? 1.123 1.353 -1.239 1.00 97.19 341 LEU A O 1
ATOM 2650 N N . TYR A 1 342 ? 0.079 2.530 0.373 1.00 97.69 342 TYR A N 1
ATOM 2651 C CA . TYR A 1 342 ? 0.273 1.528 1.426 1.00 97.69 342 TYR A CA 1
ATOM 2652 C C . TYR A 1 342 ? -0.421 0.205 1.101 1.00 97.69 342 TYR A C 1
ATOM 2654 O O . TYR A 1 342 ? 0.172 -0.870 1.233 1.00 97.69 342 TYR A O 1
ATOM 2662 N N . THR A 1 343 ? -1.657 0.273 0.611 1.00 95.50 343 THR A N 1
ATOM 2663 C CA . THR A 1 343 ? -2.394 -0.904 0.151 1.00 95.50 343 THR A CA 1
ATOM 2664 C C . THR A 1 343 ? -1.672 -1.589 -1.010 1.00 95.50 343 THR A C 1
ATOM 2666 O O . THR A 1 343 ? -1.481 -2.804 -0.980 1.00 95.50 343 THR A O 1
ATOM 2669 N N . ALA A 1 344 ? -1.167 -0.835 -1.989 1.00 96.31 344 ALA A N 1
ATOM 2670 C CA . ALA A 1 344 ? -0.463 -1.386 -3.142 1.00 96.31 344 ALA A CA 1
ATOM 2671 C C . ALA A 1 344 ? 0.828 -2.130 -2.768 1.00 96.31 344 ALA A C 1
ATOM 2673 O O . ALA A 1 344 ? 1.153 -3.107 -3.438 1.00 96.31 344 ALA A O 1
ATOM 2674 N N . ILE A 1 345 ? 1.535 -1.734 -1.703 1.00 97.00 345 ILE A N 1
ATOM 2675 C CA . ILE A 1 345 ? 2.714 -2.465 -1.198 1.00 97.00 345 ILE A CA 1
ATOM 2676 C C . ILE A 1 345 ? 2.363 -3.596 -0.216 1.00 97.00 345 ILE A C 1
ATOM 2678 O O . ILE A 1 345 ? 3.254 -4.312 0.239 1.00 97.00 345 ILE A O 1
ATOM 2682 N N . GLY A 1 346 ? 1.076 -3.813 0.071 1.00 95.44 346 GLY A N 1
ATOM 2683 C CA . GLY A 1 346 ? 0.563 -4.939 0.857 1.00 95.44 346 GLY A CA 1
ATOM 2684 C C . GLY A 1 346 ? 0.180 -4.624 2.301 1.00 95.44 346 GLY A C 1
ATOM 2685 O O . GLY A 1 346 ? -0.234 -5.535 3.010 1.00 95.44 346 GLY A O 1
ATOM 2686 N N . TYR A 1 347 ? 0.260 -3.365 2.739 1.00 96.81 347 TYR A N 1
ATOM 2687 C CA . TYR A 1 347 ? -0.177 -2.929 4.070 1.00 96.81 347 TYR A CA 1
ATOM 2688 C C . TYR A 1 347 ? -1.619 -2.407 4.042 1.00 96.81 347 TYR A C 1
ATOM 2690 O O . TYR A 1 347 ? -1.911 -1.293 4.471 1.00 96.81 347 TYR A O 1
ATOM 2698 N N . ASN A 1 348 ? -2.555 -3.220 3.553 1.00 93.81 348 ASN A N 1
ATOM 2699 C CA . ASN A 1 348 ? -3.961 -2.838 3.360 1.00 93.81 348 ASN A CA 1
ATOM 2700 C C . ASN A 1 348 ? -4.677 -2.385 4.650 1.00 93.81 348 ASN A C 1
ATOM 2702 O O . ASN A 1 348 ? -5.569 -1.539 4.610 1.00 93.81 348 ASN A O 1
ATOM 2706 N N . LYS A 1 349 ? -4.298 -2.935 5.811 1.00 94.69 349 LYS A N 1
ATOM 2707 C CA . LYS A 1 349 ? -4.858 -2.526 7.110 1.00 94.69 349 LYS A CA 1
ATOM 2708 C C . LYS A 1 349 ? -4.409 -1.127 7.511 1.00 94.69 349 LYS A C 1
ATOM 2710 O O . LYS A 1 349 ? -5.235 -0.361 7.991 1.00 94.69 349 LYS A O 1
ATOM 2715 N N . HIS A 1 350 ? -3.151 -0.785 7.250 1.00 96.19 350 HIS A N 1
ATOM 2716 C CA . HIS A 1 350 ? -2.667 0.577 7.441 1.00 96.19 350 HIS A CA 1
ATOM 2717 C C . HIS A 1 350 ? -3.228 1.524 6.369 1.00 96.19 350 HIS A C 1
ATOM 2719 O O . HIS A 1 350 ? -3.680 2.611 6.703 1.00 96.19 350 HIS A O 1
ATOM 2725 N N . GLY A 1 351 ? -3.359 1.070 5.116 1.00 95.69 351 GLY A N 1
ATOM 2726 C CA . GLY A 1 351 ? -4.057 1.818 4.066 1.00 95.69 351 GLY A CA 1
ATOM 2727 C C . GLY A 1 351 ? -5.492 2.199 4.455 1.00 95.69 351 GLY A C 1
ATOM 2728 O O . GLY A 1 351 ? -5.927 3.315 4.190 1.00 95.69 351 GLY A O 1
ATOM 2729 N N . LYS A 1 352 ? -6.208 1.327 5.179 1.00 94.25 352 LYS A N 1
ATOM 2730 C CA . LYS A 1 352 ? -7.520 1.649 5.763 1.00 94.25 352 LYS A CA 1
ATOM 2731 C C . LYS A 1 352 ? -7.444 2.740 6.846 1.00 94.25 352 LYS A C 1
ATOM 2733 O O . LYS A 1 352 ? -8.341 3.579 6.900 1.00 94.25 352 LYS A O 1
ATOM 2738 N N . THR A 1 353 ? -6.423 2.725 7.707 1.00 94.12 353 THR A N 1
ATOM 2739 C CA . THR A 1 353 ? -6.187 3.787 8.705 1.00 94.12 353 THR A CA 1
ATOM 2740 C C . THR A 1 353 ? -5.937 5.127 8.018 1.00 94.12 353 THR A C 1
ATOM 2742 O O . THR A 1 353 ? -6.604 6.104 8.343 1.00 94.12 353 THR A O 1
ATOM 2745 N N . GLU A 1 354 ? -5.048 5.156 7.024 1.00 94.38 354 GLU A N 1
ATOM 2746 C CA . GLU A 1 354 ? -4.728 6.364 6.255 1.00 94.38 354 GLU A CA 1
ATOM 2747 C C . GLU A 1 354 ? -5.938 6.889 5.479 1.00 94.38 354 GLU A C 1
ATOM 2749 O O . GLU A 1 354 ? -6.193 8.089 5.482 1.00 94.38 354 GLU A O 1
ATOM 2754 N N . PHE A 1 355 ? -6.744 6.002 4.885 1.00 94.00 355 PHE A N 1
ATOM 2755 C CA . PHE A 1 355 ? -8.002 6.395 4.247 1.00 94.00 355 PHE A CA 1
ATOM 2756 C C . PHE A 1 355 ? -8.952 7.054 5.250 1.00 94.00 355 PHE A C 1
ATOM 2758 O O . PHE A 1 355 ? -9.570 8.067 4.949 1.00 94.00 355 PHE A O 1
ATOM 2765 N N . TYR A 1 356 ? -9.073 6.491 6.453 1.00 92.00 356 TYR A N 1
ATOM 2766 C CA . TYR A 1 356 ? -9.953 7.048 7.473 1.00 92.00 356 TYR A CA 1
ATOM 2767 C C . TYR A 1 356 ? -9.468 8.418 7.975 1.00 92.00 356 TYR A C 1
ATOM 2769 O O . TYR A 1 356 ? -10.292 9.312 8.155 1.00 92.00 356 TYR A O 1
ATOM 2777 N N . ARG A 1 357 ? -8.152 8.598 8.159 1.00 90.94 357 ARG A N 1
ATOM 2778 C CA . ARG A 1 357 ? -7.534 9.889 8.515 1.00 90.94 357 ARG A CA 1
ATOM 2779 C C . ARG A 1 357 ? -7.802 10.948 7.442 1.00 90.94 357 ARG A C 1
ATOM 2781 O O . ARG A 1 357 ? -8.298 12.025 7.758 1.00 90.94 357 ARG A O 1
ATOM 2788 N N . ASP A 1 358 ? -7.551 10.609 6.180 1.00 92.44 358 ASP A N 1
ATOM 2789 C CA . ASP A 1 358 ? -7.814 11.477 5.026 1.00 92.44 358 ASP A CA 1
ATOM 2790 C C . ASP A 1 358 ? -9.301 11.854 4.914 1.00 92.44 358 ASP A C 1
ATOM 2792 O O . ASP A 1 358 ? -9.645 13.027 4.773 1.00 92.44 358 ASP A O 1
ATOM 2796 N N . PHE A 1 359 ? -10.197 10.881 5.084 1.00 92.38 359 PHE A N 1
ATOM 2797 C CA . PHE A 1 359 ? -11.641 11.103 5.071 1.00 92.38 359 PHE A CA 1
ATOM 2798 C C . PHE A 1 359 ? -12.116 12.042 6.191 1.00 92.38 359 PHE A C 1
ATOM 2800 O O . PHE A 1 359 ? -12.928 12.935 5.940 1.00 92.38 359 PHE A O 1
ATOM 2807 N N . LEU A 1 360 ? -11.624 11.868 7.423 1.00 90.06 360 LEU A N 1
ATOM 2808 C CA . LEU A 1 360 ? -11.958 12.770 8.529 1.00 90.06 360 LEU A CA 1
ATOM 2809 C C . LEU A 1 360 ? -11.449 14.189 8.267 1.00 90.06 360 LEU A C 1
ATOM 2811 O O . LEU A 1 360 ? -12.209 15.142 8.427 1.00 90.06 360 LEU A O 1
ATOM 2815 N N . HIS A 1 361 ? -10.208 14.324 7.799 1.00 90.25 361 HIS A N 1
ATOM 2816 C CA . HIS A 1 361 ? -9.640 15.622 7.447 1.00 90.25 361 HIS A CA 1
ATOM 2817 C C . HIS A 1 361 ? -10.453 16.323 6.349 1.00 90.25 361 HIS A C 1
ATOM 2819 O O . HIS A 1 361 ? -10.737 17.520 6.432 1.00 90.25 361 HIS A O 1
ATOM 2825 N N . HIS A 1 362 ? -10.892 15.573 5.337 1.00 92.25 362 HIS A N 1
ATOM 2826 C CA . HIS A 1 362 ? -11.761 16.094 4.290 1.00 92.25 362 HIS A CA 1
ATOM 2827 C C . HIS A 1 362 ? -13.118 16.561 4.844 1.00 92.25 362 HIS A C 1
ATOM 2829 O O . HIS A 1 362 ? -13.597 17.634 4.479 1.00 92.25 362 HIS A O 1
ATOM 2835 N N . LEU A 1 363 ? -13.739 15.806 5.756 1.00 90.88 363 LEU A N 1
ATOM 2836 C CA . LEU A 1 363 ? -14.987 16.221 6.408 1.00 90.88 363 LEU A CA 1
ATOM 2837 C C . LEU A 1 363 ? -14.834 17.497 7.248 1.00 90.88 363 LEU A C 1
ATOM 2839 O O . LEU A 1 363 ? -15.777 18.280 7.331 1.00 90.88 363 LEU A O 1
ATOM 2843 N N . GLU A 1 364 ? -13.679 17.709 7.874 1.00 89.75 364 GLU A N 1
ATOM 2844 C CA . GLU A 1 364 ? -13.400 18.907 8.678 1.00 89.75 364 GLU A CA 1
ATOM 2845 C C . GLU A 1 364 ? -13.145 20.157 7.827 1.00 89.75 364 GLU A C 1
ATOM 2847 O O . GLU A 1 364 ? -13.421 21.270 8.275 1.00 89.75 364 GLU A O 1
ATOM 2852 N N . THR A 1 365 ? -12.626 19.983 6.611 1.00 91.81 365 THR A N 1
ATOM 2853 C CA . THR A 1 365 ? -12.187 21.085 5.736 1.00 91.81 365 THR A CA 1
ATOM 2854 C C . THR A 1 365 ? -13.151 21.403 4.594 1.00 91.81 365 THR A C 1
ATOM 2856 O O . THR A 1 365 ? -13.041 22.466 3.984 1.00 91.81 365 THR A O 1
ATOM 2859 N N . SER A 1 366 ? -14.110 20.520 4.315 1.00 92.31 366 SER A N 1
ATOM 2860 C CA . SER A 1 366 ? -15.196 20.740 3.355 1.00 92.31 366 SER A CA 1
ATOM 2861 C C . SER A 1 366 ? -16.508 21.079 4.060 1.00 92.31 366 SER A C 1
ATOM 2863 O O . SER A 1 366 ? -16.734 20.674 5.201 1.00 92.31 366 SER A O 1
ATOM 2865 N N . GLU A 1 367 ? -17.424 21.734 3.348 1.00 89.00 367 GLU A N 1
ATOM 2866 C CA . GLU A 1 367 ? -18.825 21.909 3.771 1.00 89.00 367 GLU A CA 1
ATOM 2867 C C . GLU A 1 367 ? -19.794 20.999 2.997 1.00 89.00 367 GLU A C 1
ATOM 2869 O O . GLU A 1 367 ? -21.003 21.058 3.209 1.00 89.00 367 GLU A O 1
ATOM 2874 N N . ASP A 1 368 ? -19.273 20.132 2.125 1.00 91.19 368 ASP A N 1
ATOM 2875 C CA . ASP A 1 368 ? -20.086 19.299 1.245 1.00 91.19 368 ASP A CA 1
ATOM 2876 C C . ASP A 1 368 ? -20.963 18.309 2.019 1.00 91.19 368 ASP A C 1
ATOM 2878 O O . ASP A 1 368 ? -20.583 17.753 3.060 1.00 91.19 368 ASP A O 1
ATOM 2882 N N . GLU A 1 369 ? -22.156 18.070 1.487 1.00 95.00 369 GLU A N 1
ATOM 2883 C CA . GLU A 1 369 ? -23.112 17.123 2.041 1.00 95.00 369 GLU A CA 1
ATOM 2884 C C . GLU A 1 369 ? -23.071 15.806 1.264 1.00 95.00 369 GLU A C 1
ATOM 2886 O O . GLU A 1 369 ? -22.980 15.788 0.037 1.00 95.00 369 GLU A O 1
ATOM 2891 N N . PHE A 1 370 ? -23.196 14.691 1.979 1.00 96.81 370 PHE A N 1
ATOM 2892 C CA . PHE A 1 370 ? -23.425 13.388 1.388 1.00 96.81 370 PHE A CA 1
ATOM 2893 C C . PHE A 1 370 ? -24.717 13.406 0.579 1.00 96.81 370 PHE A C 1
ATOM 2895 O O . PHE A 1 370 ? -25.795 13.747 1.084 1.00 96.81 370 PHE A O 1
ATOM 2902 N N . GLU A 1 371 ? -24.600 12.955 -0.660 1.00 95.50 371 GLU A N 1
ATOM 2903 C CA . GLU A 1 371 ? -25.702 12.791 -1.594 1.00 95.50 371 GLU A CA 1
ATOM 2904 C C . GLU A 1 371 ? -25.691 11.387 -2.202 1.00 95.50 371 GLU A C 1
ATOM 2906 O O . GLU A 1 371 ? -24.712 10.641 -2.106 1.00 95.50 371 GLU A O 1
ATOM 2911 N N . LYS A 1 372 ? -26.821 10.984 -2.789 1.00 94.88 372 LYS A N 1
ATOM 2912 C CA . LYS A 1 372 ? -26.916 9.699 -3.490 1.00 94.88 372 LYS A CA 1
ATOM 2913 C C . LYS A 1 372 ? -25.912 9.706 -4.636 1.00 94.88 372 LYS A C 1
ATOM 2915 O O . LYS A 1 372 ? -25.820 10.690 -5.360 1.00 94.88 372 LYS A O 1
ATOM 2920 N N . ALA A 1 373 ? -25.175 8.612 -4.798 1.00 93.62 373 ALA A N 1
ATOM 2921 C CA . ALA A 1 373 ? -24.248 8.509 -5.914 1.00 93.62 373 ALA A CA 1
ATOM 2922 C C . ALA A 1 373 ? -25.027 8.505 -7.238 1.00 93.62 373 ALA A C 1
ATOM 2924 O O . ALA A 1 373 ? -26.090 7.883 -7.326 1.00 93.62 373 ALA A O 1
ATOM 2925 N N . GLU A 1 374 ? -24.493 9.173 -8.260 1.00 89.75 374 GLU A N 1
ATOM 2926 C CA . GLU A 1 374 ? -25.088 9.165 -9.595 1.00 89.75 374 GLU A CA 1
ATOM 2927 C C . GLU A 1 374 ? -25.186 7.737 -10.155 1.00 89.75 374 GLU A C 1
ATOM 2929 O O . GLU A 1 374 ? -24.276 6.916 -10.005 1.00 89.75 374 GLU A O 1
ATOM 2934 N N . GLY A 1 375 ? -26.300 7.443 -10.829 1.00 90.12 375 GLY A N 1
ATOM 2935 C CA . GLY A 1 375 ? -26.560 6.151 -11.461 1.00 90.12 375 GLY A CA 1
ATOM 2936 C C . GLY A 1 375 ? -27.883 5.515 -11.039 1.00 90.12 375 GLY A C 1
ATOM 2937 O O . GLY A 1 375 ? -28.745 6.140 -10.421 1.00 90.12 375 GLY A O 1
ATOM 2938 N N . GLU A 1 376 ? -28.066 4.250 -11.416 1.00 87.50 376 GLU A N 1
ATOM 2939 C CA . GLU A 1 376 ? -29.278 3.500 -11.087 1.00 87.50 376 GLU A CA 1
ATOM 2940 C C . GLU A 1 376 ? -29.312 3.084 -9.613 1.00 87.50 376 GLU A C 1
ATOM 2942 O O . GLU A 1 376 ? -28.327 2.602 -9.044 1.00 87.50 376 GLU A O 1
ATOM 2947 N N . ARG A 1 377 ? -30.493 3.199 -8.995 1.00 86.56 377 ARG A N 1
ATOM 2948 C CA . ARG A 1 377 ? -30.708 2.783 -7.606 1.00 86.56 377 ARG A CA 1
ATOM 2949 C C . ARG A 1 377 ? -30.476 1.277 -7.451 1.00 86.56 377 ARG A C 1
ATOM 2951 O O . ARG A 1 377 ? -31.195 0.452 -8.012 1.00 86.56 377 ARG A O 1
ATOM 2958 N N . GLY A 1 378 ? -29.507 0.914 -6.613 1.00 87.62 378 GLY A N 1
ATOM 2959 C CA . GLY A 1 378 ? -29.192 -0.479 -6.308 1.00 87.62 378 GLY A CA 1
ATOM 2960 C C . GLY A 1 378 ? -30.270 -1.180 -5.469 1.00 87.62 378 GLY A C 1
ATOM 2961 O O . GLY A 1 378 ? -30.692 -0.676 -4.428 1.00 87.62 378 GLY A O 1
ATOM 2962 N N . MET A 1 379 ? -30.642 -2.400 -5.875 1.00 90.69 379 MET A N 1
ATOM 2963 C CA . MET A 1 379 ? -31.597 -3.268 -5.156 1.00 90.69 379 MET A CA 1
ATOM 2964 C C . MET A 1 379 ? -31.035 -3.889 -3.861 1.00 90.69 379 MET A C 1
ATOM 2966 O O . MET A 1 379 ? -31.794 -4.363 -3.022 1.00 90.69 379 MET A O 1
ATOM 2970 N N . VAL A 1 380 ? -29.704 -3.935 -3.718 1.00 91.62 380 VAL A N 1
ATOM 2971 C CA . VAL A 1 380 ? -28.999 -4.601 -2.598 1.00 91.62 380 VAL A CA 1
ATOM 2972 C C . VAL A 1 380 ? -28.215 -3.608 -1.737 1.00 91.62 380 VAL A C 1
ATOM 2974 O O . VAL A 1 380 ? -28.097 -3.795 -0.529 1.00 91.62 380 VAL A O 1
ATOM 2977 N N . MET A 1 381 ? -27.691 -2.544 -2.350 1.00 93.88 381 MET A N 1
ATOM 2978 C CA . MET A 1 381 ? -26.862 -1.535 -1.689 1.00 93.88 381 MET A CA 1
ATOM 2979 C C . MET A 1 381 ? -27.525 -0.163 -1.800 1.00 93.88 381 MET A C 1
ATOM 2981 O O . MET A 1 381 ? -28.014 0.194 -2.874 1.00 93.88 381 MET A O 1
ATOM 2985 N N . THR A 1 382 ? -27.459 0.617 -0.728 1.00 94.19 382 THR A N 1
ATOM 2986 C CA . THR A 1 382 ? -27.565 2.077 -0.792 1.00 94.19 382 THR A CA 1
ATOM 2987 C C . THR A 1 382 ? -26.160 2.627 -1.020 1.00 94.19 382 THR A C 1
ATOM 2989 O O . THR A 1 382 ? -25.226 2.246 -0.309 1.00 94.19 382 THR A O 1
ATOM 2992 N N . VAL A 1 383 ? -25.996 3.471 -2.039 1.00 95.50 383 VAL A N 1
ATOM 2993 C CA . VAL A 1 383 ? -24.698 4.037 -2.430 1.00 95.50 383 VAL A CA 1
ATOM 2994 C C . VAL A 1 383 ? -24.782 5.555 -2.400 1.00 95.50 383 VAL A C 1
ATOM 2996 O O . VAL A 1 383 ? -25.689 6.140 -2.989 1.00 95.50 383 VAL A O 1
ATOM 2999 N N . PHE A 1 384 ? -23.842 6.183 -1.708 1.00 95.75 384 PHE A N 1
ATOM 3000 C CA . PHE A 1 384 ? -23.776 7.631 -1.546 1.00 95.75 384 PHE A CA 1
ATOM 3001 C C . PHE A 1 384 ? -22.327 8.110 -1.586 1.00 95.75 384 PHE A C 1
ATOM 3003 O O . PHE A 1 384 ? -21.403 7.307 -1.462 1.00 95.75 384 PHE A O 1
ATOM 3010 N N . THR A 1 385 ? -22.121 9.400 -1.809 1.00 95.56 385 THR A N 1
ATOM 3011 C CA . THR A 1 385 ? -20.797 9.998 -2.010 1.00 95.56 385 THR A CA 1
ATOM 3012 C C . THR A 1 385 ? -20.752 11.407 -1.436 1.00 95.56 385 THR A C 1
ATOM 3014 O O . THR A 1 385 ? -21.797 11.993 -1.155 1.00 95.56 385 THR A O 1
ATOM 3017 N N . LEU A 1 386 ? -19.544 11.942 -1.282 1.00 94.56 386 LEU A N 1
ATOM 3018 C CA . LEU A 1 386 ? -19.317 13.385 -1.213 1.00 94.56 386 LEU A CA 1
ATOM 3019 C C . LEU A 1 386 ? -18.869 13.849 -2.606 1.00 94.56 386 LEU A C 1
ATOM 3021 O O . LEU A 1 386 ? -17.984 13.209 -3.169 1.00 94.56 386 LEU A O 1
ATOM 3025 N N . PRO A 1 387 ? -19.442 14.918 -3.184 1.00 91.38 387 PRO A N 1
ATOM 3026 C CA . PRO A 1 387 ? -19.084 15.371 -4.534 1.00 91.38 387 PRO A CA 1
ATOM 3027 C C . PRO A 1 387 ? -17.605 15.730 -4.716 1.00 91.38 387 PRO A C 1
ATOM 3029 O O . PRO A 1 387 ? -17.055 15.581 -5.802 1.00 91.38 387 PRO A O 1
ATOM 3032 N N . SER A 1 388 ? -16.964 16.209 -3.653 1.00 92.00 388 SER A N 1
ATOM 3033 C CA . SER A 1 388 ? -15.565 16.646 -3.630 1.00 92.00 388 SER A CA 1
ATOM 3034 C C . SER A 1 388 ? -14.592 15.573 -3.130 1.00 92.00 388 SER A C 1
ATOM 3036 O O . SER A 1 388 ? -13.409 15.861 -2.941 1.00 92.00 388 SER A O 1
ATOM 3038 N N . TYR A 1 389 ? -15.074 14.345 -2.906 1.00 92.62 389 TYR A N 1
ATOM 3039 C CA . TYR A 1 389 ? -14.275 13.230 -2.414 1.00 92.62 389 TYR A CA 1
ATOM 3040 C C . TYR A 1 389 ? -14.418 12.029 -3.348 1.00 92.62 389 TYR A C 1
ATOM 3042 O O . TYR A 1 389 ? -15.518 11.514 -3.542 1.00 92.62 389 TYR A O 1
ATOM 3050 N N . ASP A 1 390 ? -13.302 11.543 -3.890 1.00 88.81 390 ASP A N 1
ATOM 3051 C CA . ASP A 1 390 ? -13.265 10.507 -4.934 1.00 88.81 390 ASP A CA 1
ATOM 3052 C C . ASP A 1 390 ? -13.553 9.081 -4.405 1.00 88.81 390 ASP A C 1
ATOM 3054 O O . ASP A 1 390 ? -12.894 8.107 -4.779 1.00 88.81 390 ASP A O 1
ATOM 3058 N N . VAL A 1 391 ? -14.540 8.925 -3.513 1.00 91.88 391 VAL A N 1
ATOM 3059 C CA . VAL A 1 391 ? -14.936 7.647 -2.909 1.00 91.88 391 VAL A CA 1
ATOM 3060 C C . VAL A 1 391 ? -16.445 7.545 -2.724 1.00 91.88 391 VAL A C 1
ATOM 3062 O O . VAL A 1 391 ? -17.092 8.416 -2.152 1.00 91.88 391 VAL A O 1
ATOM 3065 N N . VAL A 1 392 ? -16.987 6.386 -3.106 1.00 93.94 392 VAL A N 1
ATOM 3066 C CA . VAL A 1 392 ? -18.374 6.011 -2.820 1.00 93.94 392 VAL A CA 1
ATOM 3067 C C . VAL A 1 392 ? -18.479 5.148 -1.565 1.00 93.94 392 VAL A C 1
ATOM 3069 O O . VAL A 1 392 ? -17.739 4.180 -1.371 1.00 93.94 392 VAL A O 1
ATOM 3072 N N . PHE A 1 393 ? -19.482 5.438 -0.751 1.00 94.81 393 PHE A N 1
ATOM 3073 C CA . PHE A 1 393 ? -19.865 4.673 0.425 1.00 94.81 393 PHE A CA 1
ATOM 3074 C C . PHE A 1 393 ? -20.989 3.721 0.051 1.00 94.81 393 PHE A C 1
ATOM 3076 O O . PHE A 1 393 ? -21.942 4.097 -0.632 1.00 94.81 393 PHE A O 1
ATOM 3083 N N . LYS A 1 394 ? -20.878 2.465 0.484 1.00 94.94 394 LYS A N 1
ATOM 3084 C CA . LYS A 1 394 ? -21.857 1.424 0.169 1.00 94.94 394 LYS A CA 1
ATOM 3085 C C . LYS A 1 394 ? -22.344 0.770 1.451 1.00 94.94 394 LYS A C 1
ATOM 3087 O O . LYS A 1 394 ? -21.558 0.152 2.165 1.00 94.94 394 LYS A O 1
ATOM 3092 N N . VAL A 1 395 ? -23.645 0.857 1.702 1.00 94.12 395 VAL A N 1
ATOM 3093 C CA . VAL A 1 395 ? -24.313 0.207 2.835 1.00 94.12 395 VAL A CA 1
ATOM 3094 C C . VAL A 1 395 ? -25.240 -0.874 2.293 1.00 94.12 395 VAL A C 1
ATOM 3096 O O . VAL A 1 395 ? -26.019 -0.628 1.373 1.00 94.12 395 VAL A O 1
ATOM 3099 N N . ILE A 1 396 ? -25.135 -2.091 2.829 1.00 93.81 396 ILE A N 1
ATOM 3100 C CA . ILE A 1 396 ? -26.052 -3.183 2.480 1.00 93.81 396 ILE A CA 1
ATOM 3101 C C . ILE A 1 396 ? -27.419 -2.851 3.077 1.00 93.81 396 ILE A C 1
ATOM 3103 O O . ILE A 1 396 ? -27.500 -2.608 4.278 1.00 93.81 396 ILE A O 1
ATOM 3107 N N . ARG A 1 397 ? -28.475 -2.858 2.258 1.00 92.44 397 ARG A N 1
ATOM 3108 C CA . ARG A 1 397 ? -29.840 -2.589 2.729 1.00 92.44 397 ARG A CA 1
ATOM 3109 C C . ARG A 1 397 ? -30.298 -3.652 3.730 1.00 92.44 397 ARG A C 1
ATOM 3111 O O . ARG A 1 397 ? -29.955 -4.826 3.595 1.00 92.44 397 ARG A O 1
ATOM 3118 N N . ASP A 1 398 ? -31.167 -3.261 4.657 1.00 90.62 398 ASP A N 1
ATOM 3119 C CA . ASP A 1 398 ? -31.810 -4.202 5.584 1.00 90.62 398 ASP A CA 1
ATOM 3120 C C . ASP A 1 398 ? -32.757 -5.176 4.870 1.00 90.62 398 ASP A C 1
ATOM 3122 O O . ASP A 1 398 ? -32.956 -6.311 5.306 1.00 90.62 398 ASP A O 1
ATOM 3126 N N . ARG A 1 399 ? -33.356 -4.727 3.759 1.00 86.81 399 ARG A N 1
ATOM 3127 C CA . ARG A 1 399 ? -34.260 -5.505 2.906 1.00 86.81 399 ARG A CA 1
ATOM 3128 C C . ARG A 1 399 ? -33.884 -5.304 1.444 1.00 86.81 399 ARG A C 1
ATOM 3130 O O . ARG A 1 399 ? -33.624 -4.178 1.026 1.00 86.81 399 ARG A O 1
ATOM 3137 N N . PHE A 1 400 ? -33.848 -6.395 0.682 1.00 90.69 400 PHE A N 1
ATOM 3138 C CA . PHE A 1 400 ? -33.515 -6.365 -0.742 1.00 90.69 400 PHE A CA 1
ATOM 3139 C C . PHE A 1 400 ? -34.774 -6.313 -1.597 1.00 90.69 400 PHE A C 1
ATOM 3141 O O . PHE A 1 400 ? -35.763 -6.985 -1.301 1.00 90.69 400 PHE A O 1
ATOM 3148 N N . ASP A 1 401 ? -34.714 -5.529 -2.669 1.00 84.62 401 ASP A N 1
ATOM 3149 C CA . ASP A 1 401 ? -35.828 -5.393 -3.601 1.00 84.62 401 ASP A CA 1
ATOM 3150 C C . ASP A 1 401 ? -35.952 -6.652 -4.486 1.00 84.62 401 ASP A C 1
ATOM 3152 O O . ASP A 1 401 ? -34.957 -7.247 -4.921 1.00 84.62 401 ASP A O 1
ATOM 3156 N N . TYR A 1 402 ? -37.189 -7.063 -4.782 1.00 79.19 402 TYR A N 1
ATOM 3157 C CA . TYR A 1 402 ? -37.465 -8.141 -5.739 1.00 79.19 402 TYR A CA 1
ATOM 3158 C C . TYR A 1 402 ? -36.876 -7.783 -7.120 1.00 79.19 402 TYR A C 1
ATOM 3160 O O . TYR A 1 402 ? -37.002 -6.631 -7.538 1.00 79.19 402 TYR A O 1
ATOM 3168 N N . PRO A 1 403 ? -36.256 -8.726 -7.862 1.00 85.56 403 PRO A N 1
ATOM 3169 C CA . PRO A 1 403 ? -36.231 -10.183 -7.674 1.00 85.56 403 PRO A CA 1
ATOM 3170 C C . PRO A 1 403 ? -35.003 -10.726 -6.924 1.00 85.56 403 PRO A C 1
ATOM 3172 O O . PRO A 1 403 ? -34.641 -11.887 -7.114 1.00 85.56 403 PRO A O 1
ATOM 3175 N N . LYS A 1 404 ? -34.290 -9.914 -6.133 1.00 86.56 404 LYS A N 1
ATOM 3176 C CA . LYS A 1 404 ? -33.033 -10.358 -5.513 1.00 86.56 404 LYS A CA 1
ATOM 3177 C C . LYS A 1 404 ? -33.273 -11.336 -4.363 1.00 86.56 404 LYS A C 1
ATOM 3179 O O . LYS A 1 404 ? -33.521 -10.934 -3.234 1.00 86.56 404 LYS A O 1
ATOM 3184 N N . ASP A 1 405 ? -33.095 -12.618 -4.662 1.00 85.06 405 ASP A N 1
ATOM 3185 C CA . ASP A 1 405 ? -33.031 -13.701 -3.680 1.00 85.06 405 ASP A CA 1
ATOM 3186 C C . ASP A 1 405 ? -31.571 -13.944 -3.260 1.00 85.06 405 ASP A C 1
ATOM 3188 O O . ASP A 1 405 ? -30.832 -14.718 -3.866 1.00 85.06 405 ASP A O 1
ATOM 3192 N N . THR A 1 406 ? -31.094 -13.162 -2.293 1.00 89.94 406 THR A N 1
ATOM 3193 C CA . THR A 1 406 ? -29.749 -13.284 -1.711 1.00 89.94 406 THR A CA 1
ATOM 3194 C C . THR A 1 406 ? -29.794 -12.842 -0.252 1.00 89.94 406 THR A C 1
ATOM 3196 O O . THR A 1 406 ? -30.716 -12.154 0.174 1.00 89.94 406 THR A O 1
ATOM 3199 N N . SER A 1 407 ? -28.776 -13.194 0.532 1.00 90.81 407 SER A N 1
ATOM 3200 C CA . SER A 1 407 ? -28.643 -12.748 1.926 1.00 90.81 407 SER A CA 1
ATOM 3201 C C . SER A 1 407 ? -27.517 -11.727 2.100 1.00 90.81 407 SER A C 1
ATOM 3203 O O . SER A 1 407 ? -26.576 -11.688 1.303 1.00 90.81 407 SER A O 1
ATOM 3205 N N . ARG A 1 408 ? -27.560 -10.941 3.186 1.00 91.06 408 ARG A N 1
ATOM 3206 C CA . ARG A 1 408 ? -26.433 -10.084 3.603 1.00 91.06 408 ARG A CA 1
ATOM 3207 C C . ARG A 1 408 ? -25.133 -10.886 3.712 1.00 91.06 408 ARG A C 1
ATOM 3209 O O . ARG A 1 408 ? -24.100 -10.443 3.226 1.00 91.06 408 ARG A O 1
ATOM 3216 N N . ALA A 1 409 ? -25.187 -12.082 4.301 1.00 91.31 409 ALA A N 1
ATOM 3217 C CA . ALA A 1 409 ? -24.027 -12.962 4.441 1.00 91.31 409 ALA A CA 1
ATOM 3218 C C . ALA A 1 409 ? -23.432 -13.370 3.083 1.00 91.31 409 ALA A C 1
ATOM 3220 O O . ALA A 1 409 ? -22.213 -13.420 2.923 1.00 91.31 409 ALA A O 1
ATOM 3221 N N . GLU A 1 410 ? -24.277 -13.622 2.084 1.00 91.38 410 GLU A N 1
ATOM 3222 C CA . GLU A 1 410 ? -23.824 -13.909 0.726 1.00 91.38 410 GLU A CA 1
ATOM 3223 C C . GLU A 1 410 ? -23.192 -12.697 0.037 1.00 91.38 410 GLU A C 1
ATOM 3225 O O . GLU A 1 410 ? -22.166 -12.849 -0.629 1.00 91.38 410 GLU A O 1
ATOM 3230 N N . VAL A 1 411 ? -23.752 -11.499 0.223 1.00 91.69 411 VAL A N 1
ATOM 3231 C CA . VAL A 1 411 ? -23.146 -10.256 -0.276 1.00 91.69 411 VAL A CA 1
ATOM 3232 C C . VAL A 1 411 ? -21.759 -10.069 0.339 1.00 91.69 411 VAL A C 1
ATOM 3234 O O . VAL A 1 411 ? -20.785 -9.922 -0.395 1.00 91.69 411 VAL A O 1
ATOM 3237 N N . MET A 1 412 ? -21.635 -10.184 1.664 1.00 90.56 412 MET A N 1
ATOM 3238 C CA . MET A 1 412 ? -20.346 -10.078 2.362 1.00 90.56 412 MET A CA 1
ATOM 3239 C C . MET A 1 412 ? -19.330 -11.120 1.876 1.00 90.56 412 MET A C 1
ATOM 3241 O O . MET A 1 412 ? -18.166 -10.794 1.650 1.00 90.56 412 MET A O 1
ATOM 3245 N N . ARG A 1 413 ? -19.765 -12.367 1.645 1.00 89.62 413 ARG A N 1
ATOM 3246 C CA . ARG A 1 413 ? -18.908 -13.424 1.086 1.00 89.62 413 ARG A CA 1
ATOM 3247 C C . ARG A 1 413 ? -18.397 -13.068 -0.313 1.00 89.62 413 ARG A C 1
ATOM 3249 O O . ARG A 1 413 ? -17.237 -13.332 -0.607 1.00 89.62 413 ARG A O 1
ATOM 3256 N N . LYS A 1 414 ? -19.228 -12.452 -1.162 1.00 90.38 414 LYS A N 1
ATOM 3257 C CA . LYS A 1 414 ? -18.815 -11.979 -2.495 1.00 90.38 414 LYS A CA 1
ATOM 3258 C C . LYS A 1 414 ? -17.768 -10.866 -2.399 1.00 90.38 414 LYS A C 1
ATOM 3260 O O . LYS A 1 414 ? -16.774 -10.929 -3.112 1.00 90.38 414 LYS A O 1
ATOM 3265 N N . TYR A 1 415 ? -17.936 -9.901 -1.493 1.00 89.56 415 TYR A N 1
ATOM 3266 C CA . TYR A 1 415 ? -16.919 -8.868 -1.248 1.00 89.56 415 TYR A CA 1
ATOM 3267 C C . TYR A 1 415 ? -15.593 -9.465 -0.757 1.00 89.56 415 TYR A C 1
ATOM 3269 O O . TYR A 1 415 ? -14.535 -9.099 -1.263 1.00 89.56 415 TYR A O 1
ATOM 3277 N N . ARG A 1 416 ? -15.647 -10.436 0.162 1.00 86.38 416 ARG A N 1
ATOM 3278 C CA . ARG A 1 416 ? -14.457 -11.152 0.640 1.00 86.38 416 ARG A CA 1
ATOM 3279 C C . ARG A 1 416 ? -13.746 -11.913 -0.480 1.00 86.38 416 ARG A C 1
ATOM 3281 O O . ARG A 1 416 ? -12.534 -11.811 -0.600 1.00 86.38 416 ARG A O 1
ATOM 3288 N N . LEU A 1 417 ? -14.499 -12.594 -1.344 1.00 85.94 417 LEU A N 1
ATOM 3289 C CA . LEU A 1 417 ? -13.945 -13.288 -2.508 1.00 85.94 417 LEU A CA 1
ATOM 3290 C C . LEU A 1 417 ? -13.180 -12.322 -3.428 1.00 85.94 417 LEU A C 1
ATOM 3292 O O . LEU A 1 417 ? -12.077 -12.626 -3.863 1.00 85.94 417 LEU A O 1
ATOM 3296 N N . VAL A 1 418 ? -13.737 -11.140 -3.706 1.00 85.06 418 VAL A N 1
ATOM 3297 C CA . VAL A 1 418 ? -13.057 -10.116 -4.522 1.00 85.06 418 VAL A CA 1
ATOM 3298 C C . VAL A 1 418 ? -11.787 -9.599 -3.843 1.00 85.06 418 VAL A C 1
ATOM 3300 O O . VAL A 1 418 ? -10.801 -9.308 -4.516 1.00 85.06 418 VAL A O 1
ATOM 3303 N N . PHE A 1 419 ? -11.810 -9.478 -2.518 1.00 82.06 419 PHE A N 1
ATOM 3304 C CA . PHE A 1 419 ? -10.666 -9.037 -1.731 1.00 82.06 419 PHE A CA 1
ATOM 3305 C C . PHE A 1 419 ? -9.518 -10.065 -1.733 1.00 82.06 419 PHE A C 1
ATOM 3307 O O . 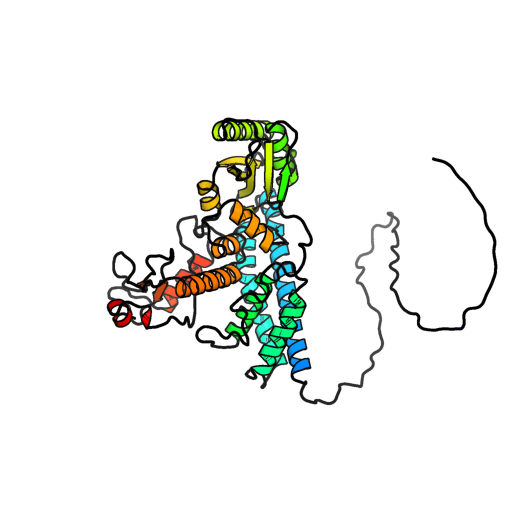PHE A 1 419 ? -8.357 -9.673 -1.828 1.00 82.06 419 PHE A O 1
ATOM 3314 N N . GLU A 1 420 ? -9.837 -11.361 -1.678 1.00 81.69 420 GLU A N 1
ATOM 3315 C CA . GLU A 1 420 ? -8.864 -12.464 -1.601 1.00 81.69 420 GLU A CA 1
ATOM 3316 C C . GLU A 1 420 ? -8.286 -12.895 -2.961 1.00 81.69 420 GLU A C 1
ATOM 3318 O O . GLU A 1 420 ? -7.233 -13.530 -3.010 1.00 81.69 420 GLU A O 1
ATOM 3323 N N . HIS A 1 421 ? -8.947 -12.560 -4.071 1.00 78.44 421 HIS A N 1
ATOM 3324 C CA . HIS A 1 421 ? -8.546 -12.990 -5.412 1.00 78.44 421 HIS A CA 1
ATOM 3325 C C . HIS A 1 421 ? -7.824 -11.906 -6.223 1.00 78.44 421 HIS A C 1
ATOM 3327 O O . HIS A 1 421 ? -7.919 -10.707 -5.957 1.00 78.44 421 HIS A O 1
ATOM 3333 N N . ASP A 1 422 ? -7.121 -12.336 -7.279 1.00 74.81 422 ASP A N 1
ATOM 3334 C CA . ASP A 1 422 ? -6.594 -11.410 -8.281 1.00 74.81 422 ASP A CA 1
ATOM 3335 C C . ASP A 1 422 ? -7.749 -10.659 -8.955 1.00 74.81 422 ASP A C 1
ATOM 3337 O O . ASP A 1 422 ? -8.606 -11.232 -9.631 1.00 74.81 422 ASP A O 1
ATOM 3341 N N . ARG A 1 423 ? -7.749 -9.344 -8.759 1.00 82.06 423 ARG A N 1
ATOM 3342 C CA . ARG A 1 423 ? -8.751 -8.421 -9.286 1.00 82.06 423 ARG A CA 1
ATOM 3343 C C . ARG A 1 423 ? -8.581 -8.146 -10.783 1.00 82.06 423 ARG A C 1
ATOM 3345 O O . ARG A 1 423 ? -9.487 -7.584 -11.401 1.00 82.06 423 ARG A O 1
ATOM 3352 N N . ALA A 1 424 ? -7.444 -8.535 -11.372 1.00 77.19 424 ALA A N 1
ATOM 3353 C CA . ALA A 1 424 ? -7.138 -8.475 -12.804 1.00 77.19 424 ALA A CA 1
ATOM 3354 C C . ALA A 1 424 ? -7.350 -7.098 -13.473 1.00 77.19 424 ALA A C 1
ATOM 3356 O O . ALA A 1 424 ? -7.527 -7.016 -14.689 1.00 77.19 424 ALA A O 1
ATOM 3357 N N . GLY A 1 425 ? -7.352 -6.006 -12.703 1.00 76.69 425 GLY A N 1
ATOM 3358 C CA . GLY A 1 425 ? -7.643 -4.660 -13.202 1.00 76.69 425 GLY A CA 1
ATOM 3359 C C . GLY A 1 425 ? -9.129 -4.381 -13.454 1.00 76.69 425 GLY A C 1
ATOM 3360 O O . GLY A 1 425 ? -9.455 -3.377 -14.076 1.00 76.69 425 GLY A O 1
ATOM 3361 N N . ARG A 1 426 ? -10.034 -5.279 -13.040 1.00 80.38 426 ARG A N 1
ATOM 3362 C CA . ARG A 1 426 ? -11.471 -5.230 -13.380 1.00 80.38 426 ARG A CA 1
ATOM 3363 C C . ARG A 1 426 ? -12.393 -5.165 -12.171 1.00 80.38 426 ARG A C 1
ATOM 3365 O O . ARG A 1 426 ? -13.565 -4.833 -12.318 1.00 80.38 426 ARG A O 1
ATOM 3372 N N . LEU A 1 427 ? -11.881 -5.511 -10.995 1.00 83.12 427 LEU A N 1
ATOM 3373 C CA . LEU A 1 427 ? -12.629 -5.485 -9.747 1.00 83.12 427 LEU A CA 1
ATOM 3374 C C . LEU A 1 427 ? -12.047 -4.422 -8.827 1.00 83.12 427 LEU A C 1
ATOM 3376 O O . LEU A 1 427 ? -10.833 -4.301 -8.701 1.00 83.12 427 LEU A O 1
ATOM 3380 N N . VAL A 1 428 ? -12.926 -3.656 -8.193 1.00 82.56 428 VAL A N 1
ATOM 3381 C CA . VAL A 1 428 ? -12.555 -2.576 -7.279 1.00 82.56 428 VAL A CA 1
ATOM 3382 C C . VAL A 1 428 ? -12.396 -3.143 -5.876 1.00 82.56 428 VAL A C 1
ATOM 3384 O O . VAL A 1 428 ? -13.273 -3.857 -5.387 1.00 82.56 428 VAL A O 1
ATOM 3387 N N . GLU A 1 429 ? -11.277 -2.825 -5.235 1.00 82.25 429 GLU A N 1
ATOM 3388 C CA . GLU A 1 429 ? -11.092 -3.086 -3.814 1.00 82.25 429 GLU A CA 1
ATOM 3389 C C . GLU A 1 429 ? -12.035 -2.222 -2.971 1.00 82.25 429 GLU A C 1
ATOM 3391 O O . GLU A 1 429 ? -12.275 -1.058 -3.280 1.00 82.25 429 GLU A O 1
ATOM 3396 N N . ALA A 1 430 ? -12.569 -2.797 -1.895 1.00 86.56 430 ALA A N 1
ATOM 3397 C CA . ALA A 1 430 ? -13.413 -2.088 -0.947 1.00 86.56 430 ALA A CA 1
ATOM 3398 C C . ALA A 1 430 ? -12.828 -2.204 0.460 1.00 86.56 430 ALA A C 1
ATOM 3400 O O . ALA A 1 430 ? -12.485 -3.300 0.909 1.00 86.56 430 ALA A O 1
ATOM 3401 N N . TYR A 1 431 ? -12.779 -1.083 1.177 1.00 89.50 431 TYR A N 1
ATOM 3402 C CA . TYR A 1 431 ? -12.510 -1.090 2.607 1.00 89.50 431 TYR A CA 1
ATOM 3403 C C . TYR A 1 431 ? -13.807 -1.357 3.369 1.00 89.50 431 TYR A C 1
ATOM 3405 O O . TYR A 1 431 ? -14.747 -0.566 3.335 1.00 89.50 431 TYR A O 1
ATOM 3413 N N . GLU A 1 432 ? -13.859 -2.478 4.082 1.00 90.44 432 GLU A N 1
ATOM 3414 C CA . GLU A 1 432 ? -14.958 -2.768 5.000 1.00 90.44 432 GLU A CA 1
ATOM 3415 C C . GLU A 1 432 ? -14.806 -1.928 6.271 1.00 90.44 432 GLU A C 1
ATOM 3417 O O . GLU A 1 432 ? -13.778 -2.018 6.942 1.00 90.44 432 GLU A O 1
ATOM 3422 N N . PHE A 1 433 ? -15.822 -1.137 6.620 1.00 89.81 433 PHE A N 1
ATOM 3423 C CA . PHE A 1 433 ? -15.904 -0.370 7.865 1.00 89.81 433 PHE A CA 1
ATOM 3424 C C . PHE A 1 433 ? -17.072 -0.850 8.725 1.00 89.81 433 PHE A C 1
ATOM 3426 O O . PHE A 1 433 ? -18.151 -1.145 8.217 1.00 89.81 433 PHE A O 1
ATOM 3433 N N . GLU A 1 434 ? -16.860 -0.868 10.038 1.00 85.62 434 GLU A N 1
ATOM 3434 C CA . GLU A 1 434 ? -17.882 -1.175 11.037 1.00 85.62 434 GLU A CA 1
ATOM 3435 C C . GLU A 1 434 ? -18.035 0.022 11.975 1.00 85.62 434 GLU A C 1
ATOM 3437 O O . GLU A 1 434 ? -17.050 0.692 12.295 1.00 85.62 434 GLU A O 1
ATOM 3442 N N . HIS A 1 435 ? -19.275 0.293 12.390 1.00 85.38 435 HIS A N 1
ATOM 3443 C CA . HIS A 1 435 ? -19.624 1.349 13.347 1.00 85.38 435 HIS A CA 1
ATOM 3444 C C . HIS A 1 435 ? -19.051 2.741 13.012 1.00 85.38 435 HIS A C 1
ATOM 3446 O O . HIS A 1 435 ? -18.669 3.499 13.907 1.00 85.38 435 HIS A O 1
ATOM 3452 N N . LEU A 1 436 ? -19.004 3.087 11.720 1.00 87.06 436 LEU A N 1
ATOM 3453 C CA . LEU A 1 436 ? -18.589 4.407 11.251 1.00 87.06 436 LEU A CA 1
ATOM 3454 C C . LEU A 1 436 ? -19.542 5.483 11.791 1.00 87.06 436 LEU A C 1
ATOM 3456 O O . LEU A 1 436 ? -20.762 5.324 11.737 1.00 87.06 436 LEU A O 1
ATOM 3460 N N . ARG A 1 437 ? -18.991 6.587 12.302 1.00 87.50 437 ARG A N 1
ATOM 3461 C CA . ARG A 1 437 ? -19.771 7.723 12.800 1.00 87.50 437 ARG A CA 1
ATOM 3462 C C . ARG A 1 437 ? -19.589 8.906 11.863 1.00 87.50 437 ARG A C 1
ATOM 3464 O O . ARG A 1 437 ? -18.476 9.391 11.710 1.00 87.50 437 ARG A O 1
ATOM 3471 N N . ILE A 1 438 ? -20.691 9.389 11.302 1.00 89.38 438 ILE A N 1
ATOM 3472 C CA . ILE A 1 438 ? -20.721 10.571 10.438 1.00 89.38 438 ILE A CA 1
ATOM 3473 C C . ILE A 1 438 ? -21.732 11.569 11.027 1.00 89.38 438 ILE A C 1
ATOM 3475 O O . ILE A 1 438 ? -22.803 11.143 11.473 1.00 89.38 438 ILE A O 1
ATOM 3479 N N . PRO A 1 439 ? -21.425 12.878 11.089 1.00 90.25 439 PRO A N 1
ATOM 3480 C CA . PRO A 1 439 ? -22.370 13.872 11.588 1.00 90.25 439 PRO A CA 1
ATOM 3481 C C . PRO A 1 439 ? -23.646 13.937 10.733 1.00 90.25 439 PRO A C 1
ATOM 3483 O O . PRO A 1 439 ? -23.587 14.034 9.511 1.00 90.25 439 PRO A O 1
ATOM 3486 N N . ARG A 1 440 ? -24.820 13.917 11.379 1.00 92.25 440 ARG A N 1
ATOM 3487 C CA . ARG A 1 440 ? -26.134 13.907 10.702 1.00 92.25 440 ARG A CA 1
ATOM 3488 C C . ARG A 1 440 ? -26.346 15.124 9.794 1.00 92.25 440 ARG A C 1
ATOM 3490 O O . ARG A 1 440 ? -26.968 15.000 8.749 1.00 92.25 440 ARG A O 1
ATOM 3497 N N . ASN A 1 441 ? -25.822 16.282 10.190 1.00 92.19 441 ASN A N 1
ATOM 3498 C CA . ASN A 1 441 ? -25.900 17.538 9.437 1.00 92.19 441 ASN A CA 1
ATOM 3499 C C . ASN A 1 441 ? -25.022 17.560 8.178 1.00 92.19 441 ASN A C 1
ATOM 3501 O O . ASN A 1 441 ? -24.979 18.580 7.508 1.00 92.19 441 ASN A O 1
ATOM 3505 N N . ARG A 1 442 ? -24.297 16.477 7.887 1.00 94.00 442 ARG A N 1
ATOM 3506 C CA . ARG A 1 442 ? -23.539 16.314 6.647 1.00 94.00 442 ARG A CA 1
ATOM 3507 C C . ARG A 1 442 ? -24.290 15.502 5.607 1.00 94.00 442 ARG A C 1
ATOM 3509 O O . ARG A 1 442 ? -23.709 15.214 4.582 1.00 94.00 442 ARG A O 1
ATOM 3516 N N . PHE A 1 443 ? -25.536 15.101 5.843 1.00 96.50 443 PHE A N 1
ATOM 3517 C CA . PHE A 1 443 ? -26.332 14.364 4.863 1.00 96.50 443 PHE A CA 1
ATOM 3518 C C . PHE A 1 443 ? -27.425 15.254 4.299 1.00 96.50 443 PHE A C 1
ATOM 3520 O O . PHE A 1 443 ? -28.165 15.872 5.068 1.00 96.50 443 PHE A O 1
ATOM 3527 N N . ARG A 1 444 ? -27.613 15.218 2.975 1.00 96.19 444 ARG A N 1
ATOM 3528 C CA . ARG A 1 444 ? -28.833 15.769 2.389 1.00 96.19 444 ARG A CA 1
ATOM 3529 C C . ARG A 1 444 ? -30.062 15.059 2.970 1.00 96.19 444 ARG A C 1
ATOM 3531 O O . ARG A 1 444 ? -30.029 13.830 3.114 1.00 96.19 444 ARG A O 1
ATOM 3538 N N . PRO A 1 445 ? -31.165 15.780 3.248 1.00 95.31 445 PRO A N 1
ATOM 3539 C CA . PRO A 1 445 ? -32.358 15.197 3.865 1.00 95.31 445 PRO A CA 1
ATOM 3540 C C . PRO A 1 445 ? -32.876 13.943 3.145 1.00 95.31 445 PRO A C 1
ATOM 3542 O O . PRO A 1 445 ? -33.149 12.937 3.788 1.00 95.31 445 PRO A O 1
ATOM 3545 N N . GLU A 1 446 ? -32.906 13.959 1.810 1.00 93.50 446 GLU A N 1
ATOM 3546 C CA . GLU A 1 446 ? -33.399 12.847 0.982 1.00 93.50 446 GLU A CA 1
ATOM 3547 C C . GLU A 1 446 ? -32.554 11.567 1.069 1.00 93.50 446 GLU A C 1
ATOM 3549 O O . GLU A 1 446 ? -33.058 10.465 0.842 1.00 93.50 446 GLU A O 1
ATOM 3554 N N . LEU A 1 447 ? -31.249 11.698 1.332 1.00 94.38 447 LEU A N 1
ATOM 3555 C CA . LEU A 1 447 ? -30.375 10.548 1.561 1.00 94.38 447 LEU A CA 1
ATOM 3556 C C . LEU A 1 447 ? -30.596 9.999 2.971 1.00 94.38 447 LEU A C 1
ATOM 3558 O O . LEU A 1 447 ? -30.644 8.788 3.160 1.00 94.38 447 LEU A O 1
ATOM 3562 N N . LEU A 1 448 ? -30.762 10.887 3.947 1.00 93.56 448 LEU A N 1
ATOM 3563 C CA . LEU A 1 448 ? -30.969 10.511 5.338 1.00 93.56 448 LEU A CA 1
ATOM 3564 C C . LEU A 1 448 ? -32.333 9.858 5.594 1.00 93.56 448 LEU A C 1
ATOM 3566 O O . LEU A 1 448 ? -32.458 9.084 6.530 1.00 93.56 448 LEU A O 1
ATOM 3570 N N . GLU A 1 449 ? -33.350 10.172 4.793 1.00 92.56 449 GLU A N 1
ATOM 3571 C CA . GLU A 1 449 ? -34.635 9.460 4.810 1.00 92.56 449 GLU A CA 1
ATOM 3572 C C . GLU A 1 449 ? -34.537 8.045 4.216 1.00 92.56 449 GLU A C 1
ATOM 3574 O O . GLU A 1 449 ? -35.362 7.189 4.532 1.00 92.56 449 GLU A O 1
ATOM 3579 N N . GLU A 1 450 ? -33.555 7.792 3.343 1.00 88.88 450 GLU A N 1
ATOM 3580 C CA . GLU A 1 450 ? -33.326 6.474 2.742 1.00 88.88 450 GLU A CA 1
ATOM 3581 C C . GLU A 1 450 ? -32.458 5.545 3.611 1.00 88.88 450 GLU A C 1
ATOM 3583 O O . GLU A 1 450 ? -32.630 4.324 3.532 1.00 88.88 450 GLU A O 1
ATOM 3588 N N . LEU A 1 451 ? -31.512 6.108 4.371 1.00 90.19 451 LEU A N 1
ATOM 3589 C CA . LEU A 1 451 ? -30.635 5.397 5.314 1.00 90.19 451 LEU A CA 1
ATOM 3590 C C . LEU A 1 451 ? -31.356 5.094 6.631 1.00 90.19 451 LEU A C 1
ATOM 3592 O O . LEU A 1 451 ? -31.172 3.957 7.120 1.00 90.19 451 LEU A O 1
#